Protein AF-A0A4S2GZS8-F1 (afdb_monomer_lite)

Radius of gyration: 40.65 Å; chains: 1; bounding box: 104×145×85 Å

pLDDT: mean 71.28, std 23.27, range [22.06, 97.81]

Secondary structure (DSSP, 8-state):
----------------------------SHHHHHHHHHHHHHHHHHHHHHHHHHHHHHTTSS----------PPPPPTT------GGG---PPEE-SS--HHHHHHHHTT--SSTTHHHHHHHHHHH---HHHHHHHHHHHH-S-EEE---SSSSEEEEE---TTSEEEEEEETTEEEEEEE-HHHHHHHHHHHHHTT-S--PPEEP-TTTS-THHHHHHHHHHHHH-BSSHHHHHHHHHHHTS---HHHHHHHHHHHHS--TT---B--EEEETTEEEEEEEETTEEEEEEE-TT--EEEEEEEHHHHHHHHHHHHHTT----SS-GGGHHHHHHH-TT-HHHHHHHHHHHHHHHS-HHHHHHHHHHHHHHHHHHHT-GGG-EEEEETTTTEEEEE-SS-EEETHHHHHHIIIII---SBTTB-TTS-HHHHHHHHHHHHHS--TT---------TTTSPPHHHHHHHHHHHHHHHHHHHHHHH--SSHHHHHHHHHHHTSS--HHHHHHHHHHHHSS--TT----SEEEETTEEEEEEE-SSEEEEEEE-TTS-EEEEEEEHHHHHHHHHHHHHTT-SS-HHHHHHHHH-GGGG---HHHHHHHHHHHHHHHHHHHHHHHHHHHHHHHHHHHHHHHHHHHHHHHHHHHHHHHHHTTSSS-----------------------------------------------S-SSSSSSTTSSSTTTTTSS-S--

Structure (mmCIF, N/CA/C/O backbone):
data_AF-A0A4S2GZS8-F1
#
_entry.id   AF-A0A4S2GZS8-F1
#
loop_
_atom_site.group_PDB
_atom_site.id
_atom_site.type_symbol
_atom_site.label_atom_id
_atom_site.label_alt_id
_atom_site.label_comp_id
_atom_site.label_asym_id
_atom_site.label_entity_id
_atom_site.label_seq_id
_atom_site.pdbx_PDB_ins_code
_atom_site.Cartn_x
_atom_site.Cartn_y
_atom_site.Cartn_z
_atom_site.occupancy
_atom_site.B_iso_or_equiv
_atom_site.auth_seq_id
_atom_site.auth_comp_id
_atom_site.auth_asym_id
_atom_site.auth_atom_id
_atom_site.pdbx_PDB_model_num
ATOM 1 N N . MET A 1 1 ? -70.037 15.565 -2.840 1.00 33.31 1 MET A N 1
ATOM 2 C CA . MET A 1 1 ? -70.862 15.522 -4.069 1.00 33.31 1 MET A CA 1
ATOM 3 C C . MET A 1 1 ? -70.181 14.611 -5.079 1.00 33.31 1 MET A C 1
ATOM 5 O O . MET A 1 1 ? -68.988 14.387 -4.952 1.00 33.31 1 MET A O 1
ATOM 9 N N . ALA A 1 2 ? -70.986 14.004 -5.946 1.00 31.22 2 ALA A N 1
ATOM 10 C CA . ALA A 1 2 ? -70.818 12.684 -6.549 1.00 31.22 2 ALA A CA 1
ATOM 11 C C . ALA A 1 2 ? -69.837 12.561 -7.737 1.00 31.22 2 ALA A C 1
ATOM 13 O O . ALA A 1 2 ? -69.462 13.544 -8.367 1.00 31.22 2 ALA A O 1
ATOM 14 N N . ALA A 1 3 ? -69.487 11.299 -8.009 1.00 34.69 3 ALA A N 1
ATOM 15 C CA . ALA A 1 3 ? -68.723 10.747 -9.127 1.00 34.69 3 ALA A CA 1
ATOM 16 C C . ALA A 1 3 ? -69.453 10.812 -10.485 1.00 34.69 3 ALA A C 1
ATOM 18 O O . ALA A 1 3 ? -70.671 10.941 -10.488 1.00 34.69 3 ALA A O 1
ATOM 19 N N . THR A 1 4 ? -68.725 10.620 -11.602 1.00 31.06 4 THR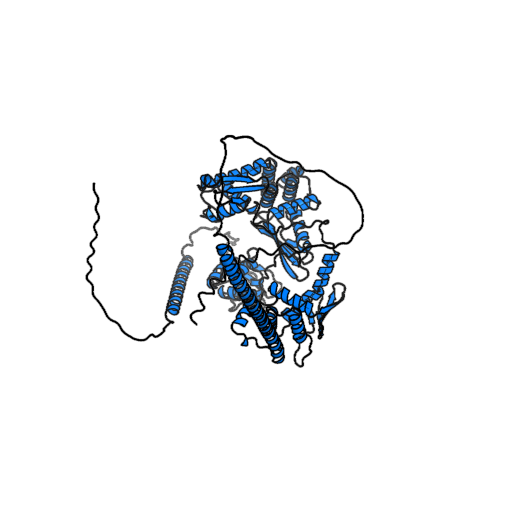 A N 1
ATOM 20 C CA . THR A 1 4 ? -68.866 9.469 -12.541 1.00 31.06 4 THR A CA 1
ATOM 21 C C . THR A 1 4 ? -67.952 9.597 -13.772 1.00 31.06 4 THR A C 1
ATOM 23 O O . THR A 1 4 ? -67.704 10.695 -14.258 1.00 31.06 4 THR A O 1
ATOM 26 N N . ALA A 1 5 ? -67.487 8.445 -14.266 1.00 33.06 5 ALA A N 1
ATOM 27 C CA . ALA A 1 5 ? -66.779 8.223 -15.528 1.00 33.06 5 ALA A CA 1
ATOM 28 C C . ALA A 1 5 ? -67.748 7.803 -16.654 1.00 33.06 5 ALA A C 1
ATOM 30 O O . ALA A 1 5 ? -68.808 7.262 -16.347 1.00 33.06 5 ALA A O 1
ATOM 31 N N . ALA A 1 6 ? -67.341 7.940 -17.923 1.00 27.84 6 ALA A N 1
ATOM 32 C CA . ALA A 1 6 ? -67.768 7.076 -19.034 1.00 27.84 6 ALA A CA 1
ATOM 33 C C . ALA A 1 6 ? -66.847 7.269 -20.254 1.00 27.84 6 ALA A C 1
ATOM 35 O O . ALA A 1 6 ? -66.554 8.400 -20.636 1.00 27.84 6 ALA A O 1
ATOM 36 N N . GLY A 1 7 ? -66.397 6.159 -20.844 1.00 27.19 7 GLY A N 1
ATOM 37 C CA . GLY A 1 7 ? -65.802 6.103 -22.178 1.00 27.19 7 GLY A CA 1
ATOM 38 C C . GLY A 1 7 ? -66.814 5.578 -23.197 1.00 27.19 7 GLY A C 1
ATOM 39 O O . GLY A 1 7 ? -67.779 4.916 -22.818 1.00 27.19 7 GLY A O 1
ATOM 40 N N . GLU A 1 8 ? -66.562 5.838 -24.478 1.00 28.83 8 GLU A N 1
ATOM 41 C CA . GLU A 1 8 ? -67.274 5.226 -25.600 1.00 28.83 8 GLU A CA 1
ATOM 42 C C . GLU A 1 8 ? -66.273 4.663 -26.614 1.00 28.83 8 GLU A C 1
ATOM 44 O O . GLU A 1 8 ? -65.343 5.337 -27.058 1.00 28.83 8 GLU A O 1
ATOM 49 N N . ASP A 1 9 ? -66.501 3.394 -26.939 1.00 29.47 9 ASP A N 1
ATOM 50 C CA . ASP A 1 9 ? -65.891 2.588 -27.987 1.00 29.47 9 ASP A CA 1
ATOM 51 C C . ASP A 1 9 ? -66.970 2.353 -29.057 1.00 29.47 9 ASP A C 1
ATOM 53 O O . ASP A 1 9 ? -68.122 2.055 -28.728 1.00 29.47 9 ASP A O 1
ATOM 57 N N . ALA A 1 10 ? -66.605 2.479 -30.331 1.00 29.72 10 ALA A N 1
ATOM 58 C CA . ALA A 1 10 ? -67.401 2.000 -31.454 1.00 29.72 10 ALA A CA 1
ATOM 59 C C . ALA A 1 10 ? -66.479 1.670 -32.634 1.00 29.72 10 ALA A C 1
ATOM 61 O O . ALA A 1 10 ? -66.094 2.531 -33.426 1.00 29.72 10 ALA A O 1
ATOM 62 N N . GLY A 1 11 ? -66.147 0.387 -32.766 1.00 27.27 11 GLY A N 1
ATOM 63 C CA . GLY A 1 11 ? -65.496 -0.171 -33.943 1.00 27.27 11 GLY A CA 1
ATOM 64 C C . GLY A 1 11 ? -66.441 -0.380 -35.135 1.00 27.27 11 GLY A C 1
ATOM 65 O O . GLY A 1 11 ? -67.629 -0.671 -34.990 1.00 27.27 11 GLY A O 1
ATOM 66 N N . ARG A 1 12 ? -65.868 -0.327 -36.344 1.00 28.56 12 ARG A N 1
ATOM 67 C CA . ARG A 1 12 ? -66.394 -0.968 -37.561 1.00 28.56 12 ARG A CA 1
ATOM 68 C C . ARG A 1 12 ? -65.210 -1.341 -38.462 1.00 28.56 12 ARG A C 1
ATOM 70 O O . ARG A 1 12 ? -64.461 -0.465 -38.873 1.00 28.56 12 ARG A O 1
ATOM 77 N N . GLY A 1 13 ? -65.021 -2.634 -38.729 1.00 25.44 13 GLY A N 1
ATOM 78 C CA . GLY A 1 13 ? -63.925 -3.169 -39.549 1.00 25.44 13 GLY A CA 1
ATOM 79 C C . GLY A 1 13 ? -64.372 -3.788 -40.879 1.00 25.44 13 GLY A C 1
ATOM 80 O O . GLY A 1 13 ? -65.568 -3.991 -41.082 1.00 25.44 13 GLY A O 1
ATOM 81 N N . ASN A 1 14 ? -63.402 -4.093 -41.755 1.00 28.62 14 ASN A N 1
ATOM 82 C CA . ASN A 1 14 ? -63.224 -5.345 -42.533 1.00 28.62 14 ASN A CA 1
ATOM 83 C C . ASN A 1 14 ? -61.964 -5.230 -43.434 1.00 28.62 14 ASN A C 1
ATOM 85 O O . ASN A 1 14 ? -61.783 -4.178 -44.037 1.00 28.62 14 ASN A O 1
ATOM 89 N N . ARG A 1 15 ? -61.011 -6.186 -43.368 1.00 30.09 15 ARG A N 1
ATOM 90 C CA . ARG A 1 15 ? -60.720 -7.306 -44.323 1.00 30.09 15 ARG A CA 1
ATOM 91 C C . ARG A 1 15 ? -60.269 -6.870 -45.725 1.00 30.09 15 ARG A C 1
ATOM 93 O O . ARG A 1 15 ? -60.890 -5.987 -46.289 1.00 30.09 15 ARG A O 1
ATOM 100 N N . ASP A 1 16 ? -59.335 -7.507 -46.430 1.00 28.98 16 ASP A N 1
ATOM 101 C CA . ASP A 1 16 ? -58.368 -8.606 -46.236 1.00 28.98 16 ASP A CA 1
ATOM 102 C C . ASP A 1 16 ? -57.498 -8.635 -47.529 1.00 28.98 16 ASP A C 1
ATOM 104 O O . ASP A 1 16 ? -57.910 -8.090 -48.550 1.00 28.98 16 ASP A O 1
ATOM 108 N N . GLU A 1 17 ? -56.377 -9.368 -47.481 1.00 27.75 17 GLU A N 1
ATOM 109 C CA . GLU A 1 17 ? -55.711 -10.124 -48.574 1.00 27.75 17 GLU A CA 1
ATOM 110 C C . GLU A 1 17 ? -54.258 -9.793 -48.991 1.00 27.75 17 GLU A C 1
ATOM 112 O O . GLU A 1 17 ? -53.818 -8.662 -49.164 1.00 27.75 17 GLU A O 1
ATOM 117 N N . ARG A 1 18 ? -53.527 -10.913 -49.103 1.00 29.19 18 ARG A N 1
ATOM 118 C CA . ARG A 1 18 ? -52.095 -11.195 -49.297 1.00 29.19 18 ARG A CA 1
ATOM 119 C C . ARG A 1 18 ? -51.629 -11.041 -50.755 1.00 29.19 18 ARG A C 1
ATOM 121 O O . ARG A 1 18 ? -52.377 -11.422 -51.645 1.00 29.19 18 ARG A O 1
ATOM 128 N N . SER A 1 19 ? -50.332 -10.770 -50.975 1.00 28.59 19 SER A N 1
ATOM 129 C CA . SER A 1 19 ? -49.293 -11.771 -51.360 1.00 28.59 19 SER A CA 1
ATOM 130 C C . SER A 1 19 ? -48.076 -11.129 -52.058 1.00 28.59 19 SER A C 1
ATOM 132 O O . SER A 1 19 ? -48.289 -10.406 -53.020 1.00 28.59 19 SER A O 1
ATOM 134 N N . SER A 1 20 ? -46.857 -11.527 -51.630 1.00 33.62 20 SER A N 1
ATOM 135 C CA . SER A 1 20 ? -45.601 -11.697 -52.421 1.00 33.62 20 SER A CA 1
ATOM 136 C C . SER A 1 20 ? -44.977 -10.455 -53.107 1.00 33.62 20 SER A C 1
ATOM 138 O O . SER A 1 20 ? -45.682 -9.711 -53.763 1.00 33.62 20 SER A O 1
ATOM 140 N N . ASP A 1 21 ? -43.680 -10.121 -53.057 1.00 31.61 21 ASP A N 1
ATOM 141 C CA . ASP A 1 21 ? -42.430 -10.869 -52.855 1.00 31.61 21 ASP A CA 1
ATOM 142 C C . ASP A 1 21 ? -41.252 -9.911 -52.502 1.00 31.61 21 ASP A C 1
ATOM 144 O O . ASP A 1 21 ? -41.325 -8.709 -52.740 1.00 31.61 21 ASP A O 1
ATOM 148 N N . GLU A 1 22 ? -40.158 -10.515 -52.012 1.00 28.14 22 GLU A N 1
ATOM 149 C CA . GLU A 1 22 ? -38.739 -10.084 -52.059 1.00 28.14 22 GLU A CA 1
ATOM 150 C C . GLU A 1 22 ? -38.151 -9.057 -51.055 1.00 28.14 22 GLU A C 1
ATOM 152 O O . GLU A 1 22 ? -38.565 -7.913 -50.905 1.00 28.14 22 GLU A O 1
ATOM 157 N N . VAL A 1 23 ? -37.081 -9.512 -50.387 1.00 38.59 23 VAL A N 1
ATOM 158 C CA . VAL A 1 23 ? -36.129 -8.751 -49.556 1.00 38.59 23 VAL A CA 1
ATOM 159 C C . VAL A 1 23 ? -35.082 -8.091 -50.467 1.00 38.59 23 VAL A C 1
ATOM 161 O O . VAL A 1 23 ? -34.610 -8.747 -51.396 1.00 38.59 23 VAL A O 1
ATOM 164 N N . PRO A 1 24 ? -34.572 -6.896 -50.113 1.00 30.42 24 PRO A N 1
ATOM 165 C CA . PRO A 1 24 ? -33.120 -6.778 -50.027 1.00 30.42 24 PRO A CA 1
ATOM 166 C C . PRO A 1 24 ? -32.644 -6.165 -48.706 1.00 30.42 24 PRO A C 1
ATOM 168 O O . PRO A 1 24 ? -33.183 -5.192 -48.183 1.00 30.42 24 PRO A O 1
ATOM 171 N N . LEU A 1 25 ? -31.586 -6.789 -48.194 1.00 41.62 25 LEU A N 1
ATOM 172 C CA . LEU A 1 25 ? -30.711 -6.327 -47.126 1.00 41.62 25 LEU A CA 1
ATOM 173 C C . LEU A 1 25 ? -30.076 -4.976 -47.495 1.00 41.62 25 LEU A C 1
ATOM 175 O O . LEU A 1 25 ? -29.568 -4.817 -48.603 1.00 41.62 25 LEU A O 1
ATOM 179 N N . GLY A 1 26 ? -30.049 -4.051 -46.536 1.00 28.30 26 GLY A N 1
ATOM 180 C CA . GLY A 1 26 ? -29.362 -2.762 -46.622 1.00 28.30 26 GLY A CA 1
ATOM 181 C C . GLY A 1 26 ? -28.957 -2.277 -45.231 1.00 28.30 26 GLY A C 1
ATOM 182 O O . GLY A 1 26 ? -29.520 -1.321 -44.712 1.00 28.30 26 GLY A O 1
ATOM 183 N N . ASP A 1 27 ? -28.025 -2.999 -44.611 1.00 44.03 27 ASP A N 1
ATOM 184 C CA . ASP A 1 27 ? -27.358 -2.647 -43.356 1.00 44.03 27 ASP A CA 1
ATOM 185 C C . ASP A 1 27 ? -26.137 -1.769 -43.672 1.00 44.03 27 ASP A C 1
ATOM 187 O O . ASP A 1 27 ? -25.060 -2.278 -43.976 1.00 44.03 27 ASP A O 1
ATOM 191 N N . SER A 1 28 ? -26.331 -0.446 -43.724 1.00 39.41 28 SER A N 1
ATOM 192 C CA . SER A 1 28 ? -25.225 0.530 -43.785 1.00 39.41 28 SER A CA 1
ATOM 193 C C . SER A 1 28 ? -25.605 1.971 -43.400 1.00 39.41 28 SER A C 1
ATOM 195 O O . SER A 1 28 ? -24.792 2.868 -43.589 1.00 39.41 28 SER A O 1
ATOM 197 N N . GLY A 1 29 ? -26.823 2.230 -42.901 1.00 36.00 29 GLY A N 1
ATOM 198 C CA . GLY A 1 29 ? -27.299 3.595 -42.609 1.00 36.00 29 GLY A CA 1
ATOM 199 C C . GLY A 1 29 ? -27.145 4.049 -41.151 1.00 36.00 29 GLY A C 1
ATOM 200 O O . GLY A 1 29 ? -26.930 5.227 -40.896 1.00 36.00 29 GLY A O 1
ATOM 201 N N . GLN A 1 30 ? -27.203 3.131 -40.180 1.00 39.28 30 GLN A N 1
ATOM 202 C CA . GLN A 1 30 ? -27.222 3.509 -38.756 1.00 39.28 30 GLN A CA 1
ATOM 203 C C . GLN A 1 30 ? -25.841 3.865 -38.180 1.00 39.28 30 GLN A C 1
ATOM 205 O O . GLN A 1 30 ? -25.764 4.649 -37.240 1.00 39.28 30 GLN A O 1
ATOM 210 N N . GLN A 1 31 ? -24.742 3.363 -38.758 1.00 37.59 31 GLN A N 1
ATOM 211 C CA . GLN A 1 31 ? -23.384 3.740 -38.329 1.00 37.59 31 GLN A CA 1
ATOM 212 C C . GLN A 1 31 ? -22.984 5.151 -38.783 1.00 37.59 31 GLN A C 1
ATOM 214 O O . GLN A 1 31 ? -22.143 5.790 -38.152 1.00 37.59 31 GLN A O 1
ATOM 219 N N . THR A 1 32 ? -23.577 5.651 -39.868 1.00 43.28 32 THR A N 1
ATOM 220 C CA . THR A 1 32 ? -23.256 6.976 -40.409 1.00 43.28 32 THR A CA 1
ATOM 221 C C . THR A 1 32 ? -23.904 8.071 -39.565 1.00 43.28 32 THR A C 1
ATOM 223 O O . THR A 1 32 ? -23.219 9.021 -39.193 1.00 43.28 32 THR A O 1
ATOM 226 N N . GLU A 1 33 ? -25.160 7.874 -39.149 1.00 43.34 33 GLU A N 1
ATOM 227 C CA . GLU A 1 33 ? -25.920 8.836 -38.338 1.00 43.34 33 GLU A CA 1
ATOM 228 C C . GLU A 1 33 ? -25.338 9.029 -36.922 1.00 43.34 33 GLU A C 1
ATOM 230 O O . GLU A 1 33 ? -25.259 10.163 -36.449 1.00 43.34 33 GLU A O 1
ATOM 235 N N . GLU A 1 34 ? -24.850 7.971 -36.257 1.00 42.22 34 GLU A N 1
ATOM 236 C CA . GLU A 1 34 ? -24.175 8.102 -34.949 1.00 42.22 34 GLU A CA 1
ATOM 237 C C . GLU A 1 34 ? -22.809 8.801 -35.064 1.00 42.22 34 GLU A C 1
ATOM 239 O O . GLU A 1 34 ? -22.464 9.628 -34.215 1.00 42.22 34 GLU A O 1
ATOM 244 N N . SER A 1 35 ? -22.046 8.535 -36.134 1.00 46.81 35 SER A N 1
ATOM 245 C CA . SER A 1 35 ? -20.761 9.209 -36.377 1.00 46.81 35 SER A CA 1
ATOM 246 C C . SER A 1 35 ? -20.946 10.693 -36.716 1.00 46.81 35 SER A C 1
ATOM 248 O O . SER A 1 35 ? -20.163 11.542 -36.288 1.00 46.81 35 SER A O 1
ATOM 250 N N . GLU A 1 36 ? -22.015 11.031 -37.440 1.00 49.47 36 GLU A N 1
ATOM 251 C CA . GLU A 1 36 ? -22.360 12.409 -37.781 1.00 49.47 36 GLU A CA 1
ATOM 252 C C . GLU A 1 36 ? -22.862 13.168 -36.550 1.00 49.47 36 GLU A C 1
ATOM 254 O O . GLU A 1 36 ? -22.411 14.286 -36.312 1.00 49.47 36 GLU A O 1
ATOM 259 N N . GLN A 1 37 ? -23.681 12.551 -35.690 1.00 46.84 37 GLN A N 1
ATOM 260 C CA . GLN A 1 37 ? -24.092 13.152 -34.414 1.00 46.84 37 GLN A CA 1
ATOM 261 C C . GLN A 1 37 ? -22.913 13.380 -33.453 1.00 46.84 37 GLN A C 1
ATOM 263 O O . GLN A 1 37 ? -22.868 14.406 -32.771 1.00 46.84 37 GLN A O 1
ATOM 268 N N . GLN A 1 38 ? -21.930 12.473 -33.417 1.00 44.56 38 GLN A N 1
ATOM 269 C CA . GLN A 1 38 ? -20.693 12.660 -32.647 1.00 44.56 38 GLN A CA 1
ATOM 270 C C . GLN A 1 38 ? -19.822 13.788 -33.213 1.00 44.56 38 GLN A C 1
ATOM 272 O O . GLN A 1 38 ? -19.282 14.588 -32.447 1.00 44.56 38 GLN A O 1
ATOM 277 N N . ASN A 1 39 ? -19.725 13.904 -34.538 1.00 51.53 39 ASN A N 1
ATOM 278 C CA . ASN A 1 39 ? -18.994 14.991 -35.188 1.00 51.53 39 ASN A CA 1
ATOM 279 C C . ASN A 1 39 ? -19.683 16.352 -35.003 1.00 51.53 39 ASN A C 1
ATOM 281 O O . ASN A 1 39 ? -18.994 17.355 -34.824 1.00 51.53 39 ASN A O 1
ATOM 285 N N . ILE A 1 40 ? -21.020 16.392 -34.979 1.00 63.22 40 ILE A N 1
ATOM 286 C CA . ILE A 1 40 ? -21.796 17.608 -34.699 1.00 63.22 40 ILE A CA 1
ATOM 287 C C . ILE A 1 40 ? -21.586 18.050 -33.248 1.00 63.22 40 ILE A C 1
ATOM 289 O O . ILE A 1 40 ? -21.231 19.204 -33.028 1.00 63.22 40 ILE A O 1
ATOM 293 N N . ARG A 1 41 ? -21.690 17.135 -32.270 1.00 51.22 41 ARG A N 1
ATOM 294 C CA . ARG A 1 41 ? -21.408 17.449 -30.856 1.00 51.22 41 ARG A CA 1
ATOM 295 C C . ARG A 1 41 ? -19.975 17.923 -30.643 1.00 51.22 41 ARG A C 1
ATOM 297 O O . ARG A 1 41 ? -19.756 18.861 -29.892 1.00 51.22 41 ARG A O 1
ATOM 304 N N . LYS A 1 42 ? -19.005 17.310 -31.325 1.00 55.41 42 LYS A N 1
ATOM 305 C CA . LYS A 1 42 ? -17.597 17.724 -31.282 1.00 55.41 42 LYS A CA 1
ATOM 306 C C . LYS A 1 42 ? -17.396 19.133 -31.847 1.00 55.41 42 LYS A C 1
ATOM 308 O O . LYS A 1 42 ? -16.713 19.936 -31.228 1.00 55.41 42 LYS A O 1
ATOM 313 N N . ALA A 1 43 ? -18.025 19.445 -32.979 1.00 59.72 43 ALA A N 1
ATOM 314 C CA . ALA A 1 43 ? -17.937 20.766 -33.598 1.00 59.72 43 ALA A CA 1
ATOM 315 C C . ALA A 1 43 ? -18.677 21.856 -32.803 1.00 59.72 43 ALA A C 1
ATOM 317 O O . ALA A 1 43 ? -18.283 23.018 -32.849 1.00 59.72 43 ALA A O 1
ATOM 318 N N . GLU A 1 44 ? -19.749 21.500 -32.095 1.00 55.00 44 GLU A N 1
ATOM 319 C CA . GLU A 1 44 ? -20.486 22.403 -31.206 1.00 55.00 44 GLU A CA 1
ATOM 320 C C . GLU A 1 44 ? -19.677 22.701 -29.935 1.00 55.00 44 GLU A C 1
ATOM 322 O O . GLU A 1 44 ? -19.514 23.866 -29.582 1.00 55.00 44 GLU A O 1
ATOM 327 N N . LEU A 1 45 ? -19.042 21.676 -29.351 1.00 48.44 45 LEU A N 1
ATOM 328 C CA . LEU A 1 45 ? -18.125 21.824 -28.217 1.00 48.44 45 LEU A CA 1
ATOM 329 C C . LEU A 1 45 ? -16.879 22.649 -28.581 1.00 48.44 45 LEU A C 1
ATOM 331 O O . LEU A 1 45 ? -16.440 23.481 -27.795 1.00 48.44 45 LEU A O 1
ATOM 335 N N . ASP A 1 46 ? -16.315 22.447 -29.778 1.00 52.25 46 ASP A N 1
ATOM 336 C CA . ASP A 1 46 ? -15.162 23.219 -30.262 1.00 52.25 46 ASP A CA 1
ATOM 337 C C . ASP A 1 46 ? -15.513 24.711 -30.435 1.00 52.25 46 ASP A C 1
ATOM 339 O O . ASP A 1 46 ? -14.691 25.575 -30.127 1.00 52.25 46 ASP A O 1
ATOM 343 N N . ARG A 1 47 ? -16.747 25.037 -30.854 1.00 62.09 47 ARG A N 1
ATOM 344 C CA . ARG A 1 47 ? -17.226 26.431 -30.936 1.00 62.09 47 ARG A CA 1
ATOM 345 C C . ARG A 1 47 ? -17.467 27.050 -29.566 1.00 62.09 47 ARG A C 1
ATOM 347 O O . ARG A 1 47 ? -17.122 28.209 -29.373 1.00 62.09 47 ARG A O 1
ATOM 354 N N . GLU A 1 48 ? -18.037 26.294 -28.633 1.00 48.44 48 GLU A N 1
ATOM 355 C CA . GLU A 1 48 ? -18.252 26.745 -27.254 1.00 48.44 48 GLU A CA 1
ATOM 356 C C . GLU A 1 48 ? -16.902 27.031 -26.571 1.00 48.44 48 GLU A C 1
ATOM 358 O O . GLU A 1 48 ? -16.716 28.079 -25.961 1.00 48.44 48 GLU A O 1
ATOM 363 N N . ILE A 1 49 ? -15.898 26.180 -26.810 1.00 48.28 49 ILE A N 1
ATOM 364 C CA . ILE A 1 49 ? -14.515 26.386 -26.357 1.00 48.28 49 ILE A CA 1
ATOM 365 C C . ILE A 1 49 ? -13.883 27.631 -26.997 1.00 48.28 49 ILE A C 1
ATOM 367 O O . ILE A 1 49 ? -13.225 28.398 -26.299 1.00 48.28 49 ILE A O 1
ATOM 371 N N . GLU A 1 50 ? -14.055 27.862 -28.302 1.00 54.06 50 GLU A N 1
ATOM 372 C CA . GLU A 1 50 ? -13.553 29.080 -28.959 1.00 54.06 50 GLU A CA 1
ATOM 373 C C . GLU A 1 50 ? -14.241 30.354 -28.448 1.00 54.06 50 GLU A C 1
ATOM 375 O O . GLU A 1 50 ? -13.600 31.404 -28.348 1.00 54.06 50 GLU A O 1
ATOM 380 N N . GLN A 1 51 ? -15.520 30.271 -28.086 1.00 53.81 51 GLN A N 1
ATOM 381 C CA . GLN A 1 51 ? -16.281 31.387 -27.537 1.00 53.81 51 GLN A CA 1
ATOM 382 C C . GLN A 1 51 ? -15.821 31.733 -26.111 1.00 53.81 51 GLN A C 1
ATOM 384 O O . GLN A 1 51 ? -15.487 32.888 -25.850 1.00 53.81 51 GLN A O 1
ATOM 389 N N . GLU A 1 52 ? -15.652 30.731 -25.246 1.00 46.50 52 GLU A N 1
ATOM 390 C CA . GLU A 1 52 ? -15.072 30.876 -23.899 1.00 46.50 52 GLU A CA 1
ATOM 391 C C . GLU A 1 52 ? -13.613 31.382 -23.949 1.00 46.50 52 GLU A C 1
ATOM 393 O O . GLU A 1 52 ? -13.195 32.238 -23.165 1.00 46.50 52 GLU A O 1
ATOM 398 N N . LEU A 1 53 ? -12.819 30.921 -24.927 1.00 47.56 53 LEU A N 1
ATOM 399 C CA . LEU A 1 53 ? -11.454 31.412 -25.169 1.00 47.56 53 LEU A CA 1
ATOM 400 C C . LEU A 1 53 ? -11.433 32.889 -25.585 1.00 47.56 53 LEU A C 1
ATOM 402 O O . LEU A 1 53 ? -10.519 33.622 -25.197 1.00 47.56 53 LEU A O 1
ATOM 406 N N . ASN A 1 54 ? -12.419 33.342 -26.359 1.00 51.56 54 ASN A N 1
ATOM 407 C CA . ASN A 1 54 ? -12.537 34.742 -26.761 1.00 51.56 54 ASN A CA 1
ATOM 408 C C . ASN A 1 54 ? -13.027 35.638 -25.616 1.00 51.56 54 ASN A C 1
ATOM 410 O O . ASN A 1 54 ? -12.527 36.755 -25.484 1.00 51.56 54 ASN A O 1
ATOM 414 N N . GLU A 1 55 ? -13.916 35.153 -24.746 1.00 46.12 55 GLU A N 1
ATOM 415 C CA . GLU A 1 55 ? -14.349 35.885 -23.546 1.00 46.12 55 GLU A CA 1
ATOM 416 C C . GLU A 1 55 ? -13.197 36.074 -22.544 1.00 46.12 55 GLU A C 1
ATOM 418 O O . GLU A 1 55 ? -12.998 37.172 -22.019 1.00 46.12 55 GLU A O 1
ATOM 423 N N . ILE A 1 56 ? -12.337 35.066 -22.366 1.00 44.69 56 ILE A N 1
ATOM 424 C CA . ILE A 1 56 ? -11.151 35.166 -21.498 1.00 44.69 56 ILE A CA 1
ATOM 425 C C . ILE A 1 56 ? -10.065 36.063 -22.112 1.00 44.69 56 ILE A C 1
ATOM 427 O O . ILE A 1 56 ? -9.447 36.857 -21.400 1.00 44.69 56 ILE A O 1
ATOM 431 N N . ASN A 1 57 ? -9.853 36.005 -23.431 1.00 41.44 57 ASN A N 1
ATOM 432 C CA . ASN A 1 57 ? -8.949 36.933 -24.121 1.00 41.44 57 ASN A CA 1
ATOM 433 C C . ASN A 1 57 ? -9.466 38.385 -24.068 1.00 41.44 57 ASN A C 1
ATOM 435 O O . ASN A 1 57 ? -8.663 39.316 -23.987 1.00 41.44 57 ASN A O 1
ATOM 439 N N . SER A 1 58 ? -10.790 38.583 -24.049 1.00 38.53 58 SER A N 1
ATOM 440 C CA . SER A 1 58 ? -11.427 39.895 -23.875 1.00 38.53 58 SER A CA 1
ATOM 441 C C . SER A 1 58 ? -11.325 40.434 -22.442 1.00 38.53 58 SER A C 1
ATOM 443 O O . SER A 1 58 ? -11.337 41.648 -22.259 1.00 38.53 58 SER A O 1
ATOM 445 N N . MET A 1 59 ? -11.162 39.585 -21.421 1.00 37.06 59 MET A N 1
ATOM 446 C CA . MET A 1 59 ? -10.842 40.041 -20.056 1.00 37.06 59 MET A CA 1
ATOM 447 C C . MET A 1 59 ? -9.393 40.547 -19.911 1.00 37.06 59 MET A C 1
ATOM 449 O O . MET A 1 59 ? -9.043 41.129 -18.885 1.00 37.06 59 MET A O 1
ATOM 453 N N . GLY A 1 60 ? -8.553 40.354 -20.936 1.00 43.31 60 GLY A N 1
ATOM 454 C CA . GLY A 1 60 ? -7.172 40.841 -20.999 1.00 43.31 60 GLY A CA 1
ATOM 455 C C . GLY A 1 60 ? -6.972 42.155 -21.766 1.00 43.31 60 GLY A C 1
ATOM 456 O O . GLY A 1 60 ? -5.840 42.639 -21.837 1.00 43.31 60 GLY A O 1
ATOM 457 N N . SER A 1 61 ? -8.018 42.761 -22.344 1.00 36.69 61 SER A N 1
ATOM 458 C CA . SER A 1 61 ? -7.895 44.025 -23.086 1.00 36.69 61 SER A CA 1
ATOM 459 C C . SER A 1 61 ? -8.029 45.254 -22.175 1.00 36.69 61 SER A C 1
ATOM 461 O O . SER A 1 61 ? -9.121 45.716 -21.870 1.00 36.69 61 SER A O 1
ATOM 463 N N . SER A 1 62 ? -6.880 45.764 -21.731 1.00 44.69 62 SER A N 1
ATOM 464 C CA . SER A 1 62 ? -6.523 47.190 -21.607 1.00 44.69 62 SER A CA 1
ATOM 465 C C . SER A 1 62 ? -7.561 48.244 -21.157 1.00 44.69 62 SER A C 1
ATOM 467 O O . SER A 1 62 ? -7.541 49.338 -21.715 1.00 44.69 62 SER A O 1
ATOM 469 N N . GLU A 1 63 ? -8.399 48.014 -20.137 1.00 34.84 63 GLU A N 1
ATOM 470 C CA . GLU A 1 63 ? -9.175 49.128 -19.535 1.00 34.84 63 GLU A CA 1
ATOM 471 C C . GLU A 1 63 ? -9.400 49.089 -18.006 1.00 34.84 63 GLU A C 1
ATOM 473 O O . GLU A 1 63 ? -9.965 50.022 -17.439 1.00 34.84 63 GLU A O 1
ATOM 478 N N . THR A 1 64 ? -8.857 48.107 -17.280 1.00 34.94 64 THR A N 1
ATOM 479 C CA . THR A 1 64 ? -8.928 48.030 -15.801 1.00 34.94 64 THR A CA 1
ATOM 480 C C . THR A 1 64 ? -7.584 48.262 -15.101 1.00 34.94 64 THR A C 1
ATOM 482 O O . THR A 1 64 ? -7.296 47.687 -14.056 1.00 34.94 64 THR A O 1
ATOM 485 N N . GLN A 1 65 ? -6.761 49.187 -15.605 1.00 36.62 65 GLN A N 1
ATOM 486 C CA . GLN A 1 65 ? -5.652 49.766 -14.830 1.00 36.62 65 GLN A CA 1
ATOM 487 C C . GLN A 1 65 ? -6.138 50.979 -14.016 1.00 36.62 65 GLN A C 1
ATOM 489 O O . GLN A 1 65 ? -5.785 52.126 -14.270 1.00 36.62 65 GLN A O 1
ATOM 494 N N . LYS A 1 66 ? -6.980 50.726 -13.010 1.00 39.19 66 LYS A N 1
ATOM 495 C CA . LYS A 1 66 ? -7.241 51.661 -11.901 1.00 39.19 66 LYS A CA 1
ATOM 496 C C . LYS A 1 66 ? -7.423 50.861 -10.613 1.00 39.19 66 LYS A C 1
ATOM 498 O O . LYS A 1 66 ? -8.521 50.697 -10.100 1.00 39.19 66 LYS A O 1
ATOM 503 N N . GLY A 1 67 ? -6.308 50.352 -10.108 1.00 29.77 67 GLY A N 1
ATOM 504 C CA . GLY A 1 67 ? -6.203 49.713 -8.803 1.00 29.77 67 GLY A CA 1
ATOM 505 C C . GLY A 1 67 ? -4.784 49.905 -8.292 1.00 29.77 67 GLY A C 1
ATOM 506 O O . GLY A 1 67 ? -3.837 49.452 -8.918 1.00 29.77 67 GLY A O 1
ATOM 507 N N . SER A 1 68 ? -4.656 50.676 -7.220 1.00 36.12 68 SER A N 1
ATOM 508 C CA . SER A 1 68 ? -3.413 51.104 -6.582 1.00 36.12 68 SER A CA 1
ATOM 509 C C . SER A 1 68 ? -2.607 49.924 -6.031 1.00 36.12 68 SER A C 1
ATOM 511 O O . SER A 1 68 ? -3.029 49.299 -5.061 1.00 36.12 68 SER A O 1
ATOM 513 N N . TYR A 1 69 ? -1.411 49.697 -6.569 1.00 32.00 69 TYR A N 1
ATOM 514 C CA . TYR A 1 69 ? -0.346 48.962 -5.886 1.00 32.00 69 TYR A CA 1
ATOM 515 C C . TYR A 1 69 ? 0.910 49.833 -5.935 1.00 32.00 69 TYR A C 1
ATOM 517 O O . TYR A 1 69 ? 1.400 50.166 -7.016 1.00 32.00 69 TYR A O 1
ATOM 525 N N . GLU A 1 70 ? 1.393 50.248 -4.765 1.00 36.84 70 GLU A N 1
ATOM 526 C CA . GLU A 1 70 ? 2.635 51.002 -4.608 1.00 36.84 70 GLU A CA 1
ATOM 527 C C . GLU A 1 70 ? 3.815 50.116 -5.030 1.00 36.84 70 GLU A C 1
ATOM 529 O O . GLU A 1 70 ? 4.190 49.170 -4.339 1.00 36.84 70 GLU A O 1
ATOM 534 N N . GLN A 1 71 ? 4.393 50.403 -6.197 1.00 35.03 71 GLN A N 1
ATOM 535 C CA . GLN A 1 71 ? 5.683 49.843 -6.582 1.00 35.03 71 GLN A CA 1
ATOM 536 C C . GLN A 1 71 ? 6.780 50.545 -5.778 1.00 35.03 71 GLN A C 1
ATOM 538 O O . GLN A 1 71 ? 6.854 51.773 -5.751 1.00 35.03 71 GLN A O 1
ATOM 543 N N . ALA A 1 72 ? 7.631 49.759 -5.121 1.00 27.97 72 ALA A N 1
ATOM 544 C CA . ALA A 1 72 ? 8.795 50.260 -4.408 1.00 27.97 72 ALA A CA 1
ATOM 545 C C . ALA A 1 72 ? 9.749 50.973 -5.386 1.00 27.97 72 ALA A C 1
ATOM 547 O O . ALA A 1 72 ? 10.353 50.349 -6.258 1.00 27.97 72 ALA A O 1
ATOM 548 N N . SER A 1 73 ? 9.867 52.291 -5.233 1.00 34.47 73 SER A N 1
ATOM 549 C CA . SER A 1 73 ? 10.799 53.138 -5.975 1.00 34.47 73 SER A CA 1
ATOM 550 C C . SER A 1 73 ? 12.248 52.805 -5.611 1.00 34.47 73 SER A C 1
ATOM 552 O O . SER A 1 73 ? 12.662 52.990 -4.466 1.00 34.47 73 SER A O 1
ATOM 554 N N . PHE A 1 74 ? 13.042 52.384 -6.595 1.00 35.09 74 PHE A N 1
ATOM 555 C CA . PHE A 1 74 ? 14.501 52.438 -6.505 1.00 35.09 74 PHE A CA 1
ATOM 556 C C . PHE A 1 74 ? 14.988 53.854 -6.848 1.00 35.09 74 PHE A C 1
ATOM 558 O O . PHE A 1 74 ? 14.426 54.541 -7.698 1.00 35.09 74 PHE A O 1
ATOM 565 N N . LEU A 1 75 ? 16.005 54.300 -6.114 1.00 42.84 75 LEU A N 1
ATOM 566 C CA . LEU A 1 75 ? 16.547 55.660 -6.069 1.00 42.84 75 LEU A CA 1
ATOM 567 C C . LEU A 1 75 ? 16.899 56.218 -7.463 1.00 42.84 75 LEU A C 1
ATOM 569 O O . LEU A 1 75 ? 17.829 55.737 -8.104 1.00 42.84 75 LEU A O 1
ATOM 573 N N . ILE A 1 76 ? 16.217 57.288 -7.883 1.00 38.06 76 ILE A N 1
ATOM 574 C CA . ILE A 1 76 ? 16.595 58.109 -9.043 1.00 38.06 76 ILE A CA 1
ATOM 575 C C . ILE A 1 76 ? 17.226 59.404 -8.516 1.00 38.06 76 ILE A C 1
ATOM 577 O O . ILE A 1 76 ? 16.609 60.132 -7.737 1.00 38.06 76 ILE A O 1
ATOM 581 N N . ALA A 1 77 ? 18.463 59.699 -8.924 1.00 46.47 77 ALA A N 1
ATOM 582 C CA . ALA A 1 77 ? 19.068 61.011 -8.702 1.00 46.47 77 ALA A CA 1
ATOM 583 C C . ALA A 1 77 ? 18.312 62.079 -9.514 1.00 46.47 77 ALA A C 1
ATOM 585 O O . ALA A 1 77 ? 17.850 61.804 -10.619 1.00 46.47 77 ALA A O 1
ATOM 586 N N . ALA A 1 78 ? 18.219 63.304 -8.990 1.00 45.34 78 ALA A N 1
ATOM 587 C CA . ALA A 1 78 ? 17.336 64.389 -9.450 1.00 45.34 78 ALA A CA 1
ATOM 588 C C . ALA A 1 78 ? 17.526 64.891 -10.906 1.00 45.34 78 ALA A C 1
ATOM 590 O O . ALA A 1 78 ? 16.896 65.872 -11.296 1.00 45.34 78 ALA A O 1
ATOM 591 N N . ASN A 1 79 ? 18.360 64.233 -11.713 1.00 48.97 79 ASN A N 1
ATOM 592 C CA . ASN A 1 79 ? 18.749 64.671 -13.050 1.00 48.97 79 ASN A CA 1
ATOM 593 C C . ASN A 1 79 ? 18.305 63.699 -14.161 1.00 48.97 79 ASN A C 1
ATOM 595 O O . ASN A 1 79 ? 18.505 64.010 -15.325 1.00 48.97 79 ASN A O 1
ATOM 599 N N . GLY A 1 80 ? 17.693 62.554 -13.838 1.00 47.19 80 GLY A N 1
ATOM 600 C CA . GLY A 1 80 ? 16.963 61.740 -14.821 1.00 47.19 80 GLY A CA 1
ATOM 601 C C . GLY A 1 80 ? 17.775 60.905 -15.823 1.00 47.19 80 GLY A C 1
ATOM 602 O O . GLY A 1 80 ? 17.156 60.169 -16.584 1.00 47.19 80 GLY A O 1
ATOM 603 N N . ASP A 1 81 ? 19.108 60.930 -15.804 1.00 43.56 81 ASP A N 1
ATOM 604 C CA . ASP A 1 81 ? 19.911 60.054 -16.666 1.00 43.56 81 ASP A CA 1
ATOM 605 C C . ASP A 1 81 ? 20.264 58.747 -15.940 1.00 43.56 81 ASP A C 1
ATOM 607 O O . ASP A 1 81 ? 21.017 58.734 -14.964 1.00 43.56 81 ASP A O 1
ATOM 611 N N . MET A 1 82 ? 19.723 57.631 -16.431 1.00 44.19 82 MET A N 1
ATOM 612 C CA . MET A 1 82 ? 20.140 56.281 -16.056 1.00 44.19 82 MET A CA 1
ATOM 613 C C . MET A 1 82 ? 20.495 55.514 -17.330 1.00 44.19 82 MET A C 1
ATOM 615 O O . MET A 1 82 ? 19.617 55.003 -18.022 1.00 44.19 82 MET A O 1
ATOM 619 N N . GLU A 1 83 ? 21.787 55.411 -17.638 1.00 46.25 83 GLU A N 1
ATOM 620 C CA . GLU A 1 83 ? 22.269 54.384 -18.561 1.00 46.25 83 GLU A CA 1
ATOM 621 C C . GLU A 1 83 ? 22.502 53.094 -17.769 1.00 46.25 83 GLU A C 1
ATOM 623 O O . GLU A 1 83 ? 23.411 53.005 -16.942 1.00 46.25 83 GLU A O 1
ATOM 628 N N . LEU A 1 84 ? 21.661 52.084 -18.008 1.00 45.09 84 LEU A N 1
ATOM 629 C CA . LEU A 1 84 ? 21.930 50.724 -17.546 1.00 45.09 84 LEU A CA 1
ATOM 630 C C . LEU A 1 84 ? 23.175 50.201 -18.285 1.00 45.09 84 LEU A C 1
ATOM 632 O O . LEU A 1 84 ? 23.191 50.225 -19.521 1.00 45.09 84 LEU A O 1
ATOM 636 N N . PRO A 1 85 ? 24.208 49.698 -17.582 1.00 47.16 85 PRO A N 1
ATOM 637 C CA . PRO A 1 85 ? 25.330 49.035 -18.235 1.00 47.16 85 PRO A CA 1
ATOM 638 C C . PRO A 1 85 ? 24.806 47.893 -19.118 1.00 47.16 85 PRO A C 1
ATOM 640 O O . PRO A 1 85 ? 23.947 47.127 -18.682 1.00 47.16 85 PRO A O 1
ATOM 643 N N . LYS A 1 86 ? 25.327 47.740 -20.348 1.00 48.75 86 LYS A N 1
ATOM 644 C CA . LYS A 1 86 ? 24.930 46.655 -21.281 1.00 48.75 86 LYS A CA 1
ATOM 645 C C . LYS A 1 86 ? 25.002 45.254 -20.654 1.00 48.75 86 LYS A C 1
ATOM 647 O O . LYS A 1 86 ? 24.288 44.357 -21.093 1.00 48.75 86 LYS A O 1
ATOM 652 N N . GLU A 1 87 ? 25.821 45.102 -19.618 1.00 45.97 87 GLU A N 1
ATOM 653 C CA . GLU A 1 87 ? 25.999 43.898 -18.801 1.00 45.97 87 GLU A CA 1
ATOM 654 C C . GLU A 1 87 ? 24.734 43.459 -18.037 1.00 45.97 87 GLU A C 1
ATOM 656 O O . GLU A 1 87 ? 24.615 42.293 -17.681 1.00 45.97 87 GLU A O 1
ATOM 661 N N . TYR A 1 88 ? 23.759 44.358 -17.848 1.00 45.31 88 TYR A N 1
ATOM 662 C CA . TYR A 1 88 ? 22.477 44.087 -17.181 1.00 45.31 88 TYR A CA 1
ATOM 663 C C . TYR A 1 88 ? 21.267 44.233 -18.118 1.00 45.31 88 TYR A C 1
ATOM 665 O O . TYR A 1 88 ? 20.124 44.289 -17.660 1.00 45.31 88 TYR A O 1
ATOM 673 N N . SER A 1 89 ? 21.489 44.307 -19.437 1.00 44.38 89 SER A N 1
ATOM 674 C CA . SER A 1 89 ? 20.388 44.316 -20.404 1.00 44.38 89 SER A CA 1
ATOM 675 C C . SER A 1 89 ? 19.831 42.900 -20.582 1.00 44.38 89 SER A C 1
ATOM 677 O O . SER A 1 89 ? 20.529 42.004 -21.051 1.00 44.38 89 SER A O 1
ATOM 679 N N . TYR A 1 90 ? 18.572 42.686 -20.186 1.00 51.31 90 TYR A N 1
ATOM 680 C CA . TYR A 1 90 ? 17.858 41.436 -20.452 1.00 51.31 90 TYR A CA 1
ATOM 681 C C . TYR A 1 90 ? 17.773 41.226 -21.967 1.00 51.31 90 TYR A C 1
ATOM 683 O O . TYR A 1 90 ? 17.045 41.938 -22.665 1.00 51.31 90 TYR A O 1
ATOM 691 N N . GLN A 1 91 ? 18.541 40.269 -22.486 1.00 60.34 91 GLN A N 1
ATOM 692 C CA . GLN A 1 91 ? 18.407 39.837 -23.868 1.00 60.34 91 GLN A CA 1
ATOM 693 C C . GLN A 1 91 ? 17.230 38.875 -23.935 1.00 60.34 91 GLN A C 1
ATOM 695 O O . GLN A 1 91 ? 17.241 37.816 -23.314 1.00 60.34 91 GLN A O 1
ATOM 700 N N . LYS A 1 92 ? 16.184 39.279 -24.656 1.00 66.44 92 LYS A N 1
ATOM 701 C CA . LYS A 1 92 ? 15.010 38.435 -24.857 1.00 66.44 92 LYS A CA 1
ATOM 702 C C . LYS A 1 92 ? 15.448 37.123 -25.536 1.00 66.44 92 LYS A C 1
ATOM 704 O O . LYS A 1 92 ? 16.112 37.219 -26.570 1.00 66.44 92 LYS A O 1
ATOM 709 N N . PRO A 1 93 ? 15.059 35.948 -25.007 1.00 74.81 93 PRO A N 1
ATOM 710 C CA . PRO A 1 93 ? 15.393 34.666 -25.614 1.00 74.81 93 PRO A CA 1
ATOM 711 C C . PRO A 1 93 ? 14.951 34.598 -27.078 1.00 74.81 93 PRO A C 1
ATOM 713 O O . PRO A 1 93 ? 13.888 35.110 -27.448 1.00 74.81 93 PRO A O 1
ATOM 716 N N . GLU A 1 94 ? 15.762 33.957 -27.915 1.00 80.31 94 GLU A N 1
ATOM 717 C CA . GLU A 1 94 ? 15.425 33.723 -29.315 1.00 80.31 94 GLU A CA 1
ATOM 718 C C . GLU A 1 94 ? 14.292 32.692 -29.406 1.00 80.31 94 GLU A C 1
ATOM 720 O O . GLU A 1 94 ? 14.373 31.602 -28.836 1.00 80.31 94 GLU A O 1
ATOM 725 N N . GLN A 1 95 ? 13.219 33.024 -30.129 1.00 75.00 95 GLN A N 1
ATOM 726 C CA . GLN A 1 95 ? 12.104 32.098 -30.317 1.00 75.00 95 GLN A CA 1
ATOM 727 C C . GLN A 1 95 ? 12.468 31.025 -31.339 1.00 75.00 95 GLN A C 1
ATOM 729 O O . GLN A 1 95 ? 12.543 31.282 -32.541 1.00 75.00 95 GLN A O 1
ATOM 734 N N . ALA A 1 96 ? 12.655 29.804 -30.857 1.00 77.50 96 ALA A N 1
ATOM 735 C CA . ALA A 1 96 ? 12.892 28.637 -31.680 1.00 77.50 96 ALA A CA 1
ATOM 736 C C . ALA A 1 96 ? 11.565 28.045 -32.183 1.00 77.50 96 ALA A C 1
ATOM 738 O O . ALA A 1 96 ? 10.609 27.856 -31.429 1.00 77.50 96 ALA A O 1
ATOM 739 N N . LEU A 1 97 ? 11.526 27.701 -33.475 1.00 71.12 97 LEU A N 1
ATOM 740 C CA . LEU A 1 97 ? 10.353 27.098 -34.124 1.00 71.12 97 LEU A CA 1
ATOM 741 C C . LEU A 1 97 ? 10.073 25.664 -33.650 1.00 71.12 97 LEU A C 1
ATOM 743 O O . LEU A 1 97 ? 8.928 25.219 -33.683 1.00 71.12 97 LEU A O 1
ATOM 747 N N . THR A 1 98 ? 11.106 24.938 -33.220 1.00 75.62 98 THR A N 1
ATOM 748 C CA . THR A 1 98 ? 11.012 23.540 -32.784 1.00 75.62 98 THR A CA 1
ATOM 749 C C . THR A 1 98 ? 11.871 23.309 -31.549 1.00 75.62 98 THR A C 1
ATOM 751 O O . THR A 1 98 ? 13.055 23.647 -31.552 1.00 75.62 98 THR A O 1
ATOM 754 N N . VAL A 1 99 ? 11.290 22.698 -30.516 1.00 80.00 99 VAL A N 1
ATOM 755 C CA . VAL A 1 99 ? 12.027 22.236 -29.333 1.00 80.00 99 VAL A CA 1
ATOM 756 C C . VAL A 1 99 ? 12.669 20.880 -29.655 1.00 80.00 99 VAL A C 1
ATOM 758 O O . VAL A 1 99 ? 11.962 19.999 -30.153 1.00 80.00 99 VAL A O 1
ATOM 761 N N . PRO A 1 100 ? 13.974 20.680 -29.394 1.00 81.88 100 PRO A N 1
ATOM 762 C CA . PRO A 1 100 ? 14.616 19.377 -29.547 1.00 81.88 100 PRO A CA 1
ATOM 763 C C . PRO A 1 100 ? 13.889 18.279 -28.763 1.00 81.88 100 PRO A C 1
ATOM 765 O O . PRO A 1 100 ? 13.589 18.446 -27.581 1.00 81.88 100 PRO A O 1
ATOM 768 N N . HIS A 1 101 ? 13.629 17.144 -29.414 1.00 74.81 101 HIS A N 1
ATOM 769 C CA . HIS A 1 101 ? 12.864 16.040 -28.824 1.00 74.81 101 HIS A CA 1
ATOM 770 C C . HIS A 1 101 ? 13.508 15.502 -27.534 1.00 74.81 101 HIS A C 1
ATOM 772 O O . HIS A 1 101 ? 12.804 15.232 -26.568 1.00 74.81 101 HIS A O 1
ATOM 778 N N . GLU A 1 102 ? 14.842 15.452 -27.460 1.00 81.06 102 GLU A N 1
ATOM 779 C CA . GLU A 1 102 ? 15.560 15.036 -26.249 1.00 81.06 102 GLU A CA 1
ATOM 780 C C . GLU A 1 102 ? 15.193 15.890 -25.023 1.00 81.06 102 GLU A C 1
ATOM 782 O O . GLU A 1 102 ? 14.991 15.357 -23.936 1.00 81.06 102 GLU A O 1
ATOM 787 N N . TYR A 1 103 ? 15.024 17.204 -25.190 1.00 84.00 103 TYR A N 1
ATOM 788 C CA . TYR A 1 103 ? 14.636 18.108 -24.104 1.00 84.00 103 TYR A CA 1
ATOM 789 C C . TYR A 1 103 ? 13.196 17.873 -23.647 1.00 84.00 103 TYR A C 1
ATOM 791 O O . TYR A 1 103 ? 12.899 17.950 -22.453 1.00 84.00 103 TYR A O 1
ATOM 799 N N . ILE A 1 104 ? 12.308 17.532 -24.584 1.00 81.44 104 ILE A N 1
ATOM 800 C CA . ILE A 1 104 ? 10.935 17.133 -24.270 1.00 81.44 104 ILE A CA 1
ATOM 801 C C . ILE A 1 104 ? 10.972 15.858 -23.422 1.00 81.44 104 ILE A C 1
ATOM 803 O O . ILE A 1 104 ? 10.437 15.849 -22.315 1.00 81.44 104 ILE A O 1
ATOM 807 N N . THR A 1 105 ? 11.679 14.823 -23.877 1.00 79.50 105 THR A N 1
ATOM 808 C CA . THR A 1 105 ? 11.804 13.544 -23.163 1.00 79.50 105 THR A CA 1
ATOM 809 C C . THR A 1 105 ? 12.445 13.713 -21.787 1.00 79.50 105 THR A C 1
ATOM 811 O O . THR A 1 105 ? 11.891 13.234 -20.799 1.00 79.50 105 THR A O 1
ATOM 814 N N . GLN A 1 106 ? 13.552 14.455 -21.674 1.00 83.12 106 GLN A N 1
ATOM 815 C CA . GLN A 1 106 ? 14.213 14.730 -20.392 1.00 83.12 106 GLN A CA 1
ATOM 816 C C . GLN A 1 106 ? 13.272 15.408 -19.384 1.00 83.12 106 GLN A C 1
ATOM 818 O O . GLN A 1 106 ? 13.283 15.063 -18.201 1.00 83.12 106 GLN A O 1
ATOM 823 N N . MET A 1 107 ? 12.442 16.352 -19.836 1.00 86.38 107 MET A N 1
ATOM 824 C CA . MET A 1 107 ? 11.458 17.020 -18.984 1.00 86.38 107 MET A CA 1
ATOM 825 C C . MET A 1 107 ? 10.337 16.066 -18.562 1.00 86.38 107 MET A C 1
ATOM 827 O O . MET A 1 107 ? 10.048 15.954 -17.370 1.00 86.38 107 MET A O 1
ATOM 831 N N . LEU A 1 108 ? 9.736 15.337 -19.508 1.00 85.62 108 LEU A N 1
ATOM 832 C CA . LEU A 1 108 ? 8.654 14.390 -19.215 1.00 85.62 108 LEU A CA 1
ATOM 833 C C . LEU A 1 108 ? 9.116 13.297 -18.249 1.00 85.62 108 LEU A C 1
ATOM 835 O O . LEU A 1 108 ? 8.385 12.929 -17.327 1.00 85.62 108 LEU A O 1
ATOM 839 N N . MET A 1 109 ? 10.367 12.858 -18.381 1.00 82.88 109 MET A N 1
ATOM 840 C CA . MET A 1 109 ? 11.010 11.900 -17.488 1.00 82.88 109 MET A CA 1
ATOM 841 C C . MET A 1 109 ? 11.246 12.418 -16.064 1.00 82.88 109 MET A C 1
ATOM 843 O O . MET A 1 109 ? 11.677 11.637 -15.216 1.00 82.88 109 MET A O 1
ATOM 847 N N . ARG A 1 110 ? 10.905 13.669 -15.738 1.00 80.75 110 ARG A N 1
ATOM 848 C CA . ARG A 1 110 ? 10.817 14.155 -14.350 1.00 80.75 110 ARG A CA 1
ATOM 849 C C . ARG A 1 110 ? 9.412 14.022 -13.750 1.00 80.75 110 ARG A C 1
ATOM 851 O O . ARG A 1 110 ? 9.286 14.006 -12.531 1.00 80.75 110 ARG A O 1
ATOM 858 N N . GLY A 1 111 ? 8.380 13.841 -14.577 1.00 82.50 111 GLY A N 1
ATOM 859 C CA . GLY A 1 111 ? 6.973 13.867 -14.162 1.00 82.50 111 GLY A CA 1
ATOM 860 C C . GLY A 1 111 ? 6.442 15.288 -13.940 1.00 82.50 111 GLY A C 1
ATOM 861 O O . GLY A 1 111 ? 7.128 16.273 -14.213 1.00 82.50 111 GLY A O 1
ATOM 862 N N . SER A 1 112 ? 5.202 15.408 -13.460 1.00 81.19 112 SER A N 1
ATOM 863 C CA . SER A 1 112 ? 4.650 16.700 -13.025 1.00 81.19 112 SER A CA 1
ATOM 864 C C . SER A 1 112 ? 5.345 17.210 -11.757 1.00 81.19 112 SER A C 1
ATOM 866 O O . SER A 1 112 ? 5.862 16.411 -10.980 1.00 81.19 112 SER A O 1
ATOM 868 N N . GLY A 1 113 ? 5.246 18.513 -11.475 1.00 70.00 113 GLY A N 1
ATOM 869 C CA . GLY A 1 113 ? 5.747 19.117 -10.227 1.00 70.00 113 GLY A CA 1
ATOM 870 C C . GLY A 1 113 ? 5.033 18.671 -8.940 1.00 70.00 113 GLY A C 1
ATOM 871 O O . GLY A 1 113 ? 5.450 19.049 -7.850 1.00 70.00 113 GLY A O 1
ATOM 872 N N . TYR A 1 114 ? 3.973 17.871 -9.050 1.00 69.38 114 TYR A N 1
ATOM 873 C CA . TYR A 1 114 ? 3.257 17.277 -7.925 1.00 69.38 114 TYR A CA 1
ATOM 874 C C . TYR A 1 114 ? 3.821 15.890 -7.565 1.00 69.38 114 TYR A C 1
ATOM 876 O O . TYR A 1 114 ? 4.263 15.137 -8.436 1.00 69.38 114 TYR A O 1
ATOM 884 N N . GLU A 1 115 ? 3.743 15.520 -6.286 1.00 60.84 115 GLU A N 1
ATOM 885 C CA . GLU A 1 115 ? 4.219 14.243 -5.719 1.00 60.84 115 GLU A CA 1
ATOM 886 C C . GLU A 1 115 ? 3.764 13.031 -6.554 1.00 60.84 115 GLU A C 1
ATOM 888 O O . GLU A 1 115 ? 2.618 13.000 -6.954 1.00 60.84 115 GLU A O 1
ATOM 893 N N . HIS A 1 116 ? 4.595 12.043 -6.890 1.00 66.69 116 HIS A N 1
ATOM 894 C CA . HIS A 1 116 ? 4.201 10.903 -7.762 1.00 66.69 116 HIS A CA 1
ATOM 895 C C . HIS A 1 116 ? 3.602 11.272 -9.130 1.00 66.69 116 HIS A C 1
ATOM 897 O O . HIS A 1 116 ? 2.847 10.485 -9.709 1.00 66.69 116 HIS A O 1
ATOM 903 N N . GLY A 1 117 ? 3.966 12.431 -9.687 1.00 78.62 117 GLY A N 1
ATOM 904 C CA . GLY A 1 117 ? 3.473 12.901 -10.982 1.00 78.62 117 GLY A CA 1
ATOM 905 C C . GLY A 1 117 ? 3.496 11.852 -12.088 1.00 78.62 117 GLY A C 1
ATOM 906 O O . GLY A 1 117 ? 2.511 11.670 -12.795 1.00 78.62 117 GLY A O 1
ATOM 907 N N . LYS A 1 118 ? 4.580 11.073 -12.181 1.00 82.38 118 LYS A N 1
ATOM 908 C CA . LYS A 1 118 ? 4.680 9.968 -13.144 1.00 82.38 118 LYS A CA 1
ATOM 909 C C . LYS A 1 118 ? 3.614 8.892 -12.956 1.00 82.38 118 LYS A C 1
ATOM 911 O O . LYS A 1 118 ? 3.020 8.453 -13.932 1.00 82.38 118 LYS A O 1
ATOM 916 N N . ARG A 1 119 ? 3.359 8.472 -11.714 1.00 82.50 119 ARG A N 1
ATOM 917 C CA . ARG A 1 119 ? 2.356 7.444 -11.405 1.00 82.50 119 ARG A CA 1
ATOM 918 C C . ARG A 1 119 ? 0.949 7.949 -11.716 1.00 82.50 119 ARG A C 1
ATOM 920 O O . ARG A 1 119 ? 0.164 7.200 -12.286 1.00 82.50 119 ARG A O 1
ATOM 927 N N . ARG A 1 120 ? 0.635 9.209 -11.387 1.00 82.19 120 ARG A N 1
ATOM 928 C CA . ARG A 1 120 ? -0.668 9.812 -11.719 1.00 82.19 120 ARG A CA 1
ATOM 929 C C . ARG A 1 120 ? -0.866 9.950 -13.220 1.00 82.19 120 ARG A C 1
ATOM 931 O O . ARG A 1 120 ? -1.902 9.532 -13.721 1.00 82.19 120 ARG A O 1
ATOM 938 N N . ILE A 1 121 ? 0.138 10.450 -13.937 1.00 85.62 121 ILE A N 1
ATOM 939 C CA . ILE A 1 121 ? 0.099 10.526 -15.400 1.00 85.62 121 ILE A CA 1
ATOM 940 C C . ILE A 1 121 ? -0.079 9.122 -15.988 1.00 85.62 121 ILE A C 1
ATOM 942 O O . ILE A 1 121 ? -0.976 8.923 -16.796 1.00 85.62 121 ILE A O 1
ATOM 946 N N . TYR A 1 122 ? 0.685 8.125 -15.532 1.00 85.81 122 TYR A N 1
ATOM 947 C CA . TYR A 1 122 ? 0.522 6.733 -15.963 1.00 85.81 122 TYR A CA 1
ATOM 948 C C . TYR A 1 122 ? -0.906 6.207 -15.720 1.00 85.81 122 TYR A C 1
ATOM 950 O O . TYR A 1 122 ? -1.494 5.611 -16.618 1.00 85.81 122 TYR A O 1
ATOM 958 N N . ALA A 1 123 ? -1.497 6.472 -14.548 1.00 80.06 123 ALA A N 1
ATOM 959 C CA . ALA A 1 123 ? -2.876 6.088 -14.232 1.00 80.06 123 ALA A CA 1
ATOM 960 C C . ALA A 1 123 ? -3.904 6.775 -15.148 1.00 80.06 123 ALA A C 1
ATOM 962 O O . ALA A 1 123 ? -4.808 6.113 -15.646 1.00 80.06 123 ALA A O 1
ATOM 963 N N . MET A 1 124 ? -3.716 8.056 -15.492 1.00 84.56 124 MET A N 1
ATOM 964 C CA . MET A 1 124 ? -4.570 8.742 -16.476 1.00 84.56 124 MET A CA 1
ATOM 965 C C . MET A 1 124 ? -4.561 8.042 -17.840 1.00 84.56 124 MET A C 1
ATOM 967 O O . MET A 1 124 ? -5.572 8.059 -18.541 1.00 84.56 124 MET A O 1
ATOM 971 N N . PHE A 1 125 ? -3.442 7.416 -18.229 1.00 83.50 125 PHE A N 1
ATOM 972 C CA . PHE A 1 125 ? -3.380 6.626 -19.459 1.00 83.50 125 PHE A CA 1
ATOM 973 C C . PHE A 1 125 ? -4.159 5.305 -19.389 1.00 83.50 125 PHE A C 1
ATOM 975 O O . PHE A 1 125 ? -4.605 4.830 -20.431 1.00 83.50 125 PHE A O 1
ATOM 982 N N . GLN A 1 126 ? -4.363 4.754 -18.191 1.00 81.31 126 GLN A N 1
ATOM 983 C CA . GLN A 1 126 ? -5.176 3.555 -17.964 1.00 81.31 126 GLN A CA 1
ATOM 984 C C . GLN A 1 126 ? -6.669 3.891 -17.847 1.00 81.31 126 GLN A C 1
ATOM 986 O O . GLN A 1 126 ? -7.503 3.221 -18.452 1.00 81.31 126 GLN A O 1
ATOM 991 N N . ASP A 1 127 ? -7.001 4.951 -17.109 1.00 77.75 127 ASP A N 1
ATOM 992 C CA . ASP A 1 127 ? -8.381 5.265 -16.727 1.00 77.75 127 ASP A CA 1
ATOM 993 C C . ASP A 1 127 ? -9.144 6.034 -17.817 1.00 77.75 127 ASP A C 1
ATOM 995 O O . ASP A 1 127 ? -10.360 5.893 -17.962 1.00 77.75 127 ASP A O 1
ATOM 999 N N . ILE A 1 128 ? -8.446 6.861 -18.603 1.00 82.50 128 ILE A N 1
ATOM 1000 C CA . ILE A 1 128 ? -9.064 7.730 -19.608 1.00 82.50 128 ILE A CA 1
ATOM 1001 C C . ILE A 1 128 ? -8.785 7.157 -20.994 1.00 82.50 128 ILE A C 1
ATOM 1003 O O . ILE A 1 128 ? -7.657 7.167 -21.466 1.00 82.50 128 ILE A O 1
ATOM 1007 N N . SER A 1 129 ? -9.806 6.673 -21.700 1.00 79.12 129 SER A N 1
ATOM 1008 C CA . SER A 1 129 ? -9.611 6.157 -23.065 1.00 79.12 129 SER A CA 1
ATOM 1009 C C . SER A 1 129 ? -9.495 7.272 -24.115 1.00 79.12 129 SER A C 1
ATOM 1011 O O . SER A 1 129 ? -8.718 7.139 -25.060 1.00 79.12 129 SER A O 1
ATOM 1013 N N . ASP A 1 130 ? -10.225 8.381 -23.943 1.00 79.44 130 ASP A N 1
ATOM 1014 C CA . ASP A 1 130 ? -10.265 9.485 -24.910 1.00 79.44 130 ASP A CA 1
ATOM 1015 C C . ASP A 1 130 ? -9.011 10.389 -24.832 1.00 79.44 130 ASP A C 1
ATOM 1017 O O . ASP A 1 130 ? -8.719 10.941 -23.768 1.00 79.44 130 ASP A O 1
ATOM 1021 N N . PRO A 1 131 ? -8.269 10.603 -25.940 1.00 73.81 131 PRO A N 1
ATOM 1022 C CA . PRO A 1 131 ? -7.076 11.456 -25.944 1.00 73.81 131 PRO A CA 1
ATOM 1023 C C . PRO A 1 131 ? -7.346 12.935 -25.626 1.00 73.81 131 PRO A C 1
ATOM 1025 O O . PRO A 1 131 ? -6.479 13.614 -25.080 1.00 73.81 131 PRO A O 1
ATOM 1028 N N . GLY A 1 132 ? -8.526 13.463 -25.964 1.00 77.50 132 GLY A N 1
ATOM 1029 C CA . GLY A 1 132 ? -8.900 14.849 -25.677 1.00 77.50 132 GLY A CA 1
ATOM 1030 C C . GLY A 1 132 ? -9.110 15.088 -24.183 1.00 77.50 132 GLY A C 1
ATOM 1031 O O . GLY A 1 132 ? -8.563 16.042 -23.625 1.00 77.50 132 GLY A O 1
ATOM 1032 N N . GLU A 1 133 ? -9.830 14.186 -23.519 1.00 83.25 133 GLU A N 1
ATOM 1033 C CA . GLU A 1 133 ? -9.998 14.198 -22.063 1.00 83.25 133 GLU A CA 1
ATOM 1034 C C . GLU A 1 133 ? -8.676 13.930 -21.337 1.00 83.25 133 GLU A C 1
ATOM 1036 O O . GLU A 1 133 ? -8.369 14.587 -20.338 1.00 83.25 133 GLU A O 1
ATOM 1041 N N . ARG A 1 134 ? -7.819 13.060 -21.889 1.00 87.81 134 ARG A N 1
ATOM 1042 C CA . ARG A 1 134 ? -6.474 12.822 -21.350 1.00 87.81 134 ARG A CA 1
ATOM 1043 C C . ARG A 1 134 ? -5.614 14.083 -21.395 1.00 87.81 134 ARG A C 1
ATOM 1045 O O . ARG A 1 134 ? -4.952 14.406 -20.416 1.00 87.81 134 ARG A O 1
ATOM 1052 N N . VAL A 1 135 ? -5.668 14.846 -22.489 1.00 86.00 135 VAL A N 1
ATOM 1053 C CA . VAL A 1 135 ? -4.973 16.139 -22.614 1.00 86.00 135 VAL A CA 1
ATOM 1054 C C . VAL A 1 135 ? -5.442 17.136 -21.551 1.00 86.00 135 VAL A C 1
ATOM 1056 O O . VAL A 1 135 ? -4.611 17.822 -20.952 1.00 86.00 135 VAL A O 1
ATOM 1059 N N . LYS A 1 136 ? -6.752 17.214 -21.279 1.00 87.69 136 LYS A N 1
ATOM 1060 C CA . LYS A 1 136 ? -7.293 18.071 -20.209 1.00 87.69 136 LYS A CA 1
ATOM 1061 C C . LYS A 1 136 ? -6.786 17.627 -18.835 1.00 87.69 136 LYS A C 1
ATOM 1063 O O . LYS A 1 136 ? -6.357 18.472 -18.048 1.00 87.69 136 LYS A O 1
ATOM 1068 N N . ALA A 1 137 ? -6.788 16.320 -18.574 1.00 86.00 137 ALA A N 1
ATOM 1069 C CA . ALA A 1 137 ? -6.294 15.742 -17.328 1.00 86.00 137 ALA A CA 1
ATOM 1070 C C . ALA A 1 137 ? -4.790 15.996 -17.130 1.00 86.00 137 ALA A C 1
ATOM 1072 O O . ALA A 1 137 ? -4.404 16.502 -16.083 1.00 86.00 137 ALA A O 1
ATOM 1073 N N . ILE A 1 138 ? -3.958 15.767 -18.154 1.00 88.44 138 ILE A N 1
ATOM 1074 C CA . ILE A 1 138 ? -2.510 16.039 -18.124 1.00 88.44 138 ILE A CA 1
ATOM 1075 C C . ILE A 1 138 ? -2.245 17.530 -17.900 1.00 88.44 138 ILE A C 1
ATOM 1077 O O . ILE A 1 138 ? -1.409 17.897 -17.080 1.00 88.44 138 ILE A O 1
ATOM 1081 N N . ARG A 1 139 ? -2.973 18.421 -18.580 1.00 87.44 139 ARG A N 1
ATOM 1082 C CA . ARG A 1 139 ? -2.827 19.866 -18.363 1.00 87.44 139 ARG A CA 1
ATOM 1083 C C . ARG A 1 139 ? -3.163 20.256 -16.922 1.00 87.44 139 ARG A C 1
ATOM 1085 O O . ARG A 1 139 ? -2.456 21.068 -16.333 1.00 87.44 139 ARG A O 1
ATOM 1092 N N . LYS A 1 140 ? -4.229 19.683 -16.356 1.00 87.38 140 LYS A N 1
ATOM 1093 C CA . LYS A 1 140 ? -4.610 19.890 -14.953 1.00 87.38 140 LYS A CA 1
ATOM 1094 C C . LYS A 1 140 ? -3.545 19.343 -13.997 1.00 87.38 140 LYS A C 1
ATOM 1096 O O . LYS A 1 140 ? -3.233 20.007 -13.018 1.00 87.38 140 LYS A O 1
ATOM 1101 N N . GLU A 1 141 ? -2.973 18.186 -14.318 1.00 87.81 141 GLU A N 1
ATOM 1102 C CA . GLU A 1 141 ? -1.910 17.521 -13.561 1.00 87.81 141 GLU A CA 1
ATOM 1103 C C . GLU A 1 141 ? -0.602 18.308 -13.554 1.00 87.81 141 GLU A C 1
ATOM 1105 O O . GLU A 1 141 ? 0.075 18.343 -12.543 1.00 87.81 141 GLU A O 1
ATOM 1110 N N . TYR A 1 142 ? -0.229 18.967 -14.650 1.00 84.19 142 TYR A N 1
ATOM 1111 C CA . TYR A 1 142 ? 0.937 19.857 -14.658 1.00 84.19 142 TYR A CA 1
ATOM 1112 C C . TYR A 1 142 ? 0.647 21.223 -14.018 1.00 84.19 142 TYR A C 1
ATOM 1114 O O . TYR A 1 142 ? 1.583 21.913 -13.615 1.00 84.19 142 TYR A O 1
ATOM 1122 N N . GLY A 1 143 ? -0.629 21.601 -13.891 1.00 83.06 143 GLY A N 1
ATOM 1123 C CA . GLY A 1 143 ? -1.063 22.832 -13.237 1.00 83.06 143 GLY A CA 1
ATOM 1124 C C . GLY A 1 143 ? -0.436 24.092 -13.842 1.00 83.06 143 GLY A C 1
ATOM 1125 O O . GLY A 1 143 ? -0.039 24.117 -15.009 1.00 83.06 143 GLY A O 1
ATOM 1126 N N . GLN A 1 144 ? -0.344 25.150 -13.037 1.00 77.62 144 GLN A N 1
ATOM 1127 C CA . GLN A 1 144 ? 0.466 26.333 -13.336 1.00 77.62 144 GLN A CA 1
ATOM 1128 C C . GLN A 1 144 ? 1.757 26.240 -12.530 1.00 77.62 144 GLN A C 1
ATOM 1130 O O . GLN A 1 144 ? 1.753 26.420 -11.315 1.00 77.62 144 GLN A O 1
ATOM 1135 N N . GLY A 1 145 ? 2.859 25.938 -13.199 1.00 72.56 145 GLY A N 1
ATOM 1136 C CA . GLY A 1 145 ? 4.140 25.763 -12.544 1.00 72.56 145 GLY A CA 1
ATOM 1137 C C . GLY A 1 145 ? 5.281 25.737 -13.541 1.00 72.56 145 GLY A C 1
ATOM 1138 O O . GLY A 1 145 ? 5.099 25.909 -14.743 1.00 72.56 145 GLY A O 1
ATOM 1139 N N . GLY A 1 146 ? 6.478 25.523 -13.026 1.00 78.00 146 GLY A N 1
ATOM 1140 C CA . GLY A 1 146 ? 7.682 25.403 -13.821 1.00 78.00 146 GLY A CA 1
ATOM 1141 C C . GLY A 1 146 ? 8.832 24.967 -12.941 1.00 78.00 146 GLY A C 1
ATOM 1142 O O . GLY A 1 146 ? 8.791 25.122 -11.720 1.00 78.00 146 GLY A O 1
ATOM 1143 N N . ALA A 1 147 ? 9.850 24.399 -13.561 1.00 77.44 147 ALA A N 1
ATOM 1144 C CA . ALA A 1 147 ? 11.082 24.073 -12.874 1.00 77.44 147 ALA A CA 1
ATOM 1145 C C . ALA A 1 147 ? 12.245 24.561 -13.725 1.00 77.44 147 ALA A C 1
ATOM 1147 O O . ALA A 1 147 ? 12.290 24.317 -14.930 1.00 77.44 147 ALA A O 1
ATOM 1148 N N . GLY A 1 148 ? 13.167 25.261 -13.074 1.00 75.88 148 GLY A N 1
ATOM 1149 C CA . GLY A 1 148 ? 14.472 25.605 -13.614 1.00 75.88 148 GLY A CA 1
ATOM 1150 C C . GLY A 1 148 ? 15.544 24.838 -12.857 1.00 75.88 148 GLY A C 1
ATOM 1151 O O . GLY A 1 148 ? 15.371 24.516 -11.680 1.00 75.88 148 GLY A O 1
ATOM 1152 N N . TRP A 1 149 ? 16.640 24.512 -13.525 1.00 69.56 149 TRP A N 1
ATOM 1153 C CA . TRP A 1 149 ? 17.771 23.849 -12.890 1.00 69.56 149 TRP A CA 1
ATOM 1154 C C . TRP A 1 149 ? 19.086 24.382 -13.459 1.00 69.56 149 TRP A C 1
ATOM 1156 O O . TRP A 1 149 ? 19.193 24.591 -14.669 1.00 69.56 149 TRP A O 1
ATOM 1166 N N . PRO A 1 150 ? 20.096 24.606 -12.603 1.00 57.38 150 PRO A N 1
ATOM 1167 C CA . PRO A 1 150 ? 21.418 24.980 -13.071 1.00 57.38 150 PRO A CA 1
ATOM 1168 C C . PRO A 1 150 ? 22.046 23.778 -13.784 1.00 57.38 150 PRO A C 1
ATOM 1170 O O . PRO A 1 150 ? 22.201 22.711 -13.191 1.00 57.38 150 PRO A O 1
ATOM 1173 N N . LEU A 1 151 ? 22.388 23.946 -15.059 1.00 58.31 151 LEU A N 1
ATOM 1174 C CA . LEU A 1 151 ? 23.238 23.013 -15.796 1.00 58.31 151 LEU A CA 1
ATOM 1175 C C . LEU A 1 151 ? 24.615 23.644 -16.006 1.00 58.31 151 LEU A C 1
ATOM 1177 O O . LEU A 1 151 ? 24.712 24.831 -16.317 1.00 58.31 151 LEU A O 1
ATOM 1181 N N . GLU A 1 152 ? 25.672 22.843 -15.874 1.00 53.47 152 GLU A N 1
ATOM 1182 C CA . GLU A 1 152 ? 26.971 23.168 -16.466 1.00 53.47 152 GLU A CA 1
ATOM 1183 C C . GLU A 1 152 ? 26.903 22.884 -17.977 1.00 53.47 152 GLU A C 1
ATOM 1185 O O . GLU A 1 152 ? 26.615 21.759 -18.382 1.00 53.47 152 GLU A O 1
ATOM 1190 N N . GLY A 1 153 ? 27.162 23.897 -18.813 1.00 64.88 153 GLY A N 1
ATOM 1191 C CA . GLY A 1 153 ? 27.182 23.777 -20.280 1.00 64.88 153 GLY A CA 1
ATOM 1192 C C . GLY A 1 153 ? 25.932 24.301 -21.006 1.00 64.88 153 GLY A C 1
ATOM 1193 O O . GLY A 1 153 ? 25.101 25.002 -20.428 1.00 64.88 153 GLY A O 1
ATOM 1194 N N . ASP A 1 154 ? 25.832 23.983 -22.301 1.00 69.12 154 ASP A N 1
ATOM 1195 C CA . ASP A 1 154 ? 24.693 24.308 -23.173 1.00 69.12 154 ASP A CA 1
ATOM 1196 C C . ASP A 1 154 ? 23.626 23.193 -23.083 1.00 69.12 154 ASP A C 1
ATOM 1198 O O . ASP A 1 154 ? 23.950 22.015 -23.231 1.00 69.12 154 ASP A O 1
ATOM 1202 N N . GLY A 1 155 ? 22.357 23.541 -22.823 1.00 73.88 155 GLY A N 1
ATOM 1203 C CA . GLY A 1 155 ? 21.262 22.567 -22.682 1.00 73.88 155 GLY A CA 1
ATOM 1204 C C . GLY A 1 155 ? 19.953 23.126 -22.103 1.00 73.88 155 GLY A C 1
ATOM 1205 O O . GLY A 1 155 ? 19.828 24.331 -21.848 1.00 73.88 155 GLY A O 1
ATOM 1206 N N . LEU A 1 156 ? 18.954 22.248 -21.913 1.00 76.50 156 LEU A N 1
ATOM 1207 C CA . LEU A 1 156 ? 17.646 22.567 -21.313 1.00 76.50 156 LEU A CA 1
ATOM 1208 C C . LEU A 1 156 ? 17.789 22.959 -19.841 1.00 76.50 156 LEU A C 1
ATOM 1210 O O . LEU A 1 156 ? 18.074 22.103 -19.012 1.00 76.50 156 LEU A O 1
ATOM 1214 N N . HIS A 1 157 ? 17.508 24.211 -19.491 1.00 81.25 157 HIS A N 1
ATOM 1215 C CA . HIS A 1 157 ? 17.658 24.707 -18.117 1.00 81.25 157 HIS A CA 1
ATOM 1216 C C . HIS A 1 157 ? 16.335 25.107 -17.459 1.00 81.25 157 HIS A C 1
ATOM 1218 O O . HIS A 1 157 ? 16.322 25.420 -16.269 1.00 81.25 157 HIS A O 1
ATOM 1224 N N . GLY A 1 158 ? 15.215 25.070 -18.185 1.00 83.19 158 GLY A N 1
ATOM 1225 C CA . GLY A 1 158 ? 13.915 25.253 -17.559 1.00 83.19 158 GLY A CA 1
ATOM 1226 C C . GLY A 1 158 ? 12.715 24.954 -18.442 1.00 83.19 158 GLY A C 1
ATOM 1227 O O . GLY A 1 158 ? 12.805 24.881 -19.669 1.00 83.19 158 GLY A O 1
ATOM 1228 N N . TYR A 1 159 ? 11.571 24.793 -17.786 1.00 85.75 159 TYR A N 1
ATOM 1229 C CA . TYR A 1 159 ? 10.265 24.783 -18.428 1.00 85.75 159 TYR A CA 1
ATOM 1230 C C . TYR A 1 159 ? 9.212 25.447 -17.543 1.00 85.75 159 TYR A C 1
ATOM 1232 O O . TYR A 1 159 ? 9.369 25.511 -16.321 1.00 85.75 159 TYR A O 1
ATOM 1240 N N . ASP A 1 160 ? 8.100 25.844 -18.152 1.00 82.75 160 ASP A N 1
ATOM 1241 C CA . ASP A 1 160 ? 6.880 26.206 -17.438 1.00 82.75 160 ASP A CA 1
ATOM 1242 C C . ASP A 1 160 ? 5.604 25.871 -18.219 1.00 82.75 160 ASP A C 1
ATOM 1244 O O . ASP A 1 160 ? 5.604 25.690 -19.437 1.00 82.75 160 ASP A O 1
ATOM 1248 N N . SER A 1 161 ? 4.500 25.771 -17.486 1.00 79.44 161 SER A N 1
ATOM 1249 C CA . SER A 1 161 ? 3.153 25.479 -17.977 1.00 79.44 161 SER A CA 1
ATOM 1250 C C . SER A 1 161 ? 2.229 26.702 -17.949 1.00 79.44 161 SER A C 1
ATOM 1252 O O . SER A 1 161 ? 1.012 26.557 -18.073 1.00 79.44 161 SER A O 1
ATOM 1254 N N . PHE A 1 162 ? 2.773 27.919 -17.809 1.00 70.31 162 PHE A N 1
ATOM 1255 C CA . PHE A 1 162 ? 1.972 29.145 -17.680 1.00 70.31 162 PHE A CA 1
ATOM 1256 C C . PHE A 1 162 ? 1.247 29.537 -18.976 1.00 70.31 162 PHE A C 1
ATOM 1258 O O . PHE A 1 162 ? 0.300 30.322 -18.954 1.00 70.31 162 PHE A O 1
ATOM 1265 N N . SER A 1 163 ? 1.667 28.990 -20.118 1.00 67.56 163 SER A N 1
ATOM 1266 C CA . SER A 1 163 ? 1.086 29.308 -21.419 1.00 67.56 163 SER A CA 1
ATOM 1267 C C . SER A 1 163 ? -0.125 28.435 -21.753 1.00 67.56 163 SER A C 1
ATOM 1269 O O . SER A 1 163 ? -0.072 27.205 -21.746 1.00 67.56 163 SER A O 1
ATOM 1271 N N . ALA A 1 164 ? -1.213 29.073 -22.193 1.00 63.31 164 ALA A N 1
ATOM 1272 C CA . ALA A 1 164 ? -2.369 28.373 -22.760 1.00 63.31 164 ALA A CA 1
ATOM 1273 C C . ALA A 1 164 ? -2.024 27.579 -24.040 1.00 63.31 164 ALA A C 1
ATOM 1275 O O . ALA A 1 164 ? -2.758 26.663 -24.409 1.00 63.31 164 ALA A O 1
ATOM 1276 N N . LYS A 1 165 ? -0.899 27.902 -24.700 1.00 62.62 165 LYS A N 1
ATOM 1277 C CA . LYS A 1 165 ? -0.436 27.256 -25.940 1.00 62.62 165 LYS A CA 1
ATOM 1278 C C . LYS A 1 165 ? 0.282 25.919 -25.705 1.00 62.62 165 LYS A C 1
ATOM 1280 O O . LYS A 1 165 ? 0.515 25.199 -26.675 1.00 62.62 165 LYS A O 1
ATOM 1285 N N . GLY A 1 166 ? 0.623 25.576 -24.460 1.00 78.44 166 GLY A N 1
ATOM 1286 C CA . GLY A 1 166 ? 1.392 24.373 -24.137 1.00 78.44 166 GLY A CA 1
ATOM 1287 C C . GLY A 1 166 ? 2.509 24.620 -23.128 1.00 78.44 166 GLY A C 1
ATOM 1288 O O . GLY A 1 166 ? 2.546 25.660 -22.474 1.00 78.44 166 GLY A O 1
ATOM 1289 N N . LEU A 1 167 ? 3.437 23.672 -23.038 1.00 84.56 167 LEU A N 1
ATOM 1290 C CA . LEU A 1 167 ? 4.627 23.781 -22.199 1.00 84.56 167 LEU A CA 1
ATOM 1291 C C . LEU A 1 167 ? 5.682 24.645 -22.902 1.00 84.56 167 LEU A C 1
ATOM 1293 O O . LEU A 1 167 ? 6.012 24.397 -24.066 1.00 84.56 167 LEU A O 1
ATOM 1297 N N . ARG A 1 168 ? 6.186 25.668 -22.205 1.00 87.00 168 ARG A N 1
ATOM 1298 C CA . ARG A 1 168 ? 7.310 26.501 -22.645 1.00 87.00 168 ARG A CA 1
ATOM 1299 C C . ARG A 1 168 ? 8.609 25.866 -22.166 1.00 87.00 168 ARG A C 1
ATOM 1301 O O . ARG A 1 168 ? 8.724 25.541 -20.992 1.00 87.00 168 ARG A O 1
ATOM 1308 N N . PHE A 1 169 ? 9.577 25.720 -23.060 1.00 86.06 169 PHE A N 1
ATOM 1309 C CA . PHE A 1 169 ? 10.914 25.200 -22.785 1.00 86.06 169 PHE A CA 1
ATOM 1310 C C . PHE A 1 169 ? 11.939 26.313 -22.975 1.00 86.06 169 PHE A C 1
ATOM 1312 O O . PHE A 1 169 ? 11.835 27.083 -23.931 1.00 86.06 169 PHE A O 1
ATOM 1319 N N . GLN A 1 170 ? 12.927 26.373 -22.086 1.00 86.62 170 GLN A N 1
ATOM 1320 C CA . GLN A 1 170 ? 14.028 27.331 -22.119 1.00 86.62 170 GLN A CA 1
ATOM 1321 C C . GLN A 1 170 ? 15.361 26.582 -22.061 1.00 86.62 170 GLN A C 1
ATOM 1323 O O . GLN A 1 170 ? 15.618 25.800 -21.141 1.00 86.62 170 GLN A O 1
ATOM 1328 N N . TRP A 1 171 ? 16.207 26.790 -23.068 1.00 87.38 171 TRP A N 1
ATOM 1329 C CA . TRP A 1 171 ? 17.510 26.133 -23.180 1.00 87.38 171 TRP A CA 1
ATOM 1330 C C . TRP A 1 171 ? 18.581 27.095 -23.687 1.00 87.38 171 TRP A C 1
ATOM 1332 O O . TRP A 1 171 ? 18.280 28.190 -24.159 1.00 87.38 171 TRP A O 1
ATOM 1342 N N . ARG A 1 172 ? 19.848 26.701 -23.551 1.00 84.00 172 ARG A N 1
ATOM 1343 C CA . ARG A 1 172 ? 20.993 27.427 -24.111 1.00 84.00 172 ARG A CA 1
ATOM 1344 C C . ARG A 1 172 ? 21.635 26.620 -25.224 1.00 84.00 172 ARG A C 1
ATOM 1346 O O . ARG A 1 172 ? 21.760 25.406 -25.106 1.00 84.00 172 ARG A O 1
ATOM 1353 N N . GLU A 1 173 ? 22.014 27.296 -26.297 1.00 80.62 173 GLU A N 1
ATOM 1354 C CA . GLU A 1 173 ? 22.725 26.694 -27.422 1.00 80.62 173 GLU A CA 1
ATOM 1355 C C . GLU A 1 173 ? 23.720 27.710 -27.989 1.00 80.62 173 GLU A C 1
ATOM 1357 O O . GLU A 1 173 ? 23.318 28.774 -28.466 1.00 80.62 173 GLU A O 1
ATOM 1362 N N . GLY A 1 174 ? 25.022 27.412 -27.908 1.00 75.31 174 GLY A N 1
ATOM 1363 C CA . GLY A 1 174 ? 26.073 28.309 -28.388 1.00 75.31 174 GLY A CA 1
ATOM 1364 C C . GLY A 1 174 ? 26.149 29.623 -27.606 1.00 75.31 174 GLY A C 1
ATOM 1365 O O . GLY A 1 174 ? 26.436 30.666 -28.193 1.00 75.31 174 GLY A O 1
ATOM 1366 N N . GLY A 1 175 ? 25.838 29.600 -26.304 1.00 71.62 175 GLY A N 1
ATOM 1367 C CA . GLY A 1 175 ? 25.820 30.792 -25.449 1.00 71.62 175 GLY A CA 1
ATOM 1368 C C . GLY A 1 175 ? 24.613 31.726 -25.627 1.00 71.62 175 GLY A C 1
ATOM 1369 O O . GLY A 1 175 ? 24.549 32.745 -24.941 1.00 71.62 175 GLY A O 1
ATOM 1370 N N . MET A 1 176 ? 23.650 31.394 -26.496 1.00 77.19 176 MET A N 1
ATOM 1371 C CA . MET A 1 176 ? 22.391 32.135 -26.648 1.00 77.19 176 MET A CA 1
ATOM 1372 C C . MET A 1 176 ? 21.231 31.405 -25.965 1.00 77.19 176 MET A C 1
ATOM 1374 O O . MET A 1 176 ? 21.110 30.182 -26.059 1.00 77.19 176 MET A O 1
ATOM 1378 N N . GLU A 1 177 ? 20.367 32.161 -25.284 1.00 81.19 177 GLU A N 1
ATOM 1379 C CA . GLU A 1 177 ? 19.128 31.635 -24.703 1.00 81.19 177 GLU A CA 1
ATOM 1380 C C . GLU A 1 177 ? 18.049 31.501 -25.774 1.00 81.19 177 GLU A C 1
ATOM 1382 O O . GLU A 1 177 ? 17.750 32.450 -26.501 1.00 81.19 177 GLU A O 1
ATOM 1387 N N . LYS A 1 178 ? 17.444 30.317 -25.842 1.00 84.69 178 LYS A N 1
ATOM 1388 C CA . LYS A 1 178 ? 16.348 29.986 -26.747 1.00 84.69 178 LYS A CA 1
ATOM 1389 C C . LYS A 1 178 ? 15.104 29.615 -25.955 1.00 84.69 178 LYS A C 1
ATOM 1391 O O . LYS A 1 178 ? 15.189 28.973 -24.906 1.00 84.69 178 LYS A O 1
ATOM 1396 N N . GLU A 1 179 ? 13.945 29.991 -26.483 1.00 86.62 179 GLU A N 1
ATOM 1397 C CA . GLU A 1 179 ? 12.642 29.572 -25.970 1.00 86.62 179 GLU A CA 1
ATOM 1398 C C . GLU A 1 179 ? 11.804 28.900 -27.061 1.00 86.62 179 GLU A C 1
ATOM 1400 O O . GLU A 1 179 ? 11.833 29.300 -28.223 1.00 86.62 179 GLU A O 1
ATOM 1405 N N . GLY A 1 180 ? 11.025 27.886 -26.694 1.00 83.81 180 GLY A N 1
ATOM 1406 C CA . GLY A 1 180 ? 10.127 27.191 -27.616 1.00 83.81 180 GLY A CA 1
ATOM 1407 C C . GLY A 1 180 ? 8.903 26.624 -26.905 1.00 83.81 180 GLY A C 1
ATOM 1408 O O . GLY A 1 180 ? 8.887 26.496 -25.682 1.00 83.81 180 GLY A O 1
ATOM 1409 N N . TYR A 1 181 ? 7.861 26.295 -27.669 1.00 84.94 181 TYR A N 1
ATOM 1410 C CA . TYR A 1 181 ? 6.583 25.819 -27.134 1.00 84.94 181 TYR A CA 1
ATOM 1411 C C . TYR A 1 181 ? 6.212 24.456 -27.706 1.00 84.94 181 TYR A C 1
ATOM 1413 O O . TYR A 1 181 ? 6.300 24.234 -28.913 1.00 84.94 181 TYR A O 1
ATOM 1421 N N . VAL A 1 182 ? 5.714 23.572 -26.843 1.00 81.25 182 VAL A N 1
ATOM 1422 C CA . VAL A 1 182 ? 5.179 22.264 -27.231 1.00 81.25 182 VAL A CA 1
ATOM 1423 C C . VAL A 1 182 ? 3.730 22.170 -26.784 1.00 81.25 182 VAL A C 1
ATOM 1425 O O . VAL A 1 182 ? 3.417 22.327 -25.604 1.00 81.25 182 VAL A O 1
ATOM 1428 N N . ASN A 1 183 ? 2.826 21.922 -27.732 1.00 84.06 183 ASN A N 1
ATOM 1429 C CA . ASN A 1 183 ? 1.397 21.847 -27.440 1.00 84.06 183 ASN A CA 1
ATOM 1430 C C . ASN A 1 183 ? 1.048 20.604 -26.596 1.00 84.06 183 ASN A C 1
ATOM 1432 O O . ASN A 1 183 ? 1.705 19.567 -26.682 1.00 84.06 183 ASN A O 1
ATOM 1436 N N . TRP A 1 184 ? -0.035 20.682 -25.819 1.00 86.12 184 TRP A N 1
ATOM 1437 C CA . TRP A 1 184 ? -0.442 19.594 -24.920 1.00 86.12 184 TRP A CA 1
ATOM 1438 C C . TRP A 1 184 ? -0.806 18.282 -25.635 1.00 86.12 184 TRP A C 1
ATOM 1440 O O . TRP A 1 184 ? -0.636 17.213 -25.059 1.00 86.12 184 TRP A O 1
ATOM 1450 N N . LYS A 1 185 ? -1.253 18.339 -26.898 1.00 81.69 185 LYS A N 1
ATOM 1451 C CA . LYS A 1 185 ? -1.526 17.136 -27.708 1.00 81.69 185 LYS A CA 1
ATOM 1452 C C . LYS A 1 185 ? -0.236 16.398 -28.084 1.00 81.69 185 LYS A C 1
ATOM 1454 O O . LYS A 1 185 ? -0.234 15.180 -28.171 1.00 81.69 185 LYS A O 1
ATOM 1459 N N . ALA A 1 186 ? 0.855 17.119 -28.331 1.00 78.75 186 ALA A N 1
ATOM 1460 C CA . ALA A 1 186 ? 2.165 16.539 -28.592 1.00 78.75 186 ALA A CA 1
ATOM 1461 C C . ALA A 1 186 ? 2.742 15.939 -27.307 1.00 78.75 186 ALA A C 1
ATOM 1463 O O . ALA A 1 186 ? 3.214 14.814 -27.334 1.00 78.75 186 ALA A O 1
ATOM 1464 N N . ILE A 1 187 ? 2.599 16.632 -26.176 1.00 86.06 187 ILE A N 1
ATOM 1465 C CA . ILE A 1 187 ? 3.002 16.122 -24.858 1.00 86.06 187 ILE A CA 1
ATOM 1466 C C . ILE A 1 187 ? 2.273 14.821 -24.505 1.00 86.06 187 ILE A C 1
ATOM 1468 O O . ILE A 1 187 ? 2.907 13.874 -24.054 1.00 86.06 187 ILE A O 1
ATOM 1472 N N . GLU A 1 188 ? 0.963 14.746 -24.752 1.00 88.31 188 GLU A N 1
ATOM 1473 C CA . GLU A 1 188 ? 0.192 13.514 -24.554 1.00 88.31 188 GLU A CA 1
ATOM 1474 C C . GLU A 1 188 ? 0.697 12.366 -25.437 1.00 88.31 188 GLU A C 1
ATOM 1476 O O . GLU A 1 188 ? 0.873 11.257 -24.942 1.00 88.31 188 GLU A O 1
ATOM 1481 N N . ARG A 1 189 ? 1.024 12.626 -26.707 1.00 78.31 189 ARG A N 1
ATOM 1482 C CA . ARG A 1 189 ? 1.578 11.596 -27.599 1.00 78.31 189 ARG A CA 1
ATOM 1483 C C . ARG A 1 189 ? 2.950 11.104 -27.160 1.00 78.31 189 ARG A C 1
ATOM 1485 O O . ARG A 1 189 ? 3.183 9.902 -27.207 1.00 78.31 189 ARG A O 1
ATOM 1492 N N . GLU A 1 190 ? 3.831 12.005 -26.734 1.00 82.56 190 GLU A N 1
ATOM 1493 C CA . GLU A 1 190 ? 5.168 11.636 -26.255 1.00 82.56 190 GLU A CA 1
ATOM 1494 C C . GLU A 1 190 ? 5.094 10.849 -24.942 1.00 82.56 190 GLU A C 1
ATOM 1496 O O . GLU A 1 190 ? 5.732 9.808 -24.805 1.00 82.56 190 GLU A O 1
ATOM 1501 N N . LEU A 1 191 ? 4.241 11.271 -24.001 1.00 82.50 191 LEU A N 1
ATOM 1502 C CA . LEU A 1 191 ? 3.948 10.492 -22.793 1.00 82.50 191 LEU A CA 1
ATOM 1503 C C . LEU A 1 191 ? 3.377 9.114 -23.140 1.00 82.50 191 LEU A C 1
ATOM 1505 O O . LEU A 1 191 ? 3.812 8.115 -22.576 1.00 82.50 191 LEU A O 1
ATOM 1509 N N . GLY A 1 192 ? 2.447 9.045 -24.095 1.00 72.62 192 GLY A N 1
ATOM 1510 C CA . GLY A 1 192 ? 1.885 7.789 -24.580 1.00 72.62 192 GLY A CA 1
ATOM 1511 C C . GLY A 1 192 ? 2.946 6.872 -25.184 1.00 72.62 192 GLY A C 1
ATOM 1512 O O . GLY A 1 192 ? 2.958 5.683 -24.879 1.00 72.62 192 GLY A O 1
ATOM 1513 N N . ALA A 1 193 ? 3.868 7.411 -25.985 1.00 75.19 193 ALA A N 1
ATOM 1514 C CA . ALA A 1 193 ? 4.984 6.656 -26.546 1.00 75.19 193 ALA A CA 1
ATOM 1515 C C . ALA A 1 193 ? 5.894 6.096 -25.443 1.00 75.19 193 ALA A C 1
ATOM 1517 O O . ALA A 1 193 ? 6.115 4.889 -25.413 1.00 75.19 193 ALA A O 1
ATOM 1518 N N . LEU A 1 194 ? 6.328 6.935 -24.496 1.00 75.44 194 LEU A N 1
ATOM 1519 C CA . LEU A 1 194 ? 7.175 6.521 -23.370 1.00 75.44 194 LEU A CA 1
ATOM 1520 C C . LEU A 1 194 ? 6.483 5.492 -22.458 1.00 75.44 194 LEU A C 1
ATOM 1522 O O . LEU A 1 194 ? 7.132 4.618 -21.888 1.00 75.44 194 LEU A O 1
ATOM 1526 N N . ILE A 1 195 ? 5.163 5.586 -22.285 1.00 79.12 195 ILE A N 1
ATOM 1527 C CA . ILE A 1 195 ? 4.383 4.609 -21.513 1.00 79.12 195 ILE A CA 1
ATOM 1528 C C . ILE A 1 195 ? 4.285 3.283 -22.271 1.00 79.12 195 ILE A C 1
ATOM 1530 O O . ILE A 1 195 ? 4.483 2.228 -21.674 1.00 79.12 195 ILE A O 1
ATOM 1534 N N . MET A 1 196 ? 4.019 3.319 -23.580 1.00 69.88 196 MET A N 1
ATOM 1535 C CA . MET A 1 196 ? 3.936 2.115 -24.413 1.00 69.88 196 MET A CA 1
ATOM 1536 C C . MET A 1 196 ? 5.273 1.378 -24.527 1.00 69.88 196 MET A C 1
ATOM 1538 O O . MET A 1 196 ? 5.274 0.150 -24.593 1.00 69.88 196 MET A O 1
ATOM 1542 N N . THR A 1 197 ? 6.399 2.097 -24.543 1.00 70.94 197 THR A N 1
ATOM 1543 C CA . THR A 1 197 ? 7.742 1.493 -24.533 1.00 70.94 197 THR A CA 1
ATOM 1544 C C . THR A 1 197 ? 8.163 1.001 -23.148 1.00 70.94 197 THR A C 1
ATOM 1546 O O . THR A 1 197 ? 9.168 0.306 -23.033 1.00 70.94 197 THR A O 1
ATOM 1549 N N . GLY A 1 198 ? 7.405 1.327 -22.094 1.00 69.62 198 GLY A N 1
ATOM 1550 C CA . GLY A 1 198 ? 7.759 1.021 -20.706 1.00 69.62 198 GLY A CA 1
ATOM 1551 C C . GLY A 1 198 ? 8.868 1.914 -20.136 1.00 69.62 198 GLY A C 1
ATOM 1552 O O . GLY A 1 198 ? 9.299 1.706 -19.007 1.00 69.62 198 GLY A O 1
ATOM 1553 N N . GLU A 1 199 ? 9.314 2.927 -20.880 1.00 76.56 199 GLU A N 1
ATOM 1554 C CA . GLU A 1 199 ? 10.392 3.837 -20.480 1.00 76.56 199 GLU A CA 1
ATOM 1555 C C . GLU A 1 199 ? 9.922 4.897 -19.473 1.00 76.56 199 GLU A C 1
ATOM 1557 O 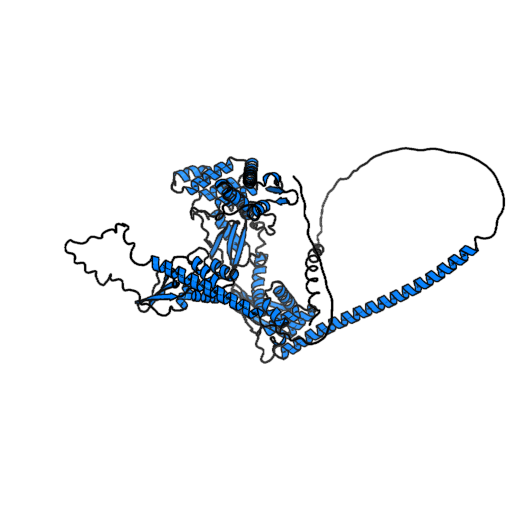O . GLU A 1 199 ? 10.721 5.412 -18.691 1.00 76.56 199 GLU A O 1
ATOM 1562 N N . TYR A 1 200 ? 8.627 5.231 -19.456 1.00 79.31 200 TYR A N 1
ATOM 1563 C CA . TYR A 1 200 ? 8.098 6.310 -18.618 1.00 79.31 200 TYR A CA 1
ATOM 1564 C C . TYR A 1 200 ? 8.053 5.968 -17.121 1.00 79.31 200 TYR A C 1
ATOM 1566 O O . TYR A 1 200 ? 8.563 6.715 -16.273 1.00 79.31 200 TYR A O 1
ATOM 1574 N N . TYR A 1 201 ? 7.370 4.868 -16.797 1.00 79.56 201 TYR A N 1
ATOM 1575 C CA . TYR A 1 201 ? 7.096 4.411 -15.439 1.00 79.56 201 TYR A CA 1
ATOM 1576 C C . TYR A 1 201 ? 6.773 2.918 -15.446 1.00 79.56 201 TYR A C 1
ATOM 1578 O O . TYR A 1 201 ? 5.805 2.493 -16.076 1.00 79.56 201 TYR A O 1
ATOM 1586 N N . THR A 1 202 ? 7.544 2.145 -14.686 1.00 78.38 202 THR A N 1
ATOM 1587 C CA . THR A 1 202 ? 7.264 0.730 -14.435 1.00 78.38 202 THR A CA 1
ATOM 1588 C C . THR A 1 202 ? 6.467 0.609 -13.136 1.00 78.38 202 THR A C 1
ATOM 1590 O O . THR A 1 202 ? 6.991 0.982 -12.075 1.00 78.38 202 THR A O 1
ATOM 1593 N N . PRO A 1 203 ? 5.210 0.128 -13.177 1.00 82.00 203 PRO A N 1
ATOM 1594 C CA . PRO A 1 203 ? 4.432 -0.070 -11.965 1.00 82.00 203 PRO A CA 1
ATOM 1595 C C . PRO A 1 203 ? 5.096 -1.143 -11.093 1.00 82.00 203 PRO A C 1
ATOM 1597 O O . PRO A 1 203 ? 5.578 -2.149 -11.622 1.00 82.00 203 PRO A O 1
ATOM 1600 N N . PRO A 1 204 ? 5.147 -0.949 -9.767 1.00 87.12 204 PRO A N 1
ATOM 1601 C CA . PRO A 1 204 ? 5.724 -1.948 -8.887 1.00 87.12 204 PRO A CA 1
ATOM 1602 C C . PRO A 1 204 ? 4.847 -3.207 -8.846 1.00 87.12 204 PRO A C 1
ATOM 1604 O O . PRO A 1 204 ? 3.617 -3.120 -8.847 1.00 87.12 204 PRO A O 1
ATOM 1607 N N . LYS A 1 205 ? 5.479 -4.380 -8.770 1.00 90.12 205 LYS A N 1
ATOM 1608 C CA . LYS A 1 205 ? 4.793 -5.654 -8.523 1.00 90.12 205 LYS A CA 1
ATOM 1609 C C . LYS A 1 205 ? 4.393 -5.747 -7.049 1.00 90.12 205 LYS A C 1
ATOM 1611 O O . LYS A 1 205 ? 5.135 -5.295 -6.179 1.00 90.12 205 LYS A O 1
ATOM 1616 N N . ALA A 1 206 ? 3.232 -6.328 -6.754 1.00 90.50 206 ALA A N 1
ATOM 1617 C CA . ALA A 1 206 ? 2.846 -6.602 -5.371 1.00 90.50 206 ALA A CA 1
ATOM 1618 C C . ALA A 1 206 ? 3.847 -7.574 -4.733 1.00 90.50 206 ALA A C 1
ATOM 1620 O O . ALA A 1 206 ? 4.294 -8.500 -5.404 1.00 90.50 206 ALA A O 1
ATOM 1621 N N . PHE A 1 207 ? 4.199 -7.351 -3.466 1.00 90.25 207 PHE A N 1
ATOM 1622 C CA . PHE A 1 207 ? 5.110 -8.215 -2.720 1.00 90.25 207 PHE A CA 1
ATOM 1623 C C . PHE A 1 207 ? 4.692 -9.682 -2.814 1.00 90.25 207 PHE A C 1
ATOM 1625 O O . PHE A 1 207 ? 3.558 -10.040 -2.497 1.00 90.25 207 PHE A O 1
ATOM 1632 N N . ASP A 1 208 ? 5.647 -10.513 -3.215 1.00 84.50 208 ASP A N 1
ATOM 1633 C CA . ASP A 1 208 ? 5.494 -11.955 -3.300 1.00 84.50 208 ASP A CA 1
ATOM 1634 C C . ASP A 1 208 ? 6.598 -12.610 -2.452 1.00 84.50 208 ASP A C 1
ATOM 1636 O O . ASP A 1 208 ? 7.776 -12.517 -2.817 1.00 84.50 208 ASP A O 1
ATOM 1640 N N . PRO A 1 209 ? 6.254 -13.252 -1.318 1.00 81.56 209 PRO A N 1
ATOM 1641 C CA . PRO A 1 209 ? 7.240 -13.864 -0.432 1.00 81.56 209 PRO A CA 1
ATOM 1642 C C . PRO A 1 209 ? 7.998 -15.030 -1.082 1.00 81.56 209 PRO A C 1
ATOM 1644 O O . PRO A 1 209 ? 9.057 -15.405 -0.576 1.00 81.56 209 PRO A O 1
ATOM 1647 N N . ASP A 1 210 ? 7.491 -15.600 -2.180 1.00 81.38 210 ASP A N 1
ATOM 1648 C CA . ASP A 1 210 ? 8.182 -16.652 -2.924 1.00 81.38 210 ASP A CA 1
ATOM 1649 C C . ASP A 1 210 ? 9.232 -16.090 -3.893 1.00 81.38 210 ASP A C 1
ATOM 1651 O O . ASP A 1 210 ? 10.196 -16.792 -4.204 1.00 81.38 210 ASP A O 1
ATOM 1655 N N . LYS A 1 211 ? 9.080 -14.830 -4.330 1.00 81.31 211 LYS A N 1
ATOM 1656 C CA . LYS A 1 211 ? 9.954 -14.180 -5.324 1.00 81.31 211 LYS A CA 1
ATOM 1657 C C . LYS A 1 211 ? 10.939 -13.184 -4.709 1.00 81.31 211 LYS A C 1
ATOM 1659 O O . LYS A 1 211 ? 12.054 -13.058 -5.205 1.00 81.31 211 LYS A O 1
ATOM 1664 N N . VAL A 1 212 ? 10.573 -12.499 -3.624 1.00 84.31 212 VAL A N 1
ATOM 1665 C CA . VAL A 1 212 ? 11.432 -11.497 -2.976 1.00 84.31 212 VAL A CA 1
ATOM 1666 C C . VAL A 1 212 ? 11.458 -11.667 -1.457 1.00 84.31 212 VAL A C 1
ATOM 1668 O O . VAL A 1 212 ? 10.448 -11.914 -0.800 1.00 84.31 212 VAL A O 1
ATOM 1671 N N . SER A 1 213 ? 12.649 -11.527 -0.871 1.00 86.75 213 SER A N 1
ATOM 1672 C CA . SER A 1 213 ? 12.823 -11.643 0.578 1.00 86.75 213 SER A CA 1
ATOM 1673 C C . SER A 1 213 ? 12.140 -10.492 1.314 1.00 86.75 213 SER A C 1
ATOM 1675 O O . SER A 1 213 ? 12.332 -9.322 0.978 1.00 86.75 213 SER A O 1
ATOM 1677 N N . ALA A 1 214 ? 11.431 -10.811 2.401 1.00 88.44 214 ALA A N 1
ATOM 1678 C CA . ALA A 1 214 ? 10.832 -9.807 3.279 1.00 88.44 214 ALA A CA 1
ATOM 1679 C C . ALA A 1 214 ? 11.872 -8.826 3.857 1.00 88.44 214 ALA A C 1
ATOM 1681 O O . ALA A 1 214 ? 11.547 -7.671 4.122 1.00 88.44 214 ALA A O 1
ATOM 1682 N N . ALA A 1 215 ? 13.139 -9.242 3.980 1.00 87.44 215 ALA A N 1
ATOM 1683 C CA . ALA A 1 215 ? 14.223 -8.379 4.448 1.00 87.44 215 ALA A CA 1
ATOM 1684 C C . ALA A 1 215 ? 14.425 -7.134 3.562 1.00 87.44 215 ALA A C 1
ATOM 1686 O O . ALA A 1 215 ? 14.808 -6.082 4.077 1.00 87.44 215 ALA A O 1
ATOM 1687 N N . ALA A 1 216 ? 14.122 -7.230 2.258 1.00 89.38 216 ALA A N 1
ATOM 1688 C CA . ALA A 1 216 ? 14.287 -6.135 1.301 1.00 89.38 216 ALA A CA 1
ATOM 1689 C C . ALA A 1 216 ? 13.409 -4.916 1.627 1.00 89.38 216 ALA A C 1
ATOM 1691 O O . ALA A 1 216 ? 13.785 -3.795 1.286 1.00 89.38 216 ALA A O 1
ATOM 1692 N N . TRP A 1 217 ? 12.279 -5.122 2.311 1.00 93.50 217 TRP A N 1
ATOM 1693 C CA . TRP A 1 217 ? 11.360 -4.055 2.710 1.00 93.50 217 TRP A CA 1
ATOM 1694 C C . TRP A 1 217 ? 11.225 -3.896 4.229 1.00 93.50 217 TRP A C 1
ATOM 1696 O O . TRP A 1 217 ? 10.980 -2.789 4.699 1.00 93.50 217 TRP A O 1
ATOM 1706 N N . GLN A 1 218 ? 11.428 -4.955 5.020 1.00 94.38 218 GLN A N 1
ATOM 1707 C CA . GLN A 1 218 ? 11.315 -4.878 6.483 1.00 94.38 218 GLN A CA 1
ATOM 1708 C C . GLN A 1 218 ? 12.423 -4.035 7.107 1.00 94.38 218 GLN A C 1
ATOM 1710 O O . GLN A 1 218 ? 12.148 -3.250 8.002 1.00 94.38 218 GLN A O 1
ATOM 1715 N N . LYS A 1 219 ? 13.663 -4.115 6.610 1.00 91.88 219 LYS A N 1
ATOM 1716 C CA . LYS A 1 219 ? 14.769 -3.281 7.110 1.00 91.88 219 LYS A CA 1
ATOM 1717 C C . LYS A 1 219 ? 14.489 -1.772 6.964 1.00 91.88 219 LYS A C 1
ATOM 1719 O O . LYS A 1 219 ? 14.604 -1.058 7.961 1.00 91.88 219 LYS A O 1
ATOM 1724 N N . PRO A 1 220 ? 14.104 -1.255 5.779 1.00 94.69 220 PRO A N 1
ATOM 1725 C CA . PRO A 1 220 ? 13.710 0.148 5.662 1.00 94.69 220 PRO A CA 1
ATOM 1726 C C . PRO A 1 220 ? 12.413 0.474 6.422 1.00 94.69 220 PRO A C 1
ATOM 1728 O O . PRO A 1 220 ? 12.296 1.584 6.932 1.00 94.69 220 PRO A O 1
ATOM 1731 N N . MET A 1 221 ? 11.473 -0.469 6.568 1.00 95.69 221 MET A N 1
ATOM 1732 C CA . MET A 1 221 ? 10.251 -0.256 7.357 1.00 95.69 221 MET A CA 1
ATOM 1733 C C . MET A 1 221 ? 10.519 -0.165 8.873 1.00 95.69 221 MET A C 1
ATOM 1735 O O . MET A 1 221 ? 9.977 0.712 9.542 1.00 95.69 221 MET A O 1
ATOM 1739 N N . ASP A 1 222 ? 11.416 -0.993 9.415 1.00 95.06 222 ASP A N 1
ATOM 1740 C CA . ASP A 1 222 ? 11.904 -0.892 10.797 1.00 95.06 222 ASP A CA 1
ATOM 1741 C C . ASP A 1 222 ? 12.530 0.488 11.034 1.00 95.06 222 ASP A C 1
ATOM 1743 O O . ASP A 1 222 ? 12.222 1.169 12.013 1.00 95.06 222 ASP A O 1
ATOM 1747 N N . ALA A 1 223 ? 13.377 0.938 10.102 1.00 94.12 223 ALA A N 1
ATOM 1748 C CA . ALA A 1 223 ? 13.989 2.260 10.171 1.00 94.12 223 ALA A CA 1
ATOM 1749 C C . ALA A 1 223 ? 12.949 3.391 10.098 1.00 94.12 223 ALA A C 1
ATOM 1751 O O . ALA A 1 223 ? 13.106 4.400 10.788 1.00 94.12 223 ALA A O 1
ATOM 1752 N N . PHE A 1 224 ? 11.890 3.218 9.307 1.00 94.50 224 PHE A N 1
ATOM 1753 C CA . PHE A 1 224 ? 10.784 4.164 9.213 1.00 94.50 224 PHE A CA 1
ATOM 1754 C C . PHE A 1 224 ? 10.032 4.304 10.536 1.00 94.50 224 PHE A C 1
ATOM 1756 O O . PHE A 1 224 ? 9.948 5.412 11.067 1.00 94.50 224 PHE A O 1
ATOM 1763 N N . PHE A 1 225 ? 9.544 3.214 11.126 1.00 94.25 225 PHE A N 1
ATOM 1764 C CA . PHE A 1 225 ? 8.823 3.304 12.400 1.00 94.25 225 PHE A CA 1
ATOM 1765 C C . PHE A 1 225 ? 9.717 3.828 13.534 1.00 94.25 225 PHE A C 1
ATOM 1767 O O . PHE A 1 225 ? 9.265 4.604 14.374 1.00 94.25 225 PHE A O 1
ATOM 1774 N N . GLN A 1 226 ? 11.005 3.479 13.522 1.00 93.44 226 GLN A N 1
ATOM 1775 C CA . GLN A 1 226 ? 11.960 3.915 14.538 1.00 93.44 226 GLN A CA 1
ATOM 1776 C C . GLN A 1 226 ? 12.373 5.394 14.402 1.00 93.44 226 GLN A C 1
ATOM 1778 O O . GLN A 1 226 ? 12.549 6.072 15.414 1.00 93.44 226 GLN A O 1
ATOM 1783 N N . ASN A 1 227 ? 12.581 5.898 13.178 1.00 90.31 227 ASN A N 1
ATOM 1784 C CA . ASN A 1 227 ? 13.309 7.156 12.945 1.00 90.31 227 ASN A CA 1
ATOM 1785 C C . ASN A 1 227 ? 12.650 8.128 11.960 1.00 90.31 227 ASN A C 1
ATOM 1787 O O . ASN A 1 227 ? 13.268 9.136 11.621 1.00 90.31 227 ASN A O 1
ATOM 1791 N N . SER A 1 228 ? 11.439 7.863 11.472 1.00 89.06 228 SER A N 1
ATOM 1792 C CA . SER A 1 228 ? 10.824 8.735 10.464 1.00 89.06 228 SER A CA 1
ATOM 1793 C C . SER A 1 228 ? 10.543 10.145 10.986 1.00 89.06 228 SER A C 1
ATOM 1795 O O . SER A 1 228 ? 10.663 11.107 10.230 1.00 89.06 228 SER A O 1
ATOM 1797 N N . PHE A 1 229 ? 10.237 10.311 12.273 1.00 87.12 229 PHE A N 1
ATOM 1798 C CA . PHE A 1 229 ? 9.966 11.629 12.838 1.00 87.12 229 PHE A CA 1
ATOM 1799 C C . PHE A 1 229 ? 11.240 12.454 13.068 1.00 87.12 229 PHE A C 1
ATOM 1801 O O . PHE A 1 229 ? 12.153 12.054 13.790 1.00 87.12 229 PHE A O 1
ATOM 1808 N N . TRP A 1 230 ? 11.258 13.680 12.542 1.00 82.44 230 TRP A N 1
ATOM 1809 C CA . TRP A 1 230 ? 12.338 14.648 12.777 1.00 82.44 230 TRP A CA 1
ATOM 1810 C C . TRP A 1 230 ? 12.430 15.076 14.250 1.00 82.44 230 TRP A C 1
ATOM 1812 O O . TRP A 1 230 ? 13.509 15.394 14.757 1.00 82.44 230 TRP A O 1
ATOM 1822 N N . ASN A 1 231 ? 11.291 15.093 14.947 1.00 85.00 231 ASN A N 1
ATOM 1823 C CA . ASN A 1 231 ? 11.204 15.335 16.381 1.00 85.00 231 ASN A CA 1
ATOM 1824 C C . ASN A 1 231 ? 11.090 13.984 17.122 1.00 85.00 231 ASN A C 1
ATOM 1826 O O . ASN A 1 231 ? 10.309 13.141 16.690 1.00 85.00 231 ASN A O 1
ATOM 1830 N N . PRO A 1 232 ? 11.822 13.753 18.230 1.00 87.12 232 PRO A N 1
ATOM 1831 C CA . PRO A 1 232 ? 11.739 12.489 18.966 1.00 87.12 232 PRO A CA 1
ATOM 1832 C C . PRO A 1 232 ? 10.410 12.262 19.701 1.00 87.12 232 PRO A C 1
ATOM 1834 O O . PRO A 1 232 ? 10.120 11.127 20.063 1.00 87.12 232 PRO A O 1
ATOM 1837 N N . VAL A 1 233 ? 9.611 13.307 19.940 1.00 89.69 233 VAL A N 1
ATOM 1838 C CA . VAL A 1 233 ? 8.395 13.219 20.759 1.00 89.69 233 VAL A CA 1
ATOM 1839 C C . VAL A 1 233 ? 7.357 12.249 20.179 1.00 89.69 233 VAL A C 1
ATOM 1841 O O . VAL A 1 233 ? 6.986 11.340 20.911 1.00 89.69 233 VAL A O 1
ATOM 1844 N N . PRO A 1 234 ? 6.937 12.319 18.898 1.00 89.94 234 PRO A N 1
ATOM 1845 C CA . PRO A 1 234 ? 6.026 11.324 18.319 1.00 89.94 234 PRO A CA 1
ATOM 1846 C C . PRO A 1 234 ? 6.457 9.864 18.521 1.00 89.94 234 PRO A C 1
ATOM 1848 O O . PRO A 1 234 ? 5.643 9.028 18.903 1.00 89.94 234 PRO A O 1
ATOM 1851 N N . ASN A 1 235 ? 7.751 9.568 18.348 1.00 92.06 235 ASN A N 1
ATOM 1852 C CA . ASN A 1 235 ? 8.301 8.236 18.603 1.00 92.06 235 ASN A CA 1
ATOM 1853 C C . ASN A 1 235 ? 8.120 7.813 20.076 1.00 92.06 235 ASN A C 1
ATOM 1855 O O . ASN A 1 235 ? 7.763 6.664 20.335 1.00 92.06 235 ASN A O 1
ATOM 1859 N N . MET A 1 236 ? 8.306 8.743 21.022 1.00 93.12 236 MET A N 1
ATOM 1860 C CA . MET A 1 236 ? 8.083 8.523 22.457 1.00 93.12 236 MET A CA 1
ATOM 1861 C C . MET A 1 236 ? 6.602 8.321 22.810 1.00 93.12 236 MET A C 1
ATOM 1863 O O . MET A 1 236 ? 6.301 7.473 23.647 1.00 93.12 236 MET A O 1
ATOM 1867 N N . LEU A 1 237 ? 5.692 9.068 22.176 1.00 93.81 237 LEU A N 1
ATOM 1868 C CA . LEU A 1 237 ? 4.243 8.949 22.390 1.00 93.81 237 LEU A CA 1
ATOM 1869 C C . LEU A 1 237 ? 3.732 7.573 21.940 1.00 93.81 237 LEU A C 1
ATOM 1871 O O . LEU A 1 237 ? 3.080 6.878 22.717 1.00 93.81 237 LEU A O 1
ATOM 1875 N N . ILE A 1 238 ? 4.113 7.139 20.731 1.00 95.00 238 ILE A N 1
ATOM 1876 C CA . ILE A 1 238 ? 3.794 5.798 20.210 1.00 95.00 238 ILE A CA 1
ATOM 1877 C C . ILE A 1 238 ? 4.294 4.716 21.171 1.00 95.00 238 ILE A C 1
ATOM 1879 O O . ILE A 1 238 ? 3.543 3.809 21.521 1.00 95.00 238 ILE A O 1
ATOM 1883 N N . TYR A 1 239 ? 5.534 4.832 21.654 1.00 95.81 239 TYR A N 1
ATOM 1884 C CA . TYR A 1 239 ? 6.095 3.860 22.591 1.00 95.81 239 TYR A CA 1
ATOM 1885 C C . TYR A 1 239 ? 5.310 3.764 23.906 1.00 95.81 239 TYR A C 1
ATOM 1887 O O . TYR A 1 239 ? 5.077 2.661 24.397 1.00 95.81 239 TYR A O 1
ATOM 1895 N N . GLU A 1 240 ? 4.903 4.895 24.493 1.00 95.50 240 GLU A N 1
ATOM 1896 C CA . GLU A 1 240 ? 4.167 4.888 25.764 1.00 95.50 240 GLU A CA 1
ATOM 1897 C C . GLU A 1 240 ? 2.774 4.272 25.614 1.00 95.50 240 GLU A C 1
ATOM 1899 O O . GLU A 1 240 ? 2.388 3.454 26.452 1.00 95.50 240 GLU A O 1
ATOM 1904 N N . VAL A 1 241 ? 2.050 4.604 24.539 1.00 95.06 241 VAL A N 1
ATOM 1905 C CA . VAL A 1 241 ? 0.719 4.043 24.258 1.00 95.06 241 VAL A CA 1
ATOM 1906 C C . VAL A 1 241 ? 0.801 2.541 24.010 1.00 95.06 241 VAL A C 1
ATOM 1908 O O . VAL A 1 241 ? 0.081 1.770 24.641 1.00 95.06 241 VAL A O 1
ATOM 1911 N N . PHE A 1 242 ? 1.723 2.091 23.157 1.00 95.44 242 PHE A N 1
ATOM 1912 C CA . PHE A 1 242 ? 1.822 0.676 22.788 1.00 95.44 242 PHE A CA 1
ATOM 1913 C C . PHE A 1 242 ? 2.307 -0.226 23.931 1.00 95.44 242 PHE A C 1
ATOM 1915 O O . PHE A 1 242 ? 2.063 -1.431 23.908 1.00 95.44 242 PHE A O 1
ATOM 1922 N N . LYS A 1 243 ? 2.946 0.341 24.962 1.00 92.81 243 LYS A N 1
ATOM 1923 C CA . LYS A 1 243 ? 3.297 -0.386 26.191 1.00 92.81 243 LYS A CA 1
ATOM 1924 C C . LYS A 1 243 ? 2.121 -0.645 27.123 1.00 92.81 243 LYS A C 1
ATOM 1926 O O . LYS A 1 243 ? 2.272 -1.438 28.055 1.00 92.81 243 LYS A O 1
ATOM 1931 N N . LYS A 1 244 ? 0.992 0.038 26.938 1.00 91.56 244 LYS A N 1
ATOM 1932 C CA . LYS A 1 244 ? -0.225 -0.232 27.705 1.00 91.56 244 LYS A CA 1
ATOM 1933 C C . LYS A 1 244 ? -0.930 -1.467 27.145 1.00 91.56 244 LYS A C 1
ATOM 1935 O O . LYS A 1 244 ? -0.851 -1.771 25.955 1.00 91.56 244 LYS A O 1
ATOM 1940 N N . GLU A 1 245 ? -1.646 -2.169 28.017 1.00 90.00 245 GLU A N 1
ATOM 1941 C CA . GLU A 1 245 ? -2.545 -3.253 27.619 1.00 90.00 245 GLU A CA 1
ATOM 1942 C C . GLU A 1 245 ? -3.823 -2.654 27.016 1.00 90.00 245 GLU A C 1
ATOM 1944 O O . GLU A 1 245 ? -4.838 -2.515 27.693 1.00 90.00 245 GLU A O 1
ATOM 1949 N N . LEU A 1 246 ? -3.735 -2.245 25.749 1.00 91.19 246 LEU A N 1
ATOM 1950 C CA . LEU A 1 246 ? -4.845 -1.703 24.967 1.00 91.19 246 LEU A CA 1
ATOM 1951 C C . LEU A 1 246 ? -5.262 -2.673 23.849 1.00 91.19 246 LEU A C 1
ATOM 1953 O O . LEU A 1 246 ? -4.394 -3.392 23.330 1.00 91.19 246 LEU A O 1
ATOM 1957 N N . PRO A 1 247 ? -6.552 -2.681 23.460 1.00 92.56 247 PRO A N 1
ATOM 1958 C CA . PRO A 1 247 ? -7.036 -3.418 22.297 1.00 92.56 247 PRO A CA 1
ATOM 1959 C C . PRO A 1 247 ? -6.332 -3.014 20.991 1.00 92.56 247 PRO A C 1
ATOM 1961 O O . PRO A 1 247 ? -5.648 -1.989 20.903 1.00 92.56 247 PRO A O 1
ATOM 1964 N N . MET A 1 248 ? -6.470 -3.837 19.951 1.00 92.31 248 MET A N 1
ATOM 1965 C CA . MET A 1 248 ? -5.797 -3.578 18.677 1.00 92.31 248 MET A CA 1
ATOM 1966 C C . MET A 1 248 ? -6.478 -2.445 17.901 1.00 92.31 248 MET A C 1
ATOM 1968 O O . MET A 1 248 ? -5.786 -1.674 17.238 1.00 92.31 248 MET A O 1
ATOM 1972 N N . SER A 1 249 ? -7.799 -2.283 18.031 1.00 93.50 249 SER A N 1
ATOM 1973 C CA . SER A 1 249 ? -8.545 -1.151 17.473 1.00 93.50 249 SER A CA 1
ATOM 1974 C C . SER A 1 249 ? -7.996 0.179 17.967 1.00 93.50 249 SER A C 1
ATOM 1976 O O . SER A 1 249 ? -7.859 1.126 17.196 1.00 93.50 249 SER A O 1
ATOM 1978 N N . ASP A 1 250 ? -7.638 0.213 19.246 1.00 94.25 250 ASP A N 1
ATOM 1979 C CA . ASP A 1 250 ? -7.105 1.370 19.941 1.00 94.25 250 ASP A CA 1
ATOM 1980 C C . ASP A 1 250 ? -5.712 1.707 19.398 1.00 94.25 250 ASP A C 1
ATOM 1982 O O . ASP A 1 250 ? -5.477 2.795 18.863 1.00 94.25 250 ASP A O 1
ATOM 1986 N N . LYS A 1 251 ? -4.809 0.722 19.405 1.00 95.06 251 LYS A N 1
ATOM 1987 C CA . LYS A 1 251 ? -3.462 0.868 18.833 1.00 95.06 251 LYS A CA 1
ATOM 1988 C C . LYS A 1 251 ? -3.495 1.282 17.354 1.00 95.06 251 LYS A C 1
ATOM 1990 O O . LYS A 1 251 ? -2.710 2.143 16.954 1.00 95.06 251 LYS A O 1
ATOM 1995 N N . SER A 1 252 ? -4.404 0.707 16.561 1.00 95.12 252 SER A N 1
ATOM 1996 C CA . SER A 1 252 ? -4.622 1.031 15.142 1.00 95.12 252 SER A CA 1
ATOM 1997 C C . SER A 1 252 ? -5.101 2.472 14.946 1.00 95.12 252 SER A C 1
ATOM 1999 O O . SER A 1 252 ? -4.543 3.206 14.132 1.00 95.12 252 SER A O 1
ATOM 2001 N N . GLN A 1 253 ? -6.085 2.923 15.726 1.00 93.12 253 GLN A N 1
ATOM 2002 C CA . GLN A 1 253 ? -6.573 4.301 15.649 1.00 93.12 253 GLN A CA 1
ATOM 2003 C C . GLN A 1 253 ? -5.499 5.304 16.082 1.00 93.12 253 GLN A C 1
ATOM 2005 O O . GLN A 1 253 ? -5.343 6.355 15.463 1.00 93.12 253 GLN A O 1
ATOM 2010 N N . PHE A 1 254 ? -4.720 4.983 17.117 1.00 93.75 254 PHE A N 1
ATOM 2011 C CA . PHE A 1 254 ? -3.646 5.859 17.570 1.00 93.75 254 PHE A CA 1
ATOM 2012 C C . PHE A 1 254 ? -2.531 5.987 16.523 1.00 93.75 254 PHE A C 1
ATOM 2014 O O . PHE A 1 254 ? -2.111 7.100 16.200 1.00 93.75 254 PHE A O 1
ATOM 2021 N N . ILE A 1 255 ? -2.056 4.869 15.960 1.00 93.25 255 ILE A N 1
ATOM 2022 C CA . ILE A 1 255 ? -0.991 4.908 14.949 1.00 93.25 255 ILE A CA 1
ATOM 2023 C C . ILE A 1 255 ? -1.455 5.564 13.646 1.00 93.25 255 ILE A C 1
ATOM 2025 O O . ILE A 1 255 ? -0.671 6.299 13.044 1.00 93.25 255 ILE A O 1
ATOM 2029 N N . GLU A 1 256 ? -2.721 5.366 13.259 1.00 93.12 256 GLU A N 1
ATOM 2030 C CA . GLU A 1 256 ? -3.355 6.096 12.161 1.00 93.12 256 GLU A CA 1
ATOM 2031 C C . GLU A 1 256 ? -3.251 7.594 12.423 1.00 93.12 256 GLU A C 1
ATOM 2033 O O . GLU A 1 256 ? -2.589 8.276 11.661 1.00 93.12 256 GLU A O 1
ATOM 2038 N N . ARG A 1 257 ? -3.730 8.119 13.551 1.00 88.69 257 ARG A N 1
ATOM 2039 C CA . ARG A 1 257 ? -3.653 9.566 13.839 1.00 88.69 257 ARG A CA 1
ATOM 2040 C C . ARG A 1 257 ? -2.238 10.138 13.830 1.00 88.69 257 ARG A C 1
ATOM 2042 O O . ARG A 1 257 ? -2.039 11.280 13.418 1.00 88.69 257 ARG A O 1
ATOM 2049 N N . MET A 1 258 ? -1.259 9.364 14.297 1.00 88.25 258 MET A N 1
ATOM 2050 C CA . MET A 1 258 ? 0.136 9.805 14.382 1.00 88.25 258 MET A CA 1
ATOM 2051 C C . MET A 1 258 ? 0.841 9.845 13.019 1.00 88.25 258 MET A C 1
ATOM 2053 O O . MET A 1 258 ? 1.731 10.676 12.817 1.00 88.25 258 MET A O 1
ATOM 2057 N N . LEU A 1 259 ? 0.479 8.944 12.100 1.00 87.56 259 LEU A N 1
ATOM 2058 C CA . LEU A 1 259 ? 1.131 8.784 10.794 1.00 87.56 259 LEU A CA 1
ATOM 2059 C C . LEU A 1 259 ? 0.250 9.217 9.612 1.00 87.56 259 LEU A C 1
ATOM 2061 O O . LEU A 1 259 ? 0.760 9.376 8.504 1.00 87.56 259 LEU A O 1
ATOM 2065 N N . TYR A 1 260 ? -1.045 9.432 9.823 1.00 74.44 260 TYR A N 1
ATOM 2066 C CA . TYR A 1 260 ? -2.003 9.834 8.803 1.00 74.44 260 TYR A CA 1
ATOM 2067 C C . TYR A 1 260 ? -1.661 11.211 8.243 1.00 74.44 260 TYR A C 1
ATOM 2069 O O . TYR A 1 260 ? -1.091 12.079 8.909 1.00 74.44 260 TYR A O 1
ATOM 2077 N N . ARG A 1 261 ? -2.018 11.366 6.967 1.00 61.62 261 ARG A N 1
ATOM 2078 C CA . ARG A 1 261 ? -1.707 12.456 6.043 1.00 61.62 261 ARG A CA 1
ATOM 2079 C C . ARG A 1 261 ? -1.731 13.825 6.730 1.00 61.62 261 ARG A C 1
ATOM 2081 O O . ARG A 1 261 ? -2.757 14.495 6.825 1.00 61.62 261 ARG A O 1
ATOM 2088 N N . ASN A 1 262 ? -0.564 14.241 7.214 1.00 54.69 262 ASN A N 1
ATOM 2089 C CA . ASN A 1 262 ? -0.429 15.450 8.011 1.00 54.69 262 ASN A CA 1
ATOM 2090 C C . ASN A 1 262 ? -0.640 16.693 7.131 1.00 54.69 262 ASN A C 1
ATOM 2092 O O . ASN A 1 262 ? 0.220 17.063 6.330 1.00 54.69 262 ASN A O 1
ATOM 2096 N N . VAL A 1 263 ? -1.779 17.362 7.326 1.00 44.34 263 VAL A N 1
ATOM 2097 C CA . VAL A 1 263 ? -2.160 18.622 6.660 1.00 44.34 263 VAL A CA 1
ATOM 2098 C C . VAL A 1 263 ? -1.230 19.789 7.051 1.00 44.34 263 VAL A C 1
ATOM 2100 O O . VAL A 1 263 ? -1.172 20.798 6.352 1.00 44.34 263 VAL A O 1
ATOM 2103 N N . TYR A 1 264 ? -0.446 19.648 8.124 1.00 46.34 264 TYR A N 1
ATOM 2104 C CA . TYR A 1 264 ? 0.414 20.687 8.701 1.00 46.34 264 TYR A CA 1
ATOM 2105 C C . TYR A 1 264 ? 1.922 20.489 8.473 1.00 46.34 264 TYR A C 1
ATOM 2107 O O . TYR A 1 264 ? 2.725 21.208 9.066 1.00 46.34 264 TYR A O 1
ATOM 2115 N N . GLY A 1 265 ? 2.322 19.591 7.569 1.00 47.88 265 GLY A N 1
ATOM 2116 C CA . GLY A 1 265 ? 3.676 19.598 7.014 1.00 47.88 265 GLY A CA 1
ATOM 2117 C C . GLY A 1 265 ? 4.720 18.774 7.777 1.00 47.88 265 GLY A C 1
ATOM 2118 O O . GLY A 1 265 ? 5.311 19.198 8.768 1.00 47.88 265 GLY A O 1
ATOM 2119 N N . SER A 1 266 ? 5.054 17.632 7.168 1.00 53.34 266 SER A N 1
ATOM 2120 C CA . SER A 1 266 ? 6.434 17.283 6.774 1.00 53.34 266 SER A CA 1
ATOM 2121 C C . SER A 1 266 ? 7.504 17.131 7.864 1.00 53.34 266 SER A C 1
ATOM 2123 O O . SER A 1 266 ? 8.674 17.432 7.641 1.00 53.34 266 SER A O 1
ATOM 2125 N N . GLY A 1 267 ? 7.129 16.589 9.021 1.00 67.62 267 GLY A N 1
ATOM 2126 C CA . GLY A 1 267 ? 8.078 16.079 10.014 1.00 67.62 267 GLY A CA 1
ATOM 2127 C C . GLY A 1 267 ? 8.410 14.592 9.866 1.00 67.62 267 GLY A C 1
ATOM 2128 O O . GLY A 1 267 ? 8.985 14.046 10.801 1.00 67.62 267 GLY A O 1
ATOM 2129 N N . ILE A 1 268 ? 8.025 13.937 8.765 1.00 80.62 268 ILE A N 1
ATOM 2130 C CA . ILE A 1 268 ? 8.217 12.498 8.534 1.00 80.62 268 ILE A CA 1
ATOM 2131 C C . ILE A 1 268 ? 9.151 12.304 7.332 1.00 80.62 268 ILE A C 1
ATOM 2133 O O . ILE A 1 268 ? 8.898 12.811 6.240 1.00 80.62 268 ILE A O 1
ATOM 2137 N N . GLN A 1 269 ? 10.265 11.605 7.537 1.00 83.69 269 GLN A N 1
ATOM 2138 C CA . GLN A 1 269 ? 11.140 11.131 6.475 1.00 83.69 269 GLN A CA 1
ATOM 2139 C C . GLN A 1 269 ? 10.510 9.898 5.830 1.00 83.69 269 GLN A C 1
ATOM 2141 O O . GLN A 1 269 ? 10.186 8.942 6.522 1.00 83.69 269 GLN A O 1
ATOM 2146 N N . ASN A 1 270 ? 10.391 9.931 4.504 1.00 85.75 270 ASN A N 1
ATOM 2147 C CA . ASN A 1 270 ? 9.780 8.880 3.679 1.00 85.75 270 ASN A CA 1
ATOM 2148 C C . ASN A 1 270 ? 10.796 8.158 2.777 1.00 85.75 270 ASN A C 1
ATOM 2150 O O . ASN A 1 270 ? 10.487 7.162 2.129 1.00 85.75 270 ASN A O 1
ATOM 2154 N N . ASN A 1 271 ? 12.033 8.660 2.737 1.00 82.94 271 ASN A N 1
ATOM 2155 C CA . ASN A 1 271 ? 13.106 8.122 1.912 1.00 82.94 271 ASN A CA 1
ATOM 2156 C C . ASN A 1 271 ? 14.072 7.327 2.778 1.00 82.94 271 ASN A C 1
ATOM 2158 O O . ASN A 1 271 ? 14.762 7.903 3.622 1.00 82.94 271 ASN A O 1
ATOM 2162 N N . PHE A 1 272 ? 14.124 6.026 2.528 1.00 89.88 272 PHE A N 1
ATOM 2163 C CA . PHE A 1 272 ? 15.046 5.091 3.167 1.00 89.88 272 PHE A CA 1
ATOM 2164 C C . PHE A 1 272 ? 15.785 4.313 2.090 1.00 89.88 272 PHE A C 1
ATOM 2166 O O . PHE A 1 272 ? 15.508 4.466 0.903 1.00 89.88 272 PHE A O 1
ATOM 2173 N N . GLU A 1 273 ? 16.734 3.484 2.492 1.00 89.00 273 GLU A N 1
ATOM 2174 C CA . GLU A 1 273 ? 17.507 2.663 1.570 1.00 89.00 273 GLU A CA 1
ATOM 2175 C C . GLU A 1 273 ? 17.492 1.213 2.045 1.00 89.00 273 GLU A C 1
ATOM 2177 O O . GLU A 1 273 ? 17.541 0.931 3.247 1.00 89.00 273 GLU A O 1
ATOM 2182 N N . ASN A 1 274 ? 17.403 0.298 1.087 1.00 88.44 274 ASN A N 1
ATOM 2183 C CA . ASN A 1 274 ? 17.731 -1.103 1.282 1.00 88.44 274 ASN A CA 1
ATOM 2184 C C . ASN A 1 274 ? 19.054 -1.412 0.563 1.00 88.44 274 ASN A C 1
ATOM 2186 O O . ASN A 1 274 ? 19.698 -0.524 0.004 1.00 88.44 274 ASN A O 1
ATOM 2190 N N . ASP A 1 275 ? 19.456 -2.680 0.559 1.00 86.25 275 ASP A N 1
ATOM 2191 C CA . ASP A 1 275 ? 20.728 -3.100 -0.041 1.00 86.25 275 ASP A CA 1
ATOM 2192 C C . ASP A 1 275 ? 20.755 -2.938 -1.582 1.00 86.25 275 ASP A C 1
ATOM 2194 O O . ASP A 1 275 ? 21.812 -3.051 -2.199 1.00 86.25 275 ASP A O 1
ATOM 2198 N N . TYR A 1 276 ? 19.608 -2.630 -2.199 1.00 87.31 276 TYR A N 1
ATOM 2199 C CA . TYR A 1 276 ? 19.408 -2.474 -3.643 1.00 87.31 276 TYR A CA 1
ATOM 2200 C C . TYR A 1 276 ? 19.074 -1.031 -4.056 1.00 87.31 276 TYR A C 1
ATOM 2202 O O . TYR A 1 276 ? 18.832 -0.757 -5.231 1.00 87.31 276 TYR A O 1
ATOM 2210 N N . GLY A 1 277 ? 19.087 -0.091 -3.107 1.00 86.81 277 GLY A N 1
ATOM 2211 C CA . GLY A 1 277 ? 18.940 1.337 -3.360 1.00 86.81 277 GLY A CA 1
ATOM 2212 C C . GLY A 1 277 ? 17.771 1.983 -2.623 1.00 86.81 277 GLY A C 1
ATOM 2213 O O . GLY A 1 277 ? 17.324 1.543 -1.562 1.00 86.81 277 GLY A O 1
ATOM 2214 N N . ARG A 1 278 ? 17.303 3.104 -3.177 1.00 86.88 278 ARG A N 1
ATOM 2215 C CA . ARG A 1 278 ? 16.313 3.963 -2.524 1.00 86.88 278 ARG A CA 1
ATOM 2216 C C . ARG A 1 278 ? 14.939 3.302 -2.487 1.00 86.88 278 ARG A C 1
ATOM 2218 O O . ARG A 1 278 ? 14.385 2.920 -3.515 1.00 86.88 278 ARG A O 1
ATOM 2225 N N . CYS A 1 279 ? 14.383 3.260 -1.288 1.00 90.62 279 CYS A N 1
ATOM 2226 C CA . CYS A 1 279 ? 13.015 2.885 -0.990 1.00 90.62 279 CYS A CA 1
ATOM 2227 C C . CYS A 1 279 ? 12.174 4.145 -0.773 1.00 90.62 279 CYS A C 1
ATOM 2229 O O . CYS A 1 279 ? 12.636 5.131 -0.187 1.00 90.62 279 CYS A O 1
ATOM 2231 N N . ASN A 1 280 ? 10.931 4.097 -1.234 1.00 88.06 280 ASN A N 1
ATOM 2232 C CA . ASN A 1 280 ? 9.964 5.171 -1.072 1.00 88.06 280 ASN A CA 1
ATOM 2233 C C . ASN A 1 280 ? 8.803 4.668 -0.217 1.00 88.06 280 ASN A C 1
ATOM 2235 O O . ASN A 1 280 ? 8.134 3.710 -0.602 1.00 88.06 280 ASN A O 1
ATOM 2239 N N . ILE A 1 281 ? 8.603 5.290 0.940 1.00 91.00 281 ILE A N 1
ATOM 2240 C CA . ILE A 1 281 ? 7.543 4.951 1.888 1.00 91.00 281 ILE A CA 1
ATOM 2241 C C . ILE A 1 281 ? 6.509 6.064 1.871 1.00 91.00 281 ILE A C 1
ATOM 2243 O O . ILE A 1 281 ? 6.860 7.235 1.950 1.00 91.00 281 ILE A O 1
ATOM 2247 N N . GLU A 1 282 ? 5.237 5.708 1.798 1.00 87.06 282 GLU A N 1
ATOM 2248 C CA . GLU A 1 282 ? 4.148 6.677 1.734 1.00 87.06 282 GLU A CA 1
ATOM 2249 C C . GLU A 1 282 ? 3.017 6.300 2.669 1.00 87.06 282 GLU A C 1
ATOM 2251 O O . GLU A 1 282 ? 2.667 5.128 2.813 1.00 87.06 282 GLU A O 1
ATOM 2256 N N . GLN A 1 283 ? 2.416 7.331 3.253 1.00 89.38 283 GLN A N 1
ATOM 2257 C CA . GLN A 1 283 ? 1.199 7.237 4.037 1.00 89.38 283 GLN A CA 1
ATOM 2258 C C . GLN A 1 283 ? 0.001 7.562 3.144 1.00 89.38 283 GLN A C 1
ATOM 2260 O O . GLN A 1 283 ? -0.019 8.550 2.408 1.00 89.38 283 GLN A O 1
ATOM 2265 N N . THR A 1 284 ? -1.014 6.721 3.221 1.00 87.38 284 THR A N 1
ATOM 2266 C CA . THR A 1 284 ? -2.286 6.841 2.512 1.00 87.38 284 THR A CA 1
ATOM 2267 C C . THR A 1 284 ? -3.416 6.826 3.528 1.00 87.38 284 THR A C 1
ATOM 2269 O O . THR A 1 284 ? -3.190 6.540 4.701 1.00 87.38 284 THR A O 1
ATOM 2272 N N . ASP A 1 285 ? -4.645 7.088 3.086 1.00 85.44 285 ASP A N 1
ATOM 2273 C CA . ASP A 1 285 ? -5.791 6.939 3.985 1.00 85.44 285 ASP A CA 1
ATOM 2274 C C . ASP A 1 285 ? -5.932 5.486 4.478 1.00 85.44 285 ASP A C 1
ATOM 2276 O O . ASP A 1 285 ? -6.344 5.239 5.601 1.00 85.44 285 ASP A O 1
ATOM 2280 N N . GLU A 1 286 ? -5.501 4.523 3.664 1.00 87.44 286 GLU A N 1
ATOM 2281 C CA . GLU A 1 286 ? -5.625 3.085 3.908 1.00 87.44 286 GLU A CA 1
ATOM 2282 C C . GLU A 1 286 ? -4.542 2.502 4.826 1.00 87.44 286 GLU A C 1
ATOM 2284 O O . GLU A 1 286 ? -4.690 1.380 5.305 1.00 87.44 286 GLU A O 1
ATOM 2289 N N . GLY A 1 287 ? -3.448 3.232 5.047 1.00 92.31 287 GLY A N 1
ATOM 2290 C CA . GLY A 1 287 ? -2.257 2.720 5.719 1.00 92.31 287 GLY A CA 1
ATOM 2291 C C . GLY A 1 287 ? -0.969 3.205 5.069 1.00 92.31 287 GLY A C 1
ATOM 2292 O O . GLY A 1 287 ? -0.922 4.281 4.472 1.00 92.31 287 GLY A O 1
ATOM 2293 N N . ILE A 1 288 ? 0.084 2.401 5.158 1.00 93.25 288 ILE A N 1
ATOM 2294 C CA . ILE A 1 288 ? 1.432 2.735 4.700 1.00 93.25 288 ILE A CA 1
ATOM 2295 C C . ILE A 1 288 ? 1.874 1.731 3.648 1.00 93.25 288 ILE A C 1
ATOM 2297 O O . ILE A 1 288 ? 1.681 0.529 3.801 1.00 93.25 288 ILE A O 1
ATOM 2301 N N . PHE A 1 289 ? 2.526 2.196 2.590 1.00 93.44 289 PHE A N 1
ATOM 2302 C CA . PHE A 1 289 ? 3.195 1.292 1.664 1.00 93.44 289 PHE A CA 1
ATOM 2303 C C . PHE A 1 289 ? 4.656 1.654 1.472 1.00 93.44 289 PHE A C 1
ATOM 2305 O O . PHE A 1 289 ? 5.065 2.796 1.665 1.00 93.44 289 PHE A O 1
ATOM 2312 N N . ILE A 1 290 ? 5.432 0.664 1.047 1.00 94.25 290 ILE A N 1
ATOM 2313 C CA . ILE A 1 290 ? 6.828 0.813 0.662 1.00 94.25 290 ILE A CA 1
ATOM 2314 C C . ILE A 1 290 ? 7.039 0.286 -0.751 1.00 94.25 290 ILE A C 1
ATOM 2316 O O . ILE A 1 290 ? 6.695 -0.854 -1.057 1.00 94.25 290 ILE A O 1
ATOM 2320 N N . GLU A 1 291 ? 7.630 1.118 -1.603 1.00 93.56 291 GLU A N 1
ATOM 2321 C CA . GLU A 1 291 ? 8.178 0.729 -2.898 1.00 93.56 291 GLU A CA 1
ATOM 2322 C C . GLU A 1 291 ? 9.695 0.553 -2.786 1.00 93.56 291 GLU A C 1
ATOM 2324 O O . GLU A 1 291 ? 10.390 1.427 -2.263 1.00 93.56 291 GLU A O 1
ATOM 2329 N N . TYR A 1 292 ? 10.216 -0.563 -3.289 1.00 93.06 292 TYR A N 1
ATOM 2330 C CA . TYR A 1 292 ? 11.626 -0.939 -3.160 1.00 93.06 292 TYR A CA 1
ATOM 2331 C C . TYR A 1 292 ? 12.079 -1.778 -4.354 1.00 93.06 292 TYR A C 1
ATOM 2333 O O . TYR A 1 292 ? 11.255 -2.316 -5.091 1.00 93.06 292 TYR A O 1
ATOM 2341 N N . TYR A 1 293 ? 13.390 -1.880 -4.546 1.00 87.56 293 TYR A N 1
ATOM 2342 C CA . TYR A 1 293 ? 13.986 -2.749 -5.558 1.00 87.56 293 TYR A CA 1
ATOM 2343 C C . TYR A 1 293 ? 14.548 -4.016 -4.916 1.00 87.56 293 TYR A C 1
ATOM 2345 O O . TYR A 1 293 ? 14.908 -4.008 -3.734 1.00 87.56 293 TYR A O 1
ATOM 2353 N N . ASP A 1 294 ? 14.609 -5.092 -5.694 1.00 86.75 294 ASP A N 1
ATOM 2354 C CA . ASP A 1 294 ? 15.361 -6.303 -5.368 1.00 86.75 294 ASP A CA 1
ATOM 2355 C C . ASP A 1 294 ? 16.725 -6.341 -6.084 1.00 86.75 294 ASP A C 1
ATOM 2357 O O . ASP A 1 294 ? 17.115 -5.402 -6.783 1.00 86.75 294 ASP A O 1
ATOM 2361 N N . GLY A 1 295 ? 17.457 -7.446 -5.914 1.00 78.44 295 GLY A N 1
ATOM 2362 C CA . GLY A 1 295 ? 18.764 -7.654 -6.546 1.00 78.44 295 GLY A CA 1
ATOM 2363 C C . GLY A 1 295 ? 18.736 -7.829 -8.066 1.00 78.44 295 GLY A C 1
ATOM 2364 O O . GLY A 1 295 ? 19.798 -7.825 -8.685 1.00 78.44 295 GLY A O 1
ATOM 2365 N N . GLU A 1 296 ? 17.557 -7.970 -8.669 1.00 79.56 296 GLU A N 1
ATOM 2366 C CA . GLU A 1 296 ? 17.362 -8.083 -10.119 1.00 79.56 296 GLU A CA 1
ATOM 2367 C C . GLU A 1 296 ? 16.923 -6.745 -10.738 1.00 79.56 296 GLU A C 1
ATOM 2369 O O . GLU A 1 296 ? 16.774 -6.634 -11.953 1.00 79.56 296 GLU A O 1
ATOM 2374 N N . GLY A 1 297 ? 16.731 -5.706 -9.917 1.00 78.50 297 GLY A N 1
ATOM 2375 C CA . GLY A 1 297 ? 16.212 -4.414 -10.360 1.00 78.50 297 GLY A CA 1
ATOM 2376 C C . GLY A 1 297 ? 14.696 -4.411 -10.576 1.00 78.50 297 GLY A C 1
ATOM 2377 O O . GLY A 1 297 ? 14.157 -3.436 -11.106 1.00 78.50 297 GLY A O 1
ATOM 2378 N N . THR A 1 298 ? 13.982 -5.454 -10.139 1.00 84.44 298 THR A N 1
ATOM 2379 C CA . THR A 1 298 ? 12.519 -5.467 -10.146 1.00 84.44 298 THR A CA 1
ATOM 2380 C C . THR A 1 298 ? 12.003 -4.555 -9.043 1.00 84.44 298 THR A C 1
ATOM 2382 O O . THR A 1 298 ? 12.431 -4.623 -7.890 1.00 84.44 298 THR A O 1
ATOM 2385 N N . LYS A 1 299 ? 11.048 -3.691 -9.397 1.00 89.19 299 LYS A N 1
ATOM 2386 C CA . LYS A 1 299 ? 10.380 -2.808 -8.446 1.00 89.19 299 LYS A CA 1
ATOM 2387 C C . LYS A 1 299 ? 9.200 -3.527 -7.793 1.00 89.19 299 LYS A C 1
ATOM 2389 O O . LYS A 1 299 ? 8.288 -3.978 -8.487 1.00 89.19 299 LYS A O 1
ATOM 2394 N N . TRP A 1 300 ? 9.189 -3.567 -6.470 1.00 93.25 300 TRP A N 1
ATOM 2395 C CA . TRP A 1 300 ? 8.170 -4.199 -5.639 1.00 93.25 300 TRP A CA 1
ATOM 2396 C C . TRP A 1 300 ? 7.432 -3.172 -4.783 1.00 93.25 300 TRP A C 1
ATOM 2398 O O . TRP A 1 300 ? 7.941 -2.079 -4.530 1.00 93.25 300 TRP A O 1
ATOM 2408 N N . LYS A 1 301 ? 6.228 -3.534 -4.335 1.00 94.19 301 LYS A N 1
ATOM 2409 C CA . LYS A 1 301 ? 5.403 -2.766 -3.403 1.00 94.19 301 LYS A CA 1
ATOM 2410 C C . LYS A 1 301 ? 4.847 -3.669 -2.309 1.00 94.19 301 LYS A C 1
ATOM 2412 O O . LYS A 1 301 ? 4.176 -4.654 -2.610 1.00 94.19 301 LYS A O 1
ATOM 2417 N N . THR A 1 302 ? 5.074 -3.297 -1.054 1.00 95.38 302 THR A N 1
ATOM 2418 C CA . THR A 1 302 ? 4.415 -3.907 0.110 1.00 95.38 302 THR A CA 1
ATOM 2419 C C . THR A 1 302 ? 3.471 -2.879 0.724 1.00 95.38 302 THR A C 1
ATOM 2421 O O . THR A 1 302 ? 3.890 -1.750 0.971 1.00 95.38 302 THR A O 1
ATOM 2424 N N . GLU A 1 303 ? 2.216 -3.254 0.964 1.00 93.75 303 GLU A N 1
ATOM 2425 C CA . GLU A 1 303 ? 1.185 -2.394 1.560 1.00 93.75 303 GLU A CA 1
ATOM 2426 C C . GLU A 1 303 ? 0.781 -2.949 2.930 1.00 93.75 303 GLU A C 1
ATOM 2428 O O . GLU A 1 303 ? 0.536 -4.147 3.057 1.00 93.75 303 GLU A O 1
ATOM 2433 N N . LEU A 1 304 ? 0.743 -2.084 3.940 1.00 94.88 304 LEU A N 1
ATOM 2434 C CA . LEU A 1 304 ? 0.322 -2.366 5.307 1.00 94.88 304 LEU A CA 1
ATOM 2435 C C . LEU A 1 304 ? -0.869 -1.460 5.608 1.00 94.88 304 LEU A C 1
ATOM 2437 O O . LEU A 1 304 ? -0.749 -0.241 5.493 1.00 94.88 304 LEU A O 1
ATOM 2441 N N . ASP A 1 305 ? -2.003 -2.023 6.018 1.00 94.19 305 ASP A N 1
ATOM 2442 C CA . ASP A 1 305 ? -3.072 -1.189 6.578 1.00 94.19 305 ASP A CA 1
ATOM 2443 C C . ASP A 1 305 ? -2.736 -0.749 8.013 1.00 94.19 305 ASP A C 1
ATOM 2445 O O . ASP A 1 305 ? -1.693 -1.103 8.571 1.00 94.19 305 ASP A O 1
ATOM 2449 N N . TRP A 1 306 ? -3.599 0.054 8.633 1.00 95.25 306 TRP A N 1
ATOM 2450 C CA . TRP A 1 306 ? -3.348 0.556 9.988 1.00 95.25 306 TRP A CA 1
ATOM 2451 C C . TRP A 1 306 ? -3.292 -0.546 11.061 1.00 95.25 306 TRP A C 1
ATOM 2453 O O . TRP A 1 306 ? -2.538 -0.412 12.027 1.00 95.25 306 TRP A O 1
ATOM 2463 N N . TRP A 1 307 ? -3.982 -1.672 10.851 1.00 95.00 307 TRP A N 1
ATOM 2464 C CA . TRP A 1 307 ? -3.895 -2.849 11.723 1.00 95.00 307 TRP A CA 1
ATOM 2465 C C . TRP A 1 307 ? -2.563 -3.585 11.569 1.00 95.00 307 TRP A C 1
ATOM 2467 O O . TRP A 1 307 ? -1.946 -3.940 12.575 1.00 95.00 307 TRP A O 1
ATOM 2477 N N . ASP A 1 308 ? -2.079 -3.770 10.337 1.00 96.00 308 ASP A N 1
ATOM 2478 C CA . ASP A 1 308 ? -0.736 -4.303 10.093 1.00 96.00 308 ASP A CA 1
ATOM 2479 C C . ASP A 1 308 ? 0.320 -3.380 10.703 1.00 96.00 308 ASP A C 1
ATOM 2481 O O . ASP A 1 308 ? 1.228 -3.866 11.369 1.00 96.00 308 ASP A O 1
ATOM 2485 N N . CYS A 1 309 ? 0.195 -2.058 10.527 1.00 96.19 309 CYS A N 1
ATOM 2486 C CA . CYS A 1 309 ? 1.107 -1.076 11.117 1.00 96.19 309 CYS A CA 1
ATOM 2487 C C . CYS A 1 309 ? 1.145 -1.186 12.648 1.00 96.19 309 CYS A C 1
ATOM 2489 O O . CYS A 1 309 ? 2.228 -1.226 13.234 1.00 96.19 309 CYS A O 1
ATOM 2491 N N . ALA A 1 310 ? -0.019 -1.274 13.300 1.00 96.19 310 ALA A N 1
ATOM 2492 C CA . ALA A 1 310 ? -0.099 -1.450 14.746 1.00 96.19 310 ALA A CA 1
ATOM 2493 C C . ALA A 1 310 ? 0.558 -2.769 15.184 1.00 96.19 310 ALA A C 1
ATOM 2495 O O . ALA A 1 310 ? 1.450 -2.766 16.031 1.00 96.19 310 ALA A O 1
ATOM 2496 N N . ALA A 1 311 ? 0.211 -3.894 14.556 1.00 95.19 311 ALA A N 1
ATOM 2497 C CA . ALA A 1 311 ? 0.833 -5.182 14.859 1.00 95.19 311 ALA A CA 1
ATOM 2498 C C . ALA A 1 311 ? 2.357 -5.181 14.608 1.00 95.19 311 ALA A C 1
ATOM 2500 O O . ALA A 1 311 ? 3.117 -5.808 15.351 1.00 95.19 311 ALA A O 1
ATOM 2501 N N . TYR A 1 312 ? 2.818 -4.461 13.583 1.00 96.38 312 TYR A N 1
ATOM 2502 C CA . TYR A 1 312 ? 4.232 -4.309 13.247 1.00 96.38 312 TYR A CA 1
ATOM 2503 C C . TYR A 1 312 ? 4.994 -3.587 14.362 1.00 96.38 312 TYR A C 1
ATOM 2505 O O . TYR A 1 312 ? 6.013 -4.092 14.837 1.00 96.38 312 TYR A O 1
ATOM 2513 N N . VAL A 1 313 ? 4.486 -2.438 14.817 1.00 96.06 313 VAL A N 1
ATOM 2514 C CA . VAL A 1 313 ? 5.095 -1.665 15.910 1.00 96.06 313 VAL A CA 1
ATOM 2515 C C . VAL A 1 313 ? 5.042 -2.433 17.230 1.00 96.06 313 VAL A C 1
ATOM 2517 O O . VAL A 1 313 ? 6.039 -2.457 17.952 1.00 96.06 313 VAL A O 1
ATOM 2520 N N . ASP A 1 314 ? 3.939 -3.128 17.519 1.00 94.69 314 ASP A N 1
ATOM 2521 C CA . ASP A 1 314 ? 3.813 -3.987 18.703 1.00 94.69 314 ASP A CA 1
ATOM 2522 C C . ASP A 1 314 ? 4.901 -5.075 18.713 1.00 94.69 314 ASP A C 1
ATOM 2524 O O . ASP A 1 314 ? 5.593 -5.275 19.714 1.00 94.69 314 ASP A O 1
ATOM 2528 N N . SER A 1 315 ? 5.150 -5.702 17.556 1.00 94.38 315 SER A N 1
ATOM 2529 C CA . SER A 1 315 ? 6.241 -6.665 17.387 1.00 94.38 315 SER A CA 1
ATOM 2530 C C . SER A 1 315 ? 7.627 -6.044 17.580 1.00 94.38 315 SER A C 1
ATOM 2532 O O . SER A 1 315 ? 8.481 -6.702 18.174 1.00 94.38 315 SER A O 1
ATOM 2534 N N . MET A 1 316 ? 7.870 -4.825 17.086 1.00 95.06 316 MET A N 1
ATOM 2535 C CA . MET A 1 316 ? 9.156 -4.140 17.279 1.00 95.06 316 MET A CA 1
ATOM 2536 C C . MET A 1 316 ? 9.392 -3.744 18.743 1.00 95.06 316 MET A C 1
ATOM 2538 O O . MET A 1 316 ? 10.528 -3.706 19.209 1.00 95.06 316 MET A O 1
ATOM 2542 N N . ILE A 1 317 ? 8.337 -3.411 19.488 1.00 94.38 317 ILE A N 1
ATOM 2543 C CA . ILE A 1 317 ? 8.450 -3.124 20.923 1.00 94.38 317 ILE A CA 1
ATOM 2544 C C . ILE A 1 317 ? 8.736 -4.417 21.691 1.00 94.38 317 ILE A C 1
ATOM 2546 O O . ILE A 1 317 ? 9.588 -4.419 22.581 1.00 94.38 317 ILE A O 1
ATOM 2550 N N . ALA A 1 318 ? 8.070 -5.517 21.329 1.00 91.44 318 ALA A N 1
ATOM 2551 C CA . ALA A 1 318 ? 8.227 -6.810 21.988 1.00 91.44 318 ALA A CA 1
ATOM 2552 C C . ALA A 1 318 ? 9.654 -7.382 21.884 1.00 91.44 318 ALA A C 1
ATOM 2554 O O . ALA A 1 318 ? 10.132 -7.980 22.849 1.00 91.44 318 ALA A O 1
ATOM 2555 N N . ASP A 1 319 ? 10.344 -7.188 20.754 1.00 90.94 319 ASP A N 1
ATOM 2556 C CA . ASP A 1 319 ? 11.728 -7.651 20.559 1.00 90.94 319 ASP A CA 1
ATOM 2557 C C . ASP A 1 319 ? 12.802 -6.574 20.805 1.00 90.94 319 ASP A C 1
ATOM 2559 O O . ASP A 1 319 ? 14.000 -6.847 20.706 1.00 90.94 319 ASP A O 1
ATOM 2563 N N . GLY A 1 320 ? 12.388 -5.360 21.181 1.00 90.62 320 GLY A N 1
ATOM 2564 C CA . GLY A 1 320 ? 13.281 -4.252 21.517 1.00 90.62 320 GLY A CA 1
ATOM 2565 C C . GLY A 1 320 ? 13.894 -3.524 20.315 1.00 90.62 320 GLY A C 1
ATOM 2566 O O . GLY A 1 320 ? 14.790 -2.695 20.515 1.00 90.62 320 GLY A O 1
ATOM 2567 N N . ALA A 1 321 ? 13.427 -3.793 19.090 1.00 91.94 321 ALA A N 1
ATOM 2568 C CA . ALA A 1 321 ? 13.790 -3.022 17.902 1.00 91.94 321 ALA A CA 1
ATOM 2569 C C . ALA A 1 321 ? 13.254 -1.580 17.948 1.00 91.94 321 ALA A C 1
ATOM 2571 O O . ALA A 1 321 ? 13.887 -0.685 17.389 1.00 91.94 321 ALA A O 1
ATOM 2572 N N . TYR A 1 322 ? 12.129 -1.342 18.635 1.00 95.12 322 TYR A N 1
ATOM 2573 C CA . TYR A 1 322 ? 11.574 -0.004 18.844 1.00 95.12 322 TYR A CA 1
ATOM 2574 C C . TYR A 1 322 ? 12.086 0.616 20.153 1.00 95.12 322 TYR A C 1
ATOM 2576 O O . TYR A 1 322 ? 11.819 0.115 21.248 1.00 95.12 322 TYR A O 1
ATOM 2584 N N . GLN A 1 323 ? 12.803 1.734 20.054 1.00 92.94 323 GLN A N 1
ATOM 2585 C CA . GLN A 1 323 ? 13.463 2.408 21.173 1.00 92.94 323 GLN A CA 1
ATOM 2586 C C . GLN A 1 323 ? 13.187 3.911 21.163 1.00 92.94 323 GLN A C 1
ATOM 2588 O O . GLN A 1 323 ? 12.996 4.517 20.111 1.00 92.94 323 GLN A O 1
ATOM 2593 N N . THR A 1 324 ? 13.227 4.536 22.338 1.00 93.00 324 THR A N 1
ATOM 2594 C CA . THR A 1 324 ? 13.059 5.985 22.480 1.00 93.00 324 THR A CA 1
ATOM 2595 C C . THR A 1 324 ? 14.346 6.643 22.961 1.00 93.00 324 THR A C 1
ATOM 2597 O O . THR A 1 324 ? 15.129 6.062 23.712 1.00 93.00 324 THR A O 1
ATOM 2600 N N . LYS A 1 325 ? 14.576 7.897 22.552 1.00 85.44 325 LYS A N 1
ATOM 2601 C CA . LYS A 1 325 ? 15.756 8.668 22.991 1.00 85.44 325 LYS A CA 1
ATOM 2602 C C . LYS A 1 325 ? 15.693 9.082 24.466 1.00 85.44 325 LYS A C 1
ATOM 2604 O O . LYS A 1 325 ? 16.729 9.351 25.065 1.00 85.44 325 LYS A O 1
ATOM 2609 N N . ALA A 1 326 ? 14.489 9.176 25.023 1.00 88.38 326 ALA A N 1
ATOM 2610 C CA . ALA A 1 326 ? 14.223 9.574 26.400 1.00 88.38 326 ALA A CA 1
ATOM 2611 C C . ALA A 1 326 ? 12.938 8.884 26.910 1.00 88.38 326 ALA A C 1
ATOM 2613 O O . ALA A 1 326 ? 12.140 8.400 26.097 1.00 88.38 326 ALA A O 1
ATOM 2614 N N . PRO A 1 327 ? 12.717 8.817 28.235 1.00 91.75 327 PRO A N 1
ATOM 2615 C CA . PRO A 1 327 ? 11.458 8.341 28.807 1.00 91.75 327 PRO A CA 1
ATOM 2616 C C . PRO A 1 327 ? 10.323 9.365 28.645 1.00 91.75 327 PRO A C 1
ATOM 2618 O O . PRO A 1 327 ? 10.567 10.563 28.512 1.00 91.75 327 PRO A O 1
ATOM 2621 N N . TYR A 1 328 ? 9.074 8.898 28.725 1.00 92.00 328 TYR A N 1
ATOM 2622 C CA . TYR A 1 328 ? 7.864 9.714 28.549 1.00 92.00 328 TYR A CA 1
ATOM 2623 C C . TYR A 1 328 ? 7.795 10.947 29.471 1.00 92.00 328 TYR A C 1
ATOM 2625 O O . TYR A 1 328 ? 7.404 12.030 29.050 1.00 92.00 328 TYR A O 1
ATOM 2633 N N . SER A 1 329 ? 8.265 10.834 30.717 1.00 91.56 329 SER A N 1
ATOM 2634 C CA . SER A 1 329 ? 8.264 11.945 31.684 1.00 91.56 329 SER A CA 1
ATOM 2635 C C . SER A 1 329 ? 9.107 13.154 31.260 1.00 91.56 329 SER A C 1
ATOM 2637 O O . SER A 1 329 ? 8.913 14.252 31.771 1.00 91.56 329 SER A O 1
ATOM 2639 N N . GLU A 1 330 ? 10.062 12.964 30.349 1.00 91.12 330 GLU A N 1
ATOM 2640 C CA . GLU A 1 330 ? 10.976 14.015 29.892 1.00 91.12 330 GLU A CA 1
ATOM 2641 C C . GLU A 1 330 ? 10.390 14.864 28.766 1.00 91.12 330 GLU A C 1
ATOM 2643 O O . GLU A 1 330 ? 10.936 15.927 28.463 1.00 91.12 330 GLU A O 1
ATOM 2648 N N . ILE A 1 331 ? 9.284 14.431 28.147 1.00 89.62 331 ILE A N 1
ATOM 2649 C CA . ILE A 1 331 ? 8.723 15.140 26.998 1.00 89.62 331 ILE A CA 1
ATOM 2650 C C . ILE A 1 331 ? 8.401 16.592 27.402 1.00 89.62 331 ILE A C 1
ATOM 2652 O O . ILE A 1 331 ? 8.582 17.504 26.598 1.00 89.62 331 ILE A O 1
ATOM 2656 N N . GLY A 1 332 ? 7.956 16.838 28.645 1.00 86.88 332 GLY A N 1
ATOM 2657 C CA . GLY A 1 332 ? 7.466 18.156 29.085 1.00 86.88 332 GLY A CA 1
ATOM 2658 C C . GLY A 1 332 ? 8.575 19.191 29.008 1.00 86.88 332 GLY A C 1
ATOM 2659 O O . GLY A 1 332 ? 8.419 20.249 28.402 1.00 86.88 332 GLY A O 1
ATOM 2660 N N . ARG A 1 333 ? 9.756 18.790 29.489 1.00 87.06 333 ARG A N 1
ATOM 2661 C CA . ARG A 1 333 ? 10.985 19.567 29.361 1.00 87.06 333 ARG A CA 1
ATOM 2662 C C . ARG A 1 333 ? 11.390 19.752 27.896 1.00 87.06 333 ARG A C 1
ATOM 2664 O O . ARG A 1 333 ? 11.775 20.850 27.512 1.00 87.06 333 ARG A O 1
ATOM 2671 N N . ILE A 1 334 ? 11.272 18.713 27.059 1.00 86.00 334 ILE A N 1
ATOM 2672 C CA . ILE A 1 334 ? 11.588 18.798 25.617 1.00 86.00 334 ILE A CA 1
ATOM 2673 C C . ILE A 1 334 ? 10.707 19.845 24.914 1.00 86.00 334 ILE A C 1
ATOM 2675 O O . ILE A 1 334 ? 11.205 20.587 24.064 1.00 86.00 334 ILE A O 1
ATOM 2679 N N . LEU A 1 335 ? 9.418 19.926 25.262 1.00 84.00 335 LEU A N 1
ATOM 2680 C CA . LEU A 1 335 ? 8.501 20.926 24.710 1.00 84.00 335 LEU A CA 1
ATOM 2681 C C . LEU A 1 335 ? 8.801 22.343 25.209 1.00 84.00 335 LEU A C 1
ATOM 2683 O O . LEU A 1 335 ? 8.742 23.283 24.418 1.00 84.00 335 LEU A O 1
ATOM 2687 N N . GLU A 1 336 ? 9.158 22.503 26.485 1.00 84.19 336 GLU A N 1
ATOM 2688 C CA . GLU A 1 336 ? 9.562 23.795 27.057 1.00 84.19 336 GLU A CA 1
ATOM 2689 C C . GLU A 1 336 ? 10.856 24.332 26.426 1.00 84.19 336 GLU A C 1
ATOM 2691 O O . GLU A 1 336 ? 10.958 25.522 26.126 1.00 84.19 336 GLU A O 1
ATOM 2696 N N . GLU A 1 337 ? 11.832 23.456 26.170 1.00 81.50 337 GLU A N 1
ATOM 2697 C CA . GLU A 1 337 ? 13.100 23.804 25.515 1.00 81.50 337 GLU A CA 1
ATOM 2698 C C . GLU A 1 337 ? 12.926 24.132 24.019 1.00 81.50 337 GLU A C 1
ATOM 2700 O O . GLU A 1 337 ? 13.736 24.864 23.442 1.00 81.50 337 GLU A O 1
ATOM 2705 N N . ARG A 1 338 ? 11.887 23.589 23.365 1.00 73.12 338 ARG A N 1
ATOM 2706 C CA . ARG A 1 338 ? 11.626 23.750 21.922 1.00 73.12 338 ARG A CA 1
ATOM 2707 C C . ARG A 1 338 ? 10.159 24.115 21.628 1.00 73.12 338 ARG A C 1
ATOM 2709 O O . ARG A 1 338 ? 9.463 23.354 20.954 1.00 73.12 338 ARG A O 1
ATOM 2716 N N . PRO A 1 339 ? 9.700 25.315 22.023 1.00 65.12 339 PRO A N 1
ATOM 2717 C CA . PRO A 1 339 ? 8.284 25.697 21.972 1.00 65.12 339 PRO A CA 1
ATOM 2718 C C . PRO A 1 339 ? 7.736 25.959 20.556 1.00 65.12 339 PRO A C 1
ATOM 2720 O O . PRO A 1 339 ? 6.533 26.126 20.380 1.00 65.12 339 PRO A O 1
ATOM 2723 N N . TYR A 1 340 ? 8.590 26.009 19.528 1.00 61.31 340 TYR A N 1
ATOM 2724 C CA . TYR A 1 340 ? 8.225 26.461 18.176 1.00 61.31 340 TYR A CA 1
ATOM 2725 C C . TYR A 1 340 ? 7.478 25.428 17.315 1.00 61.31 340 TYR A C 1
ATOM 2727 O O . TYR A 1 340 ? 7.213 25.696 16.146 1.00 61.31 340 TYR A O 1
ATOM 2735 N N . VAL A 1 341 ? 7.139 24.252 17.853 1.00 71.56 341 VAL A N 1
ATOM 2736 C CA . VAL A 1 341 ? 6.523 23.166 17.078 1.00 71.56 341 VAL A CA 1
ATOM 2737 C C . VAL A 1 341 ? 5.112 22.873 17.594 1.00 71.56 341 VAL A C 1
ATOM 2739 O O . VAL A 1 341 ? 4.878 21.885 18.287 1.00 71.56 341 VAL A O 1
ATOM 2742 N N . SER A 1 342 ? 4.165 23.759 17.266 1.00 72.94 342 SER A N 1
ATOM 2743 C CA . SER A 1 342 ? 2.773 23.710 17.753 1.00 72.94 342 SER A CA 1
ATOM 2744 C C . SER A 1 342 ? 2.083 22.362 17.515 1.00 72.94 342 SER A C 1
ATOM 2746 O O . SER A 1 342 ? 1.342 21.896 18.373 1.00 72.94 342 SER A O 1
ATOM 2748 N N . TRP A 1 343 ? 2.373 21.690 16.400 1.00 77.62 343 TRP A N 1
ATOM 2749 C CA . TRP A 1 343 ? 1.780 20.390 16.080 1.00 77.62 343 TRP A CA 1
ATOM 2750 C C . TRP A 1 343 ? 2.253 19.251 16.999 1.00 77.62 343 TRP A C 1
ATOM 2752 O O . TRP A 1 343 ? 1.478 18.343 17.278 1.00 77.62 343 TRP A O 1
ATOM 2762 N N . VAL A 1 344 ? 3.486 19.297 17.527 1.00 81.81 344 VAL A N 1
ATOM 2763 C CA . VAL A 1 344 ? 3.978 18.276 18.478 1.00 81.81 344 VAL A CA 1
ATOM 2764 C C . VAL A 1 344 ? 3.231 18.387 19.803 1.00 81.81 344 VAL A C 1
ATOM 2766 O O . VAL A 1 344 ? 2.926 17.376 20.431 1.00 81.81 344 VAL A O 1
ATOM 2769 N N . LYS A 1 345 ? 2.905 19.617 20.212 1.00 82.94 345 LYS A N 1
ATOM 2770 C CA . LYS A 1 345 ? 2.086 19.861 21.397 1.00 82.94 345 LYS A CA 1
ATOM 2771 C C . LYS A 1 345 ? 0.676 19.285 21.228 1.00 82.94 345 LYS A C 1
ATOM 2773 O O . LYS A 1 345 ? 0.194 18.647 22.153 1.00 82.94 345 LYS A O 1
ATOM 2778 N N . ASN A 1 346 ? 0.062 19.432 20.052 1.00 84.00 346 ASN A N 1
ATOM 2779 C CA . ASN A 1 346 ? -1.248 18.830 19.783 1.00 84.00 346 ASN A CA 1
ATOM 2780 C C . ASN A 1 346 ? -1.200 17.299 19.908 1.00 84.00 346 ASN A C 1
ATOM 2782 O O . ASN A 1 346 ? -2.036 16.726 20.596 1.00 84.00 346 ASN A O 1
ATOM 2786 N N . PHE A 1 347 ? -0.182 16.642 19.332 1.00 86.38 347 PHE A N 1
ATOM 2787 C CA . PHE A 1 347 ? -0.019 15.191 19.488 1.00 86.38 347 PHE A CA 1
ATOM 2788 C C . PHE A 1 347 ? 0.159 14.769 20.942 1.00 86.38 347 PHE A C 1
ATOM 2790 O O . PHE A 1 347 ? -0.394 13.750 21.350 1.00 86.38 347 PHE A O 1
ATOM 2797 N N . TRP A 1 348 ? 0.909 15.540 21.732 1.00 88.19 348 TRP A N 1
ATOM 2798 C CA . TRP A 1 348 ? 0.985 15.292 23.165 1.00 88.19 348 TRP A CA 1
ATOM 2799 C C . TRP A 1 348 ? -0.397 15.364 23.804 1.00 88.19 348 TRP A C 1
ATOM 2801 O O . TRP A 1 348 ? -0.794 14.428 24.488 1.00 88.19 348 TRP A O 1
ATOM 2811 N N . GLU A 1 349 ? -1.107 16.484 23.649 1.00 87.56 349 GLU A N 1
ATOM 2812 C CA . GLU A 1 349 ? -2.391 16.719 24.325 1.00 87.56 349 GLU A CA 1
ATOM 2813 C C . GLU A 1 349 ? -3.428 15.662 23.929 1.00 87.56 349 GLU A C 1
ATOM 2815 O O . GLU A 1 349 ? -4.162 15.162 24.783 1.00 87.56 349 GLU A O 1
ATOM 2820 N N . ASP A 1 350 ? -3.424 15.254 22.660 1.00 86.50 350 ASP A N 1
ATOM 2821 C CA . ASP A 1 350 ? -4.227 14.139 22.173 1.00 86.50 350 ASP A CA 1
ATOM 2822 C C . ASP A 1 350 ? -3.808 12.808 22.809 1.00 86.50 350 ASP A C 1
ATOM 2824 O O . ASP A 1 350 ? -4.678 12.027 23.184 1.00 86.50 350 ASP A O 1
ATOM 2828 N N . THR A 1 351 ? -2.507 12.564 22.997 1.00 90.88 351 THR A N 1
ATOM 2829 C CA . THR A 1 351 ? -2.002 11.358 23.678 1.00 90.88 351 THR A CA 1
ATOM 2830 C C . THR A 1 351 ? -2.379 11.335 25.157 1.00 90.88 351 THR A C 1
ATOM 2832 O O . THR A 1 351 ? -2.769 10.289 25.661 1.00 90.88 351 THR A O 1
ATOM 2835 N N . GLU A 1 352 ? -2.319 12.464 25.864 1.00 91.25 352 GLU A N 1
ATOM 2836 C CA . GLU A 1 352 ? -2.761 12.539 27.264 1.00 91.25 352 GLU A CA 1
ATOM 2837 C C . GLU A 1 352 ? -4.254 12.257 27.394 1.00 91.25 352 GLU A C 1
ATOM 2839 O O . GLU A 1 352 ? -4.654 11.503 28.277 1.00 91.25 352 GLU A O 1
ATOM 2844 N N . ARG A 1 353 ? -5.076 12.820 26.496 1.00 88.44 353 ARG A N 1
ATOM 2845 C CA . ARG A 1 353 ? -6.509 12.511 26.447 1.00 88.44 353 ARG A CA 1
ATOM 2846 C C . ARG A 1 353 ? -6.719 11.016 26.211 1.00 88.44 353 ARG A C 1
ATOM 2848 O O . ARG A 1 353 ? -7.417 10.375 26.989 1.00 88.44 353 ARG A O 1
ATOM 2855 N N . TYR A 1 354 ? -6.035 10.467 25.213 1.00 90.00 354 TYR A N 1
ATOM 2856 C CA . TYR A 1 354 ? -6.091 9.054 24.853 1.00 90.00 354 TYR A CA 1
ATOM 2857 C C . TYR A 1 354 ? -5.669 8.116 25.998 1.00 90.00 354 TYR A C 1
ATOM 2859 O O . TYR A 1 354 ? -6.278 7.083 26.225 1.00 90.00 354 TYR A O 1
ATOM 2867 N N . LEU A 1 355 ? -4.638 8.480 26.764 1.00 90.56 355 LEU A N 1
ATOM 2868 C CA . LEU A 1 355 ? -4.174 7.703 27.919 1.00 90.56 355 LEU A CA 1
ATOM 2869 C C . LEU A 1 355 ? -5.031 7.904 29.180 1.00 90.56 355 LEU A C 1
ATOM 2871 O O . LEU A 1 355 ? -4.896 7.131 30.131 1.00 90.56 355 LEU A O 1
ATOM 2875 N N . SER A 1 356 ? -5.861 8.951 29.225 1.00 91.56 356 SER A N 1
ATOM 2876 C CA . SER A 1 356 ? -6.770 9.224 30.347 1.00 91.56 356 SER A CA 1
ATOM 2877 C C . SER A 1 356 ? -8.071 8.420 30.284 1.00 91.56 356 SER A C 1
ATOM 2879 O O . SER A 1 356 ? -8.738 8.254 31.306 1.00 91.56 356 SER A O 1
ATOM 2881 N N . GLU A 1 357 ? -8.412 7.925 29.097 1.00 91.19 357 GLU A N 1
ATOM 2882 C CA . GLU A 1 357 ? -9.583 7.105 28.812 1.00 91.19 357 GLU A CA 1
ATOM 2883 C C . GLU A 1 357 ? -9.214 5.611 28.890 1.00 91.19 357 GLU A C 1
ATOM 2885 O O . GLU A 1 357 ? -8.075 5.213 28.639 1.00 91.19 357 GLU A O 1
ATOM 2890 N N . ASP A 1 358 ? -10.167 4.770 29.298 1.00 91.31 358 ASP A N 1
ATOM 2891 C CA . ASP A 1 358 ? -10.005 3.316 29.231 1.00 91.31 358 ASP A CA 1
ATOM 2892 C C . ASP A 1 358 ? -10.590 2.752 27.926 1.00 91.31 358 ASP A C 1
ATOM 2894 O O . ASP A 1 358 ? -11.323 3.430 27.205 1.00 91.31 358 ASP A O 1
ATOM 2898 N N . ALA A 1 359 ? -10.281 1.488 27.630 1.00 89.56 359 ALA A N 1
ATOM 2899 C CA . ALA A 1 359 ? -10.744 0.824 26.412 1.00 89.56 359 ALA A CA 1
ATOM 2900 C C . ALA A 1 359 ? -12.277 0.851 26.257 1.00 89.56 359 ALA A C 1
ATOM 2902 O O . ALA A 1 359 ? -12.778 1.031 25.152 1.00 89.56 359 ALA A O 1
ATOM 2903 N N . GLY A 1 360 ? -13.037 0.721 27.350 1.00 93.00 360 GLY A N 1
ATOM 2904 C CA . GLY A 1 360 ? -14.499 0.782 27.293 1.00 93.00 360 GLY A CA 1
ATOM 2905 C C . GLY A 1 360 ? -14.999 2.179 26.923 1.00 93.00 360 GLY A C 1
ATOM 2906 O O . GLY A 1 360 ? -15.954 2.316 26.158 1.00 93.00 360 GLY A O 1
ATOM 2907 N N . GLN A 1 361 ? -14.321 3.221 27.408 1.00 94.69 361 GLN A N 1
ATOM 2908 C CA . GLN A 1 361 ? -14.619 4.599 27.029 1.00 94.69 361 GLN A CA 1
ATOM 2909 C C . GLN A 1 361 ? -14.297 4.865 25.551 1.00 94.69 361 GLN A C 1
ATOM 2911 O O . GLN A 1 361 ? -15.119 5.466 24.860 1.00 94.69 361 GLN A O 1
ATOM 2916 N N . HIS A 1 362 ? -13.171 4.362 25.034 1.00 92.75 362 HIS A N 1
ATOM 2917 C CA . HIS A 1 362 ? -12.842 4.463 23.608 1.00 92.75 362 HIS A CA 1
ATOM 2918 C C . HIS A 1 362 ? -13.905 3.801 22.725 1.00 92.75 362 HIS A C 1
ATOM 2920 O O . HIS A 1 362 ? -14.381 4.408 21.763 1.00 92.75 362 HIS A O 1
ATOM 2926 N N . GLN A 1 363 ? -14.328 2.584 23.076 1.00 94.38 363 GLN A N 1
ATOM 2927 C CA . GLN A 1 363 ? -15.393 1.864 22.373 1.00 94.38 363 GLN A CA 1
ATOM 2928 C C . GLN A 1 363 ? -16.697 2.666 22.368 1.00 94.38 363 GLN A C 1
ATOM 2930 O O . GLN A 1 363 ? -17.307 2.857 21.312 1.00 94.38 363 GLN A O 1
ATOM 2935 N N . GLN A 1 364 ? -17.098 3.189 23.531 1.00 96.06 364 GLN A N 1
ATOM 2936 C CA . GLN A 1 364 ? -18.316 3.984 23.654 1.00 96.06 364 GLN A CA 1
ATOM 2937 C C . GLN A 1 364 ? -18.248 5.258 22.807 1.00 96.06 364 GLN A C 1
ATOM 2939 O O . GLN A 1 364 ? -19.197 5.548 22.087 1.00 96.06 364 GLN A O 1
ATOM 2944 N N . ASN A 1 365 ? -17.114 5.962 22.789 1.00 94.50 365 ASN A N 1
ATOM 2945 C CA . ASN A 1 365 ? -16.938 7.171 21.979 1.00 94.50 365 ASN A CA 1
ATOM 2946 C C . ASN A 1 365 ? -17.131 6.896 20.471 1.00 94.50 365 ASN A C 1
ATOM 2948 O O . ASN A 1 365 ? -17.703 7.717 19.744 1.00 94.50 365 ASN A O 1
ATOM 2952 N N . ARG A 1 366 ? -16.689 5.727 19.985 1.00 95.38 366 ARG A N 1
ATOM 2953 C CA . ARG A 1 366 ? -16.889 5.307 18.584 1.00 95.38 366 ARG A CA 1
ATOM 2954 C C . ARG A 1 366 ? -18.352 4.977 18.291 1.00 95.38 366 ARG A C 1
ATOM 2956 O O . ARG A 1 366 ? -18.872 5.361 17.241 1.00 95.38 366 ARG A O 1
ATOM 2963 N N . LEU A 1 367 ? -19.036 4.313 19.224 1.00 97.44 367 LEU A N 1
ATOM 2964 C CA . LEU A 1 367 ? -20.475 4.055 19.121 1.00 97.44 367 LEU A CA 1
ATOM 2965 C C . LEU A 1 367 ? -21.286 5.357 19.139 1.00 97.44 367 LEU A C 1
ATOM 2967 O O . LEU A 1 367 ? -22.171 5.520 18.303 1.00 97.44 367 LEU A O 1
ATOM 2971 N N . ASP A 1 368 ? -20.948 6.302 20.014 1.00 97.31 368 ASP A N 1
ATOM 2972 C CA . ASP A 1 368 ? -21.613 7.606 20.128 1.00 97.31 368 ASP A CA 1
ATOM 2973 C C . ASP A 1 368 ? -21.445 8.435 18.845 1.00 97.31 368 ASP A C 1
ATOM 2975 O O . ASP A 1 368 ? -22.395 9.066 18.366 1.00 97.31 368 ASP A O 1
ATOM 2979 N N . THR A 1 369 ? -20.258 8.380 18.229 1.00 97.31 369 THR A N 1
ATOM 2980 C CA . THR A 1 369 ? -19.995 9.005 16.922 1.00 97.31 369 THR A CA 1
ATOM 2981 C C . THR A 1 369 ? -20.929 8.433 15.852 1.00 97.31 369 THR A C 1
ATOM 2983 O O . THR A 1 369 ? -21.567 9.186 15.114 1.00 97.31 369 THR A O 1
ATOM 2986 N N . LEU A 1 370 ? -21.069 7.105 15.782 1.00 97.75 370 LEU A N 1
ATOM 2987 C CA . LEU A 1 370 ? -21.953 6.445 14.817 1.00 97.75 370 LEU A CA 1
ATOM 2988 C C . LEU A 1 370 ? -23.436 6.719 15.091 1.00 97.75 370 LEU A C 1
ATOM 2990 O O . LEU A 1 370 ? -24.179 7.002 14.154 1.00 97.75 370 LEU A O 1
ATOM 2994 N N . GLN A 1 371 ? -23.863 6.708 16.355 1.00 97.56 371 GLN A N 1
ATOM 2995 C CA . GLN A 1 371 ? -25.233 7.057 16.744 1.00 97.56 371 GLN A CA 1
ATOM 2996 C C . GLN A 1 371 ? -25.582 8.490 16.333 1.00 97.56 371 GLN A C 1
ATOM 2998 O O . GLN A 1 371 ? -26.627 8.711 15.724 1.00 97.56 371 GLN A O 1
ATOM 3003 N N . THR A 1 372 ? -24.668 9.438 16.556 1.00 97.81 372 THR A N 1
ATOM 3004 C CA . THR A 1 372 ? -24.820 10.828 16.102 1.00 97.81 372 THR A CA 1
ATOM 3005 C C . THR A 1 372 ? -25.011 10.894 14.583 1.00 97.81 372 THR A C 1
ATOM 3007 O O . THR A 1 372 ? -25.895 11.593 14.087 1.00 97.81 372 THR A O 1
ATOM 3010 N N . VAL A 1 373 ? -24.225 10.132 13.816 1.00 97.25 373 VAL A N 1
ATOM 3011 C CA . VAL A 1 373 ? -24.376 10.059 12.353 1.00 97.25 373 VAL A CA 1
ATOM 3012 C C . VAL A 1 373 ? -25.724 9.451 11.964 1.00 97.25 373 VAL A C 1
ATOM 3014 O O . VAL A 1 373 ? -26.380 9.966 11.058 1.00 97.25 373 VAL A O 1
ATOM 3017 N N . PHE A 1 374 ? -26.180 8.397 12.640 1.00 97.31 374 PHE A N 1
ATOM 3018 C CA . PHE A 1 374 ? -27.466 7.755 12.347 1.00 97.31 374 PHE A CA 1
ATOM 3019 C C . PHE A 1 374 ? -28.656 8.673 12.621 1.00 97.31 374 PHE A C 1
ATOM 3021 O O . PHE A 1 374 ? -29.609 8.687 11.839 1.00 97.31 374 PHE A O 1
ATOM 3028 N N . GLU A 1 375 ? -28.593 9.461 13.693 1.00 97.06 375 GLU A N 1
ATOM 3029 C CA . GLU A 1 375 ? -29.596 10.473 14.028 1.00 97.06 375 GLU A CA 1
ATOM 3030 C C . GLU A 1 375 ? -29.667 11.560 12.952 1.00 97.06 375 GLU A C 1
ATOM 3032 O O . GLU A 1 375 ? -30.738 11.842 12.414 1.00 97.06 375 GLU A O 1
ATOM 3037 N N . LEU A 1 376 ? -28.517 12.122 12.570 1.00 96.50 376 LEU A N 1
ATOM 3038 C CA . LEU A 1 376 ? -28.435 13.207 11.586 1.00 96.50 376 LEU A CA 1
ATOM 3039 C C . LEU A 1 376 ? -28.787 12.766 10.158 1.00 96.50 376 LEU A C 1
ATOM 3041 O O . LEU A 1 376 ? -29.232 13.577 9.342 1.00 96.50 376 LEU A O 1
ATOM 3045 N N . THR A 1 377 ? -28.596 11.485 9.845 1.00 95.44 377 THR A N 1
ATOM 3046 C CA . THR A 1 377 ? -28.930 10.903 8.536 1.00 95.44 377 THR A CA 1
ATOM 3047 C C . THR A 1 377 ? -30.320 10.264 8.493 1.00 95.44 377 THR A C 1
ATOM 3049 O O . THR A 1 377 ? -30.811 9.976 7.402 1.00 95.44 377 THR A O 1
ATOM 3052 N N . GLY A 1 378 ? -30.986 10.101 9.642 1.00 94.88 378 GLY A N 1
ATOM 3053 C CA . GLY A 1 378 ? -32.346 9.567 9.746 1.00 94.88 378 GLY A CA 1
ATOM 3054 C C . GLY A 1 378 ? -32.454 8.040 9.650 1.00 94.88 378 GLY A C 1
ATOM 3055 O O . GLY A 1 378 ? -33.525 7.532 9.316 1.00 94.88 378 GLY A O 1
ATOM 3056 N N . ILE A 1 379 ? -31.373 7.302 9.925 1.00 94.25 379 ILE A N 1
ATOM 3057 C CA . ILE A 1 379 ? -31.340 5.826 9.858 1.00 94.25 379 ILE A CA 1
ATOM 3058 C C . ILE A 1 379 ? -31.296 5.140 11.231 1.00 94.25 379 ILE A C 1
ATOM 3060 O O . ILE A 1 379 ? -31.238 3.917 11.290 1.00 94.25 379 ILE A O 1
ATOM 3064 N N . GLN A 1 380 ? -31.350 5.894 12.334 1.00 94.31 380 GLN A N 1
ATOM 3065 C CA . GLN A 1 380 ? -31.240 5.364 13.703 1.00 94.31 380 GLN A CA 1
ATOM 3066 C C . GLN A 1 380 ? -32.213 4.214 14.007 1.00 94.31 380 GLN A C 1
ATOM 3068 O O . GLN A 1 380 ? -31.815 3.221 14.600 1.00 94.31 380 GLN A O 1
ATOM 3073 N N . GLU A 1 381 ? -33.476 4.314 13.584 1.00 91.88 381 GLU A N 1
ATOM 3074 C CA . GLU A 1 381 ? -34.480 3.264 13.836 1.00 91.88 381 GLU A CA 1
ATOM 3075 C C . GLU A 1 381 ? -34.301 2.019 12.952 1.00 91.88 381 GLU A C 1
ATOM 3077 O O . GLU A 1 381 ? -34.915 0.986 13.205 1.00 91.88 381 GLU A O 1
ATOM 3082 N N . GLN A 1 382 ? -33.488 2.124 11.899 1.00 92.06 382 GLN A N 1
ATOM 3083 C CA . GLN A 1 382 ? -33.245 1.055 10.931 1.00 92.06 382 GLN A CA 1
ATOM 3084 C C . GLN A 1 382 ? -31.981 0.261 11.256 1.00 92.06 382 GLN A C 1
ATOM 3086 O O . GLN A 1 382 ? -31.733 -0.736 10.593 1.00 92.06 382 GLN A O 1
ATOM 3091 N N . MET A 1 383 ? -31.173 0.708 12.222 1.00 94.31 383 MET A N 1
ATOM 3092 C CA . MET A 1 383 ? -29.851 0.153 12.481 1.00 94.31 383 MET A CA 1
ATOM 3093 C C . MET A 1 383 ? -29.680 -0.190 13.959 1.00 94.31 383 MET A C 1
ATOM 3095 O O . MET A 1 383 ? -29.712 0.682 14.826 1.00 94.31 383 MET A O 1
ATOM 3099 N N . GLU A 1 384 ? -29.431 -1.461 14.248 1.00 95.31 384 GLU A N 1
ATOM 3100 C CA . GLU A 1 384 ? -28.926 -1.904 15.543 1.00 95.31 384 GLU A CA 1
ATOM 3101 C C . GLU A 1 384 ? -27.398 -1.853 15.513 1.00 95.31 384 GLU A C 1
ATOM 3103 O O . GLU A 1 384 ? -26.786 -2.351 14.571 1.00 95.31 384 GLU A O 1
ATOM 3108 N N . ILE A 1 385 ? -26.771 -1.258 16.530 1.00 96.88 385 ILE A N 1
ATOM 3109 C CA . ILE A 1 385 ? -25.313 -1.129 16.628 1.00 96.88 385 ILE A CA 1
ATOM 3110 C C . ILE A 1 385 ? -24.824 -1.518 18.022 1.00 96.88 385 ILE A C 1
ATOM 3112 O O . ILE A 1 385 ? -25.442 -1.178 19.031 1.00 96.88 385 ILE A O 1
ATOM 3116 N N . SER A 1 386 ? -23.701 -2.227 18.076 1.00 96.06 386 SER A N 1
ATOM 3117 C CA . SER A 1 386 ? -23.009 -2.578 19.316 1.00 96.06 386 SER A CA 1
ATOM 3118 C C . SER A 1 386 ? -21.516 -2.795 19.063 1.00 96.06 386 SER A C 1
ATOM 3120 O O . SER A 1 386 ? -21.061 -2.762 17.918 1.00 96.06 386 SER A O 1
ATOM 3122 N N . TRP A 1 387 ? -20.753 -3.004 20.132 1.00 96.75 387 TRP A N 1
ATOM 3123 C CA . TRP A 1 387 ? -19.357 -3.418 20.046 1.00 96.75 387 TRP A CA 1
ATOM 3124 C C . TRP A 1 387 ? -19.238 -4.942 20.155 1.00 96.75 387 TRP A C 1
ATOM 3126 O O . TRP A 1 387 ? -19.910 -5.555 20.987 1.00 96.75 387 TRP A O 1
ATOM 3136 N N . ASP A 1 388 ? -18.387 -5.552 19.331 1.00 93.06 388 ASP A N 1
ATOM 3137 C CA . ASP A 1 388 ? -18.017 -6.963 19.424 1.00 93.06 388 ASP A CA 1
ATOM 3138 C C . ASP A 1 388 ? -16.655 -7.103 20.116 1.00 93.06 388 ASP A C 1
ATOM 3140 O O . ASP A 1 388 ? -15.599 -6.997 19.491 1.00 93.06 388 ASP A O 1
ATOM 3144 N N . ASP A 1 389 ? -16.679 -7.388 21.421 1.00 88.94 389 ASP A N 1
ATOM 3145 C CA . ASP A 1 389 ? -15.471 -7.584 22.235 1.00 88.94 389 ASP A CA 1
ATOM 3146 C C . ASP A 1 389 ? -14.568 -8.725 21.736 1.00 88.94 389 ASP A C 1
ATOM 3148 O O . ASP A 1 389 ? -13.380 -8.758 22.054 1.00 88.94 389 ASP A O 1
ATOM 3152 N N . ALA A 1 390 ? -15.110 -9.705 21.002 1.00 84.44 390 ALA A N 1
ATOM 3153 C CA . ALA A 1 390 ? -14.333 -10.859 20.554 1.00 84.44 390 ALA A CA 1
ATOM 3154 C C . ALA A 1 390 ? -13.434 -10.528 19.358 1.00 84.44 390 ALA A C 1
ATOM 3156 O O . ALA A 1 390 ? -12.375 -11.143 19.205 1.00 84.44 390 ALA A O 1
ATOM 3157 N N . TYR A 1 391 ? -13.872 -9.589 18.521 1.00 86.69 391 TYR A N 1
ATOM 3158 C CA . TYR A 1 391 ? -13.173 -9.163 17.309 1.00 86.69 391 TYR A CA 1
ATOM 3159 C C . TYR A 1 391 ? -12.650 -7.729 17.389 1.00 86.69 391 TYR A C 1
ATOM 3161 O O . TYR A 1 391 ? -11.929 -7.311 16.487 1.00 86.69 391 TYR A O 1
ATOM 3169 N N . ASP A 1 392 ? -12.951 -7.023 18.482 1.00 91.12 392 ASP A N 1
ATOM 3170 C CA . ASP A 1 392 ? -12.501 -5.658 18.742 1.00 91.12 392 ASP A CA 1
ATOM 3171 C C . ASP A 1 392 ? -12.954 -4.685 17.641 1.00 91.12 392 ASP A C 1
ATOM 3173 O O . ASP A 1 392 ? -12.180 -3.923 17.056 1.00 91.12 392 ASP A O 1
ATOM 3177 N N . GLU A 1 393 ? -14.241 -4.772 17.300 1.00 94.19 393 GLU A N 1
ATOM 3178 C CA . GLU A 1 393 ? -14.829 -4.028 16.193 1.00 94.19 393 GLU A CA 1
ATOM 3179 C C . GLU A 1 393 ? -16.287 -3.640 16.449 1.00 94.19 393 GLU A C 1
ATOM 3181 O O . GLU A 1 393 ? -16.991 -4.215 17.277 1.00 94.19 393 GLU A O 1
ATOM 3186 N N . VAL A 1 394 ? -16.766 -2.667 15.676 1.00 96.19 394 VAL A N 1
ATOM 3187 C CA . VAL A 1 394 ? -18.190 -2.333 15.626 1.00 96.19 394 VAL A CA 1
ATOM 3188 C C . VAL A 1 394 ? -18.939 -3.414 14.850 1.00 96.19 394 VAL A C 1
ATOM 3190 O O . VAL A 1 394 ? -18.517 -3.801 13.760 1.00 96.19 394 VAL A O 1
ATOM 3193 N N . ILE A 1 395 ? -20.093 -3.833 15.364 1.00 96.31 395 ILE A N 1
ATOM 3194 C CA . ILE A 1 395 ? -21.051 -4.668 14.639 1.00 96.31 395 ILE A CA 1
ATOM 3195 C C . ILE A 1 395 ? -22.384 -3.933 14.520 1.00 96.31 395 ILE A C 1
ATOM 3197 O O . ILE A 1 395 ? -22.897 -3.379 15.497 1.00 96.31 395 ILE A O 1
ATOM 3201 N N . ALA A 1 396 ? -22.949 -3.927 13.315 1.00 96.88 396 ALA A N 1
ATOM 3202 C CA . ALA A 1 396 ? -24.245 -3.314 13.061 1.00 96.88 396 ALA A CA 1
ATOM 3203 C C . ALA A 1 396 ? -25.127 -4.169 12.151 1.00 96.88 396 ALA A C 1
ATOM 3205 O O . ALA A 1 396 ? -24.622 -4.943 11.337 1.00 96.88 396 ALA A O 1
ATOM 3206 N N . SER A 1 397 ? -26.445 -4.033 12.279 1.00 95.25 397 SER A N 1
ATOM 3207 C CA . SER A 1 397 ? -27.411 -4.757 11.456 1.00 95.25 397 SER A CA 1
ATOM 3208 C C . SER A 1 397 ? -28.681 -3.957 11.208 1.00 95.25 397 SER A C 1
ATOM 3210 O O . SER A 1 397 ? -29.190 -3.297 12.107 1.00 95.25 397 SER A O 1
ATOM 3212 N N . ASP A 1 398 ? -29.230 -4.094 10.004 1.00 94.38 398 ASP A N 1
ATOM 3213 C CA . ASP A 1 398 ? -30.557 -3.591 9.631 1.00 94.38 398 ASP A CA 1
ATOM 3214 C C . ASP A 1 398 ? -31.654 -4.673 9.719 1.00 94.38 398 ASP A C 1
ATOM 3216 O O . ASP A 1 398 ? -32.789 -4.482 9.281 1.00 94.38 398 ASP A O 1
ATOM 3220 N N . GLY A 1 399 ? -31.311 -5.845 10.267 1.00 91.19 399 GLY A N 1
ATOM 3221 C CA . GLY A 1 399 ? -32.163 -7.032 10.331 1.00 91.19 399 GLY A CA 1
ATOM 3222 C C . GLY A 1 399 ? -32.036 -7.984 9.135 1.00 91.19 399 GLY A C 1
ATOM 3223 O O . GLY A 1 399 ? -32.397 -9.157 9.267 1.00 91.19 399 GLY A O 1
ATOM 3224 N N . GLU A 1 400 ? -31.489 -7.540 7.999 1.00 91.75 400 GLU A N 1
ATOM 3225 C CA . GLU A 1 400 ? -31.217 -8.385 6.824 1.00 91.75 400 GLU A CA 1
ATOM 3226 C C . GLU A 1 400 ? -29.717 -8.616 6.613 1.00 91.75 400 GLU A C 1
ATOM 3228 O O . GLU A 1 400 ? -29.277 -9.742 6.353 1.00 91.75 400 GLU A O 1
ATOM 3233 N N . THR A 1 401 ? -28.936 -7.552 6.755 1.00 94.06 401 THR A N 1
ATOM 3234 C CA . THR A 1 401 ? -27.489 -7.499 6.583 1.00 94.06 401 THR A CA 1
ATOM 3235 C C . THR A 1 401 ? -26.824 -7.256 7.931 1.00 94.06 401 THR A C 1
ATOM 3237 O O . THR A 1 401 ? -27.365 -6.584 8.809 1.00 94.06 401 THR A O 1
ATOM 3240 N N . VAL A 1 402 ? -25.640 -7.839 8.112 1.00 94.00 402 VAL A N 1
ATOM 3241 C CA . VAL A 1 402 ? -24.777 -7.589 9.267 1.00 94.00 402 VAL A CA 1
ATOM 3242 C C . VAL A 1 402 ? -23.450 -7.073 8.735 1.00 94.00 402 VAL A C 1
ATOM 3244 O O . VAL A 1 402 ? -22.831 -7.726 7.893 1.00 94.00 402 VAL A O 1
ATOM 3247 N N . TRP A 1 403 ? -23.039 -5.904 9.211 1.00 96.69 403 TRP A N 1
ATOM 3248 C CA . TRP A 1 403 ? -21.771 -5.275 8.875 1.00 96.69 403 TRP A CA 1
ATOM 3249 C C . TRP A 1 403 ? -20.791 -5.411 10.033 1.00 96.69 403 TRP A C 1
ATOM 3251 O O . TRP A 1 403 ? -21.151 -5.193 11.190 1.00 96.69 403 TRP A O 1
ATOM 3261 N N . HIS A 1 404 ? -19.547 -5.724 9.683 1.00 95.19 404 HIS A N 1
ATOM 3262 C CA . HIS A 1 404 ? -18.441 -5.919 10.611 1.00 95.19 404 HIS A CA 1
ATOM 3263 C C . HIS A 1 404 ? -17.361 -4.859 10.403 1.00 95.19 404 HIS A C 1
ATOM 3265 O O . HIS A 1 404 ? -16.912 -4.635 9.272 1.00 95.19 404 HIS A O 1
ATOM 3271 N N . GLY A 1 405 ? -16.958 -4.202 11.491 1.00 94.00 405 GLY A N 1
ATOM 3272 C CA . GLY A 1 405 ? -15.895 -3.206 11.524 1.00 94.00 405 GLY A CA 1
ATOM 3273 C C . GLY A 1 405 ? -16.022 -2.198 10.388 1.00 94.00 405 GLY A C 1
ATOM 3274 O O . GLY A 1 405 ? -17.016 -1.479 10.257 1.00 94.00 405 GLY A O 1
ATOM 3275 N N . ARG A 1 406 ? -15.016 -2.183 9.512 1.00 95.00 406 ARG A N 1
ATOM 3276 C CA . ARG A 1 406 ? -14.922 -1.262 8.380 1.00 95.00 406 ARG A CA 1
ATOM 3277 C C . ARG A 1 406 ? -16.081 -1.355 7.383 1.00 95.00 406 ARG A C 1
ATOM 3279 O O . ARG A 1 406 ? -16.395 -0.355 6.740 1.00 95.00 406 ARG A O 1
ATOM 3286 N N . GLN A 1 407 ? -16.738 -2.508 7.252 1.00 96.00 407 GLN A N 1
ATOM 3287 C CA . GLN A 1 407 ? -17.835 -2.681 6.291 1.00 96.00 407 GLN A CA 1
ATOM 3288 C C . GLN A 1 407 ? -19.000 -1.727 6.563 1.00 96.00 407 GLN A C 1
ATOM 3290 O O . GLN A 1 407 ? -19.610 -1.234 5.615 1.00 96.00 407 GLN A O 1
ATOM 3295 N N . LEU A 1 408 ? -19.283 -1.438 7.838 1.00 96.56 408 LEU A N 1
ATOM 3296 C CA . LEU A 1 408 ? -20.322 -0.482 8.215 1.00 96.56 408 LEU A CA 1
ATOM 3297 C C . LEU A 1 408 ? -19.952 0.916 7.727 1.00 96.56 408 LEU A C 1
ATOM 3299 O O . LEU A 1 408 ? -20.743 1.571 7.057 1.00 96.56 408 LEU A O 1
ATOM 3303 N N . TYR A 1 409 ? -18.733 1.361 8.022 1.00 96.50 409 TYR A N 1
ATOM 3304 C CA . TYR A 1 409 ? -18.258 2.673 7.600 1.00 96.50 409 TYR A CA 1
ATOM 3305 C C . TYR A 1 409 ? -18.244 2.800 6.072 1.00 96.50 409 TYR A C 1
ATOM 3307 O O . TYR A 1 409 ? -18.695 3.803 5.532 1.00 96.50 409 TYR A O 1
ATOM 3315 N N . ASP A 1 410 ? -17.793 1.773 5.353 1.00 95.69 410 ASP A N 1
ATOM 3316 C CA . ASP A 1 410 ? -17.835 1.760 3.891 1.00 95.69 410 ASP A CA 1
ATOM 3317 C C . ASP A 1 410 ? -19.267 1.830 3.341 1.00 95.69 410 ASP A C 1
ATOM 3319 O O . ASP A 1 410 ? -19.496 2.536 2.359 1.00 95.69 410 ASP A O 1
ATOM 3323 N N . TYR A 1 411 ? -20.230 1.155 3.975 1.00 95.88 411 TYR A N 1
ATOM 3324 C CA . TYR A 1 411 ? -21.649 1.291 3.638 1.00 95.88 411 TYR A CA 1
ATOM 3325 C C . TYR A 1 411 ? -22.142 2.724 3.863 1.00 95.88 411 TYR A C 1
ATOM 3327 O O . TYR A 1 411 ? -22.739 3.306 2.958 1.00 95.88 411 TYR A O 1
ATOM 3335 N N . LEU A 1 412 ? -21.827 3.335 5.010 1.00 96.19 412 LEU A N 1
ATOM 3336 C CA . LEU A 1 412 ? -22.224 4.715 5.297 1.00 96.19 412 LEU A CA 1
ATOM 3337 C C . LEU A 1 412 ? -21.687 5.681 4.238 1.00 96.19 412 LEU A C 1
ATOM 3339 O O . LEU A 1 412 ? -22.454 6.449 3.663 1.00 96.19 412 LEU A O 1
ATOM 3343 N N . PHE A 1 413 ? -20.393 5.602 3.921 1.00 94.44 413 PHE A N 1
ATOM 3344 C CA . PHE A 1 413 ? -19.761 6.478 2.931 1.00 94.44 413 PHE A CA 1
ATOM 3345 C C . PHE A 1 413 ? -20.252 6.247 1.499 1.00 94.44 413 PHE A C 1
ATOM 3347 O O . PHE A 1 413 ? -20.145 7.157 0.684 1.00 94.44 413 PHE A O 1
ATOM 3354 N N . ARG A 1 414 ? -20.744 5.056 1.153 1.00 94.12 414 ARG A N 1
ATOM 3355 C CA . ARG A 1 414 ? -21.197 4.766 -0.217 1.00 94.12 414 ARG A CA 1
ATOM 3356 C C . ARG A 1 414 ? -22.686 5.012 -0.417 1.00 94.12 414 ARG A C 1
ATOM 3358 O O . ARG A 1 414 ? -23.065 5.522 -1.464 1.00 94.12 414 ARG A O 1
ATOM 3365 N N . GLU A 1 415 ? -23.503 4.653 0.568 1.00 94.56 415 GLU A N 1
ATOM 3366 C CA . GLU A 1 415 ? -24.955 4.537 0.397 1.00 94.56 415 GLU A CA 1
ATOM 3367 C C . GLU A 1 415 ? -25.757 5.543 1.240 1.00 94.56 415 GLU A C 1
ATOM 3369 O O . GLU A 1 415 ? -26.907 5.827 0.912 1.00 94.56 415 GLU A O 1
ATOM 3374 N N . VAL A 1 416 ? -25.185 6.090 2.322 1.00 94.50 416 VAL A N 1
ATOM 3375 C CA . VAL A 1 416 ? -25.927 6.932 3.287 1.00 94.50 416 VAL A CA 1
ATOM 3376 C C . VAL A 1 416 ? -25.503 8.400 3.237 1.00 94.50 416 VAL A C 1
ATOM 3378 O O . VAL A 1 416 ? -26.349 9.304 3.285 1.00 94.50 416 VAL A O 1
ATOM 3381 N N . LEU A 1 417 ? -24.197 8.655 3.178 1.00 94.31 417 LEU A N 1
ATOM 3382 C CA . LEU A 1 417 ? -23.639 10.004 3.168 1.00 94.31 417 LEU A CA 1
ATOM 3383 C C . LEU A 1 417 ? -23.810 10.666 1.799 1.00 94.31 417 LEU A C 1
ATOM 3385 O O . LEU A 1 417 ? -23.652 10.039 0.754 1.00 94.31 417 LEU A O 1
ATOM 3389 N N . VAL A 1 418 ? -24.108 11.963 1.818 1.00 93.38 418 VAL A N 1
ATOM 3390 C CA . VAL A 1 418 ? -24.295 12.797 0.629 1.00 93.38 418 VAL A CA 1
ATOM 3391 C C . VAL A 1 418 ? -23.202 13.855 0.612 1.00 93.38 418 VAL A C 1
ATOM 3393 O O . VAL A 1 418 ? -23.178 14.756 1.445 1.00 93.38 418 VAL A O 1
ATOM 3396 N N . PHE A 1 419 ? -22.279 13.736 -0.340 1.00 89.62 419 PHE A N 1
ATOM 3397 C CA . PHE A 1 419 ? -21.121 14.621 -0.435 1.00 89.62 419 PHE A CA 1
ATOM 3398 C C . PHE A 1 419 ? -21.423 15.862 -1.277 1.00 89.62 419 PHE A C 1
ATOM 3400 O O . PHE A 1 419 ? -21.234 15.861 -2.492 1.00 89.62 419 PHE A O 1
ATOM 3407 N N . ASP A 1 420 ? -21.857 16.936 -0.618 1.00 79.69 420 ASP A N 1
ATOM 3408 C CA . ASP A 1 420 ? -22.083 18.242 -1.256 1.00 79.69 420 ASP A CA 1
ATOM 3409 C C . ASP A 1 420 ? -20.768 18.972 -1.588 1.00 79.69 420 ASP A C 1
ATOM 3411 O O . ASP A 1 420 ? -20.713 19.847 -2.452 1.00 79.69 420 ASP A O 1
ATOM 3415 N N . SER A 1 421 ? -19.690 18.638 -0.876 1.00 75.56 421 SER A N 1
ATOM 3416 C CA . SER A 1 421 ? -18.336 19.132 -1.133 1.00 75.56 421 SER A CA 1
ATOM 3417 C C . SER A 1 421 ? -17.308 18.033 -0.821 1.00 75.56 421 SER A C 1
ATOM 3419 O O . SER A 1 421 ? -17.674 17.006 -0.238 1.00 75.56 421 SER A O 1
ATOM 3421 N N . PRO A 1 422 ? -16.036 18.166 -1.255 1.00 75.94 422 PRO A N 1
ATOM 3422 C CA . PRO A 1 422 ? -15.055 17.094 -1.109 1.00 75.94 422 PRO A CA 1
ATOM 3423 C C . PRO A 1 422 ? -14.964 16.605 0.340 1.00 75.94 422 PRO A C 1
ATOM 3425 O O . PRO A 1 422 ? -14.657 17.392 1.231 1.00 75.94 422 PRO A O 1
ATOM 3428 N N . ARG A 1 423 ? -15.234 15.308 0.556 1.00 74.44 423 ARG A N 1
ATOM 3429 C CA . ARG A 1 423 ? -15.211 14.651 1.879 1.00 74.44 423 ARG A CA 1
ATOM 3430 C C . ARG A 1 423 ? -16.167 15.252 2.924 1.00 74.44 423 ARG A C 1
ATOM 3432 O O . ARG A 1 423 ? -15.947 15.135 4.123 1.00 74.44 423 ARG A O 1
ATOM 3439 N N . ARG A 1 424 ? -17.249 15.906 2.493 1.00 84.56 424 ARG A N 1
ATOM 3440 C CA . ARG A 1 424 ? -18.177 16.605 3.386 1.00 84.56 424 ARG A CA 1
ATOM 3441 C C . ARG A 1 424 ? -19.646 16.316 3.090 1.00 84.56 424 ARG A C 1
ATOM 3443 O O . ARG A 1 424 ? -20.139 16.675 2.024 1.00 84.56 424 ARG A O 1
ATOM 3450 N N . ASP A 1 425 ? -20.344 15.799 4.095 1.00 91.75 425 ASP A N 1
ATOM 3451 C CA . ASP A 1 425 ? -21.805 15.834 4.184 1.00 91.75 425 ASP A CA 1
ATOM 3452 C C . ASP A 1 425 ? -22.221 17.015 5.068 1.00 91.75 425 ASP A C 1
ATOM 3454 O O . ASP A 1 425 ? -21.771 17.133 6.210 1.00 91.75 425 ASP A O 1
ATOM 3458 N N . ASN A 1 426 ? -23.045 17.925 4.545 1.00 92.19 426 ASN A N 1
ATOM 3459 C CA . ASN A 1 426 ? -23.424 19.144 5.265 1.00 92.19 426 ASN A CA 1
ATOM 3460 C C . ASN A 1 426 ? -24.343 18.890 6.466 1.00 92.19 426 ASN A C 1
ATOM 3462 O O . ASN A 1 426 ? -24.482 19.771 7.315 1.00 92.19 426 ASN A O 1
ATOM 3466 N N . ARG A 1 427 ? -24.957 17.704 6.561 1.00 94.38 427 ARG A N 1
ATOM 3467 C CA . ARG A 1 427 ? -25.761 17.307 7.725 1.00 94.38 427 ARG A CA 1
ATOM 3468 C C . ARG A 1 427 ? -24.887 17.013 8.943 1.00 94.38 427 ARG A C 1
ATOM 3470 O O . ARG A 1 427 ? -25.383 17.076 10.063 1.00 94.38 427 ARG A O 1
ATOM 3477 N N . ILE A 1 428 ? -23.608 16.693 8.732 1.00 94.44 428 ILE A N 1
ATOM 3478 C CA . ILE A 1 428 ? -22.706 16.195 9.771 1.00 94.44 428 ILE A CA 1
ATOM 3479 C C . ILE A 1 428 ? -21.748 17.312 10.237 1.00 94.44 428 ILE A C 1
ATOM 3481 O O . ILE A 1 428 ? -21.111 17.978 9.406 1.00 94.44 428 ILE A O 1
ATOM 3485 N N . PRO A 1 429 ? -21.616 17.543 11.562 1.00 94.62 429 PRO A N 1
ATOM 3486 C CA . PRO A 1 429 ? -20.623 18.456 12.127 1.00 94.62 429 PRO A CA 1
ATOM 3487 C C . PRO A 1 429 ? -19.188 18.138 11.682 1.00 94.62 429 PRO A C 1
ATOM 3489 O O . PRO A 1 429 ? -18.863 17.011 11.320 1.00 94.62 429 PRO A O 1
ATOM 3492 N N . TYR A 1 430 ? -18.308 19.147 11.680 1.00 90.00 430 TYR A N 1
ATOM 3493 C CA . TYR A 1 430 ? -16.957 18.994 11.116 1.00 90.00 430 TYR A CA 1
ATOM 3494 C C . TYR A 1 430 ? -16.103 17.979 11.865 1.00 90.00 430 TYR A C 1
ATOM 3496 O O . TYR A 1 430 ? -15.469 17.125 11.256 1.00 90.00 430 TYR A O 1
ATOM 3504 N N . ASP A 1 431 ? -16.097 18.107 13.178 1.00 90.44 431 ASP A N 1
ATOM 3505 C CA . ASP A 1 431 ? -15.435 17.231 14.127 1.00 90.44 431 ASP A CA 1
ATOM 3506 C C . ASP A 1 431 ? -15.955 15.793 14.030 1.00 90.44 431 ASP A C 1
ATOM 3508 O O . ASP A 1 431 ? -15.152 14.870 13.911 1.00 90.44 431 ASP A O 1
ATOM 3512 N N . VAL A 1 432 ? -17.278 15.609 13.963 1.00 95.06 432 VAL A N 1
ATOM 3513 C CA . VAL A 1 432 ? -17.901 14.282 13.810 1.00 95.06 432 VAL A CA 1
ATOM 3514 C C . VAL A 1 432 ? -17.511 13.641 12.478 1.00 95.06 432 VAL A C 1
ATOM 3516 O O . VAL A 1 432 ? -17.169 12.463 12.444 1.00 95.06 432 VAL A O 1
ATOM 3519 N N . MET A 1 433 ? -17.505 14.408 11.385 1.00 93.38 433 MET A N 1
ATOM 3520 C CA . MET A 1 433 ? -17.097 13.904 10.071 1.00 93.38 433 MET A CA 1
ATOM 3521 C C . MET A 1 433 ? -15.624 13.483 10.053 1.00 93.38 433 MET A C 1
ATOM 3523 O O . MET A 1 433 ? -15.296 12.415 9.542 1.00 93.38 433 MET A O 1
ATOM 3527 N N . GLY A 1 434 ? -14.741 14.298 10.640 1.00 90.00 434 GLY A N 1
ATOM 3528 C CA . GLY A 1 434 ? -13.322 13.963 10.762 1.00 90.00 434 GLY A CA 1
ATOM 3529 C C . GLY A 1 434 ? -13.109 12.701 11.598 1.00 90.00 434 GLY A C 1
ATOM 3530 O O . GLY A 1 434 ? -12.395 11.796 11.175 1.00 90.00 434 GLY A O 1
ATOM 3531 N N . GLN A 1 435 ? -13.785 12.596 12.746 1.00 92.06 435 GLN A N 1
ATOM 3532 C CA . GLN A 1 435 ? -13.738 11.398 13.586 1.00 92.06 435 GLN A CA 1
ATOM 3533 C C . GLN A 1 435 ? -14.240 10.156 12.838 1.00 92.06 435 GLN A C 1
ATOM 3535 O O . GLN A 1 435 ? -13.614 9.103 12.917 1.00 92.06 435 GLN A O 1
ATOM 3540 N N . LEU A 1 436 ? -15.331 10.285 12.080 1.00 95.00 436 LEU A N 1
ATOM 3541 C CA . LEU A 1 436 ? -15.898 9.198 11.287 1.00 95.00 436 LEU A CA 1
ATOM 3542 C C . LEU A 1 436 ? -14.928 8.712 10.195 1.00 95.00 436 LEU A C 1
ATOM 3544 O O . LEU A 1 436 ? -14.850 7.509 9.945 1.00 95.00 436 LEU A O 1
ATOM 3548 N N . GLU A 1 437 ? -14.176 9.618 9.559 1.00 91.88 437 GLU A N 1
ATOM 3549 C CA . GLU A 1 437 ? -13.122 9.251 8.604 1.00 91.88 437 GLU A CA 1
ATOM 3550 C C . GLU A 1 437 ? -11.978 8.485 9.278 1.00 91.88 437 GLU A C 1
ATOM 3552 O O . GLU A 1 437 ? -11.612 7.410 8.800 1.00 91.88 437 GLU A O 1
ATOM 3557 N N . HIS A 1 438 ? -11.458 8.982 10.404 1.00 91.69 438 HIS A N 1
ATOM 3558 C CA . HIS A 1 438 ? -10.407 8.289 11.158 1.00 91.69 438 HIS A CA 1
ATOM 3559 C C . HIS A 1 438 ? -10.854 6.889 11.594 1.00 91.69 438 HIS A C 1
ATOM 3561 O O . HIS A 1 438 ? -10.140 5.900 11.410 1.00 91.69 438 HIS A O 1
ATOM 3567 N N . ASP A 1 439 ? -12.073 6.777 12.118 1.00 94.75 439 ASP A N 1
ATOM 3568 C CA . ASP A 1 439 ? -12.649 5.505 12.542 1.00 94.75 439 ASP A CA 1
ATOM 3569 C C . ASP A 1 439 ? -12.842 4.538 11.373 1.00 94.75 439 ASP A C 1
ATOM 3571 O O . ASP A 1 439 ? -12.614 3.337 11.524 1.00 94.75 439 ASP A O 1
ATOM 3575 N N . ARG A 1 440 ? -13.231 5.033 10.195 1.00 94.31 440 ARG A N 1
ATOM 3576 C CA . ARG A 1 440 ? -13.394 4.204 8.998 1.00 94.31 440 ARG A CA 1
ATOM 3577 C C . ARG A 1 440 ? -12.095 3.508 8.605 1.00 94.31 440 ARG A C 1
ATOM 3579 O O . ARG A 1 440 ? -12.117 2.308 8.335 1.00 94.31 440 ARG A O 1
ATOM 3586 N N . PHE A 1 441 ? -10.988 4.245 8.553 1.00 92.44 441 PHE A N 1
ATOM 3587 C CA . PHE A 1 441 ? -9.710 3.706 8.083 1.00 92.44 441 PHE A CA 1
ATOM 3588 C C . PHE A 1 441 ? -8.975 2.886 9.145 1.00 92.44 441 PHE A C 1
ATOM 3590 O O . PHE A 1 441 ? -8.333 1.894 8.807 1.00 92.44 441 PHE A O 1
ATOM 3597 N N . SER A 1 442 ? -9.113 3.244 10.422 1.00 93.38 442 SER A N 1
ATOM 3598 C CA . SER A 1 442 ? -8.507 2.500 11.536 1.00 93.38 442 SER A CA 1
ATOM 3599 C C . SER A 1 442 ? -9.297 1.253 11.963 1.00 93.38 442 SER A C 1
ATOM 3601 O O . SER A 1 442 ? -8.800 0.450 12.760 1.00 93.38 442 SER A O 1
ATOM 3603 N N . SER A 1 443 ? -10.513 1.056 11.440 1.00 94.81 443 SER A N 1
ATOM 3604 C CA . SER A 1 443 ? -11.338 -0.128 11.709 1.00 94.81 443 SER A CA 1
ATOM 3605 C C . SER A 1 443 ? -10.794 -1.395 11.064 1.00 94.81 443 SER A C 1
ATOM 3607 O O . SER A 1 443 ? -10.319 -1.378 9.928 1.00 94.81 443 SER A O 1
ATOM 3609 N N . HIS A 1 444 ? -10.973 -2.516 11.764 1.00 92.75 444 HIS A N 1
ATOM 3610 C CA . HIS A 1 444 ? -10.685 -3.842 11.234 1.00 92.75 444 HIS A CA 1
ATOM 3611 C C . HIS A 1 444 ? -11.422 -4.068 9.906 1.00 92.75 444 HIS A C 1
ATOM 3613 O O . HIS A 1 444 ? -12.617 -3.778 9.781 1.00 92.75 444 HIS A O 1
ATOM 3619 N N . ASN A 1 445 ? -10.695 -4.570 8.907 1.00 91.38 445 ASN A N 1
ATOM 3620 C CA . ASN A 1 445 ? -11.244 -4.903 7.601 1.00 91.38 445 ASN A CA 1
ATOM 3621 C C . ASN A 1 445 ? -11.467 -6.422 7.489 1.00 91.38 445 ASN A C 1
ATOM 3623 O O . ASN A 1 445 ? -10.520 -7.148 7.174 1.00 91.38 445 ASN A O 1
ATOM 3627 N N . PRO A 1 446 ? -12.704 -6.919 7.670 1.00 86.19 446 PRO A N 1
ATOM 3628 C CA . PRO A 1 446 ? -12.988 -8.354 7.619 1.00 86.19 446 PRO A CA 1
ATOM 3629 C C . PRO A 1 446 ? -12.809 -8.967 6.220 1.00 86.19 446 PRO A C 1
ATOM 3631 O O . PRO A 1 446 ? -12.688 -10.187 6.096 1.00 86.19 446 PRO A O 1
ATOM 3634 N N . ASP A 1 447 ? -12.770 -8.151 5.161 1.00 87.56 447 ASP A N 1
ATOM 3635 C CA . ASP A 1 447 ? -12.570 -8.615 3.783 1.00 87.56 447 ASP A CA 1
ATOM 3636 C C . ASP A 1 447 ? -11.086 -8.822 3.435 1.00 87.56 447 ASP A C 1
ATOM 3638 O O . ASP A 1 447 ? -10.750 -9.355 2.369 1.00 87.56 447 ASP A O 1
ATOM 3642 N N . LYS A 1 448 ? -10.175 -8.430 4.332 1.00 87.50 448 LYS A N 1
ATOM 3643 C CA . LYS A 1 448 ? -8.738 -8.594 4.141 1.00 87.50 448 LYS A CA 1
ATOM 3644 C C . LYS A 1 448 ? -8.330 -10.062 4.279 1.00 87.50 448 LYS A C 1
ATOM 3646 O O . LYS A 1 448 ? -8.471 -10.684 5.327 1.00 87.50 448 LYS A O 1
ATOM 3651 N N . ALA A 1 449 ? -7.784 -10.617 3.198 1.00 80.06 449 ALA A N 1
ATOM 3652 C CA . ALA A 1 449 ? -7.365 -12.020 3.141 1.00 80.06 449 ALA A CA 1
ATOM 3653 C C . ALA A 1 449 ? -5.870 -12.241 3.426 1.00 80.06 449 ALA A C 1
ATOM 3655 O O . ALA A 1 449 ? -5.473 -13.358 3.760 1.00 80.06 449 ALA A O 1
ATOM 3656 N N . VAL A 1 450 ? -5.042 -11.208 3.251 1.00 81.19 450 VAL A N 1
ATOM 3657 C CA . VAL A 1 450 ? -3.581 -11.280 3.378 1.00 81.19 450 VAL A CA 1
ATOM 3658 C C . VAL A 1 450 ? -3.146 -10.265 4.418 1.00 81.19 450 VAL A C 1
ATOM 3660 O O . VAL A 1 450 ? -3.402 -9.080 4.242 1.00 81.19 450 VAL A O 1
ATOM 3663 N N . PHE A 1 451 ? -2.493 -10.737 5.476 1.00 84.88 451 PHE A N 1
ATOM 3664 C CA . PHE A 1 451 ? -1.954 -9.907 6.551 1.00 84.88 451 PHE A CA 1
ATOM 3665 C C . PHE A 1 451 ? -0.437 -9.846 6.436 1.00 84.88 451 PHE A C 1
ATOM 3667 O O . PHE A 1 451 ? 0.217 -10.872 6.213 1.00 84.88 451 PHE A O 1
ATOM 3674 N N . ILE A 1 452 ? 0.117 -8.646 6.583 1.00 86.75 452 ILE A N 1
ATOM 3675 C CA . ILE A 1 452 ? 1.558 -8.435 6.551 1.00 86.75 452 ILE A CA 1
ATOM 3676 C C . ILE A 1 452 ? 2.070 -8.405 7.987 1.00 86.75 452 ILE A C 1
ATOM 3678 O O . ILE A 1 452 ? 1.766 -7.505 8.763 1.00 86.75 452 ILE A O 1
ATOM 3682 N N . HIS A 1 453 ? 2.885 -9.398 8.337 1.00 84.31 453 HIS A N 1
ATOM 3683 C CA . HIS A 1 453 ? 3.517 -9.481 9.649 1.00 84.31 453 HIS A CA 1
ATOM 3684 C C . HIS A 1 453 ? 5.029 -9.307 9.540 1.00 84.31 453 HIS A C 1
ATOM 3686 O O . HIS A 1 453 ? 5.677 -9.820 8.620 1.00 84.31 453 HIS A O 1
ATOM 3692 N N . ARG A 1 454 ? 5.600 -8.599 10.516 1.00 88.88 454 ARG A N 1
ATOM 3693 C CA . ARG A 1 454 ? 7.047 -8.480 10.680 1.00 88.88 454 ARG A CA 1
ATOM 3694 C C . ARG A 1 454 ? 7.645 -9.861 10.975 1.00 88.88 454 ARG A C 1
ATOM 3696 O O . ARG A 1 454 ? 7.160 -10.560 11.862 1.00 88.88 454 ARG A O 1
ATOM 3703 N N . LYS A 1 455 ? 8.693 -10.270 10.247 1.00 84.44 455 LYS A N 1
ATOM 3704 C CA . LYS A 1 455 ? 9.428 -11.503 10.569 1.00 84.44 455 LYS A CA 1
ATOM 3705 C C . LYS A 1 455 ? 10.434 -11.159 11.672 1.00 84.44 455 LYS A C 1
ATOM 3707 O O . LYS A 1 455 ? 11.332 -10.353 11.455 1.00 84.44 455 LYS A O 1
ATOM 3712 N N . THR A 1 456 ? 10.276 -11.740 12.859 1.00 72.81 456 THR A N 1
ATOM 3713 C CA . THR A 1 456 ? 11.274 -11.630 13.936 1.00 72.81 456 THR A CA 1
ATOM 3714 C C . THR A 1 456 ? 12.461 -12.554 13.656 1.00 72.81 456 THR A C 1
ATOM 3716 O O . THR A 1 456 ? 12.353 -13.479 12.849 1.00 72.81 456 THR A O 1
ATOM 3719 N N . SER A 1 457 ? 13.596 -12.348 14.331 1.00 53.88 457 SER A N 1
ATOM 3720 C CA . SER A 1 457 ? 14.786 -13.208 14.189 1.00 53.88 457 SER A CA 1
ATOM 3721 C C . SER A 1 457 ? 14.508 -14.696 14.445 1.00 53.88 457 SER A C 1
ATOM 3723 O O . SER A 1 457 ? 15.194 -15.544 13.883 1.00 53.88 457 SER A O 1
ATOM 3725 N N . ASP A 1 458 ? 13.480 -15.013 15.238 1.00 45.94 458 ASP A N 1
ATOM 3726 C CA . ASP A 1 458 ? 13.047 -16.384 15.541 1.00 45.94 458 ASP A CA 1
ATOM 3727 C C . ASP A 1 458 ? 12.172 -17.007 14.433 1.00 45.94 458 ASP A C 1
ATOM 3729 O O . ASP A 1 458 ? 12.008 -18.224 14.378 1.00 45.94 458 ASP A O 1
ATOM 3733 N N . MET A 1 459 ? 11.617 -16.175 13.545 1.00 45.31 459 MET A N 1
ATOM 3734 C CA . MET A 1 459 ? 10.747 -16.540 12.415 1.00 45.31 459 MET A CA 1
ATOM 3735 C C . MET A 1 459 ? 11.434 -16.322 11.056 1.00 45.31 459 MET A C 1
ATOM 3737 O O . MET A 1 459 ? 10.807 -16.480 10.005 1.00 45.31 459 MET A O 1
ATOM 3741 N N . ALA A 1 460 ? 12.711 -15.929 11.059 1.00 43.03 460 ALA A N 1
ATOM 3742 C CA . ALA A 1 460 ? 13.519 -15.844 9.857 1.00 43.03 460 ALA A CA 1
ATOM 3743 C C . ALA A 1 460 ? 13.728 -17.261 9.308 1.00 43.03 460 ALA A C 1
ATOM 3745 O O . ALA A 1 460 ? 14.291 -18.123 9.985 1.00 43.03 460 ALA A O 1
ATOM 3746 N N . GLU A 1 461 ? 13.268 -17.501 8.078 1.00 42.69 461 GLU A N 1
ATOM 3747 C CA . GLU A 1 461 ? 13.671 -18.688 7.324 1.00 42.69 461 GLU A CA 1
ATOM 3748 C C . GLU A 1 461 ? 15.200 -18.781 7.369 1.00 42.69 461 GLU A C 1
ATOM 3750 O O . GLU A 1 461 ? 15.876 -17.753 7.213 1.00 42.69 461 GLU A O 1
ATOM 3755 N N . PRO A 1 462 ? 15.761 -19.967 7.659 1.00 47.31 462 PRO A N 1
ATOM 3756 C CA . PRO A 1 462 ? 17.194 -20.104 7.824 1.00 47.31 462 PRO A CA 1
ATOM 3757 C C . PRO A 1 462 ? 17.876 -19.543 6.578 1.00 47.31 462 PRO A C 1
ATOM 3759 O O . PRO A 1 462 ? 17.482 -19.859 5.460 1.00 47.31 462 PRO A O 1
ATOM 3762 N N . ALA A 1 463 ? 18.911 -18.719 6.763 1.00 48.59 463 ALA A N 1
ATOM 3763 C CA . ALA A 1 463 ? 19.646 -18.075 5.670 1.00 48.59 463 ALA A CA 1
ATOM 3764 C C . ALA A 1 463 ? 20.099 -19.060 4.568 1.00 48.59 463 ALA A C 1
ATOM 3766 O O . ALA A 1 463 ? 20.313 -18.655 3.431 1.00 48.59 463 ALA A O 1
ATOM 3767 N N . ALA A 1 464 ? 20.194 -20.353 4.896 1.00 46.62 464 ALA A N 1
ATOM 3768 C CA . ALA A 1 464 ? 20.408 -21.442 3.952 1.00 46.62 464 ALA A CA 1
ATOM 3769 C C . ALA A 1 464 ? 19.275 -21.600 2.915 1.00 46.62 464 ALA A C 1
ATOM 3771 O O . ALA A 1 464 ? 19.579 -21.709 1.738 1.00 46.62 464 ALA A O 1
ATOM 3772 N N . GLU A 1 465 ? 17.995 -21.548 3.300 1.00 47.22 465 GLU A N 1
ATOM 3773 C CA . GLU A 1 465 ? 16.865 -21.694 2.360 1.00 47.22 465 GLU A CA 1
ATOM 3774 C C . GLU A 1 465 ? 16.719 -20.467 1.444 1.00 47.22 465 GLU A C 1
ATOM 3776 O O . GLU A 1 465 ? 16.455 -20.604 0.250 1.00 47.22 465 GLU A O 1
ATOM 3781 N N . VAL A 1 466 ? 16.968 -19.260 1.970 1.00 51.78 466 VAL A N 1
ATOM 3782 C CA . VAL A 1 466 ? 17.005 -18.028 1.159 1.00 51.78 466 VAL A CA 1
ATOM 3783 C C . VAL A 1 466 ? 18.193 -18.051 0.192 1.00 51.78 466 VAL A C 1
ATOM 3785 O O . VAL A 1 466 ? 18.033 -17.698 -0.973 1.00 51.78 466 VAL A O 1
ATOM 3788 N N . SER A 1 467 ? 19.363 -18.517 0.643 1.00 57.50 467 SER A N 1
ATOM 3789 C CA . SER A 1 467 ? 20.542 -18.699 -0.211 1.00 57.50 467 SER A CA 1
ATOM 3790 C C . SER A 1 467 ? 20.317 -19.759 -1.292 1.00 57.50 467 SER A C 1
ATOM 3792 O O . SER A 1 467 ? 20.780 -19.573 -2.413 1.00 57.50 467 SER A O 1
ATOM 3794 N N . GLU A 1 468 ? 19.614 -20.852 -0.988 1.00 61.34 468 GLU A N 1
ATOM 3795 C CA . GLU A 1 468 ? 19.293 -21.902 -1.962 1.00 61.34 468 GLU A CA 1
ATOM 3796 C C . GLU A 1 468 ? 18.321 -21.395 -3.034 1.00 61.34 468 GLU A C 1
ATOM 3798 O O . GLU A 1 468 ? 18.565 -21.612 -4.220 1.00 61.34 468 GLU A O 1
ATOM 3803 N N . LYS A 1 469 ? 17.274 -20.649 -2.648 1.00 67.06 469 LYS A N 1
ATOM 3804 C CA . LYS A 1 469 ? 16.361 -19.997 -3.606 1.00 67.06 469 LYS A CA 1
ATOM 3805 C C . LYS A 1 469 ? 17.074 -18.942 -4.457 1.00 67.06 469 LYS A C 1
ATOM 3807 O O . LYS A 1 469 ? 16.876 -18.886 -5.667 1.00 67.06 469 LYS A O 1
ATOM 3812 N N . GLN A 1 470 ? 17.939 -18.129 -3.848 1.00 68.31 470 GLN A N 1
ATOM 3813 C CA . GLN A 1 470 ? 18.753 -17.156 -4.581 1.00 68.31 470 GLN A CA 1
ATOM 3814 C C . GLN A 1 470 ? 19.692 -17.842 -5.575 1.00 68.31 470 GLN A C 1
ATOM 3816 O O . GLN A 1 470 ? 19.831 -17.369 -6.699 1.00 68.31 470 GLN A O 1
ATOM 3821 N N . GLU A 1 471 ? 20.304 -18.967 -5.196 1.00 76.50 471 GLU A N 1
ATOM 3822 C CA . GLU A 1 471 ? 21.147 -19.755 -6.094 1.00 76.50 471 GLU A CA 1
ATOM 3823 C C . GLU A 1 471 ? 20.338 -20.428 -7.214 1.00 76.50 471 GLU A C 1
ATOM 3825 O O . GLU A 1 471 ? 20.821 -20.532 -8.345 1.00 76.50 471 GLU A O 1
ATOM 3830 N N . GLU A 1 472 ? 19.103 -20.850 -6.932 1.00 83.00 472 GLU A N 1
ATOM 3831 C CA . GLU A 1 472 ? 18.189 -21.395 -7.933 1.00 83.00 472 GLU A CA 1
ATOM 3832 C C . GLU A 1 472 ? 17.826 -20.359 -9.009 1.00 83.00 472 GLU A C 1
ATOM 3834 O O . GLU A 1 472 ? 17.890 -20.660 -10.206 1.00 83.00 472 GLU A O 1
ATOM 3839 N N . ASN A 1 473 ? 17.559 -19.114 -8.610 1.00 83.69 473 ASN A N 1
ATOM 3840 C CA . ASN A 1 473 ? 17.224 -18.035 -9.543 1.00 83.69 473 ASN A CA 1
ATOM 3841 C C . ASN A 1 473 ? 18.358 -17.722 -10.531 1.00 83.69 473 ASN A C 1
ATOM 3843 O O . ASN A 1 473 ? 18.082 -17.371 -11.680 1.00 83.69 473 ASN A O 1
ATOM 3847 N N . LEU A 1 474 ? 19.626 -17.939 -10.148 1.00 85.44 474 LEU A N 1
ATOM 3848 C CA . LEU A 1 474 ? 20.785 -17.654 -11.008 1.00 85.44 474 LEU A CA 1
ATOM 3849 C C . LEU A 1 474 ? 20.806 -18.440 -12.321 1.00 85.44 474 LEU A C 1
ATOM 3851 O O . LEU A 1 474 ? 21.484 -18.009 -13.255 1.00 85.44 474 LEU A O 1
ATOM 3855 N N . TRP A 1 475 ? 20.109 -19.579 -12.386 1.00 90.50 475 TRP A N 1
ATOM 3856 C CA . TRP A 1 475 ? 19.956 -20.379 -13.605 1.00 90.50 475 TRP A CA 1
ATOM 3857 C C . TRP A 1 475 ? 18.509 -20.471 -14.088 1.00 90.50 475 TRP A C 1
ATOM 3859 O O . TRP A 1 475 ? 18.287 -20.643 -15.289 1.00 90.50 475 TRP A O 1
ATOM 3869 N N . LEU A 1 476 ? 17.528 -20.356 -13.187 1.00 90.50 476 LEU A N 1
ATOM 3870 C CA . LEU A 1 476 ? 16.115 -20.476 -13.531 1.00 90.50 476 LEU A CA 1
ATOM 3871 C C . LEU A 1 476 ? 15.604 -19.266 -14.322 1.00 90.50 476 LEU A C 1
ATOM 3873 O O . LEU A 1 476 ? 14.933 -19.461 -15.336 1.00 90.50 476 LEU A O 1
ATOM 3877 N N . GLU A 1 477 ? 15.941 -18.038 -13.919 1.00 86.69 477 GLU A N 1
ATOM 3878 C CA . GLU A 1 477 ? 15.529 -16.828 -14.648 1.00 86.69 477 GLU A CA 1
ATOM 3879 C C . GLU A 1 477 ? 16.147 -16.761 -16.055 1.00 86.69 477 GLU A C 1
ATOM 3881 O O . GLU A 1 477 ? 15.400 -16.606 -17.023 1.00 86.69 477 GLU A O 1
ATOM 3886 N N . PRO A 1 478 ? 17.453 -17.038 -16.242 1.00 87.00 478 PRO A N 1
ATOM 3887 C CA . PRO A 1 478 ? 18.041 -17.232 -17.569 1.00 87.00 478 PRO A CA 1
ATOM 3888 C C . PRO A 1 478 ? 17.320 -18.270 -18.438 1.00 87.00 478 PRO A C 1
ATOM 3890 O O . PRO A 1 478 ? 17.175 -18.072 -19.644 1.00 87.00 478 PRO A O 1
ATOM 3893 N N . LEU A 1 479 ? 16.859 -19.379 -17.849 1.00 90.44 479 LEU A N 1
ATOM 3894 C CA . LEU A 1 479 ? 16.111 -20.417 -18.560 1.00 90.44 479 LEU A CA 1
ATOM 3895 C C . LEU A 1 479 ? 14.697 -19.954 -18.944 1.00 90.44 479 LEU A C 1
ATOM 3897 O O . LEU A 1 479 ? 14.239 -20.239 -20.052 1.00 90.44 479 LEU A O 1
ATOM 3901 N N . LYS A 1 480 ? 14.001 -19.231 -18.059 1.00 88.44 480 LYS A N 1
ATOM 3902 C CA . LYS A 1 480 ? 12.709 -18.602 -18.376 1.00 88.44 480 LYS A CA 1
ATOM 3903 C C . LYS A 1 480 ? 12.874 -17.565 -19.484 1.00 88.44 480 LYS A C 1
ATOM 3905 O O . LYS A 1 480 ? 12.114 -17.606 -20.450 1.00 88.44 480 LYS A O 1
ATOM 3910 N N . GLY A 1 481 ? 13.895 -16.710 -19.390 1.00 82.31 481 GLY A N 1
ATOM 3911 C CA . GLY A 1 481 ? 14.288 -15.744 -20.418 1.00 82.31 481 GLY A CA 1
ATOM 3912 C C . GLY A 1 481 ? 14.548 -16.423 -21.759 1.00 82.31 481 GLY A C 1
ATOM 3913 O O . GLY A 1 481 ? 13.960 -16.045 -22.765 1.00 82.31 481 GLY A O 1
ATOM 3914 N N . TYR A 1 482 ? 15.285 -17.534 -21.771 1.00 85.31 482 TYR A N 1
ATOM 3915 C CA . TYR A 1 482 ? 15.487 -18.343 -22.976 1.00 85.31 482 TYR A CA 1
ATOM 3916 C C . TYR A 1 482 ? 14.174 -18.841 -23.609 1.00 85.31 482 TYR A C 1
ATOM 3918 O O . TYR A 1 482 ? 14.028 -18.844 -24.829 1.00 85.31 482 TYR A O 1
ATOM 3926 N N . PHE A 1 483 ? 13.174 -19.230 -22.814 1.00 85.06 483 PHE A N 1
ATOM 3927 C CA . PHE A 1 483 ? 11.860 -19.596 -23.354 1.00 85.06 483 PHE A CA 1
ATOM 3928 C C . PHE A 1 483 ? 10.997 -18.390 -23.755 1.00 85.06 483 PHE A C 1
ATOM 3930 O O . PHE A 1 483 ? 10.095 -18.540 -24.586 1.00 85.06 483 PHE A O 1
ATOM 3937 N N . ASN A 1 484 ? 11.249 -17.213 -23.177 1.00 75.25 484 ASN A N 1
ATOM 3938 C CA . ASN A 1 484 ? 10.433 -16.019 -23.362 1.00 75.25 484 ASN A CA 1
ATOM 3939 C C . ASN A 1 484 ? 10.909 -15.084 -24.472 1.00 75.25 484 ASN A C 1
ATOM 3941 O O . ASN A 1 484 ? 10.067 -14.623 -25.250 1.00 75.25 484 ASN A O 1
ATOM 3945 N N . GLU A 1 485 ? 12.208 -14.817 -24.517 1.00 64.75 485 GLU A N 1
ATOM 3946 C CA . GLU A 1 485 ? 12.870 -13.811 -25.352 1.00 64.75 485 GLU A CA 1
ATOM 3947 C C . GLU A 1 485 ? 13.440 -14.419 -26.639 1.00 64.75 485 GLU A C 1
ATOM 3949 O O . GLU A 1 485 ? 13.474 -13.763 -27.675 1.00 64.75 485 GLU A O 1
ATOM 3954 N N . GLU A 1 486 ? 13.806 -15.705 -26.613 1.00 59.59 486 GLU A N 1
ATOM 3955 C CA . GLU A 1 486 ? 14.656 -16.302 -27.651 1.00 59.59 486 GLU A CA 1
ATOM 3956 C C . GLU A 1 486 ? 13.898 -17.093 -28.725 1.00 59.59 486 GLU A C 1
ATOM 3958 O O . GLU A 1 486 ? 14.484 -17.726 -29.610 1.00 59.59 486 GLU A O 1
ATOM 3963 N N . ILE A 1 487 ? 12.566 -17.087 -28.688 1.00 50.66 487 ILE A N 1
ATOM 3964 C CA . ILE A 1 487 ? 11.807 -17.716 -29.762 1.00 50.66 487 ILE A CA 1
ATOM 3965 C C . ILE A 1 487 ? 11.776 -16.743 -30.937 1.00 50.66 487 ILE A C 1
ATOM 3967 O O . ILE A 1 487 ? 10.955 -15.830 -30.975 1.00 50.66 487 ILE A O 1
ATOM 3971 N N . GLN A 1 488 ? 12.639 -16.992 -31.923 1.00 54.56 488 GLN A N 1
ATOM 3972 C CA . GLN A 1 488 ? 12.870 -16.143 -33.098 1.00 54.56 488 GLN A CA 1
ATOM 3973 C C . GLN A 1 488 ? 11.632 -15.737 -33.918 1.00 54.56 488 GLN A C 1
ATOM 3975 O O . GLN A 1 488 ? 11.773 -14.916 -34.813 1.00 54.56 488 GLN A O 1
ATOM 3980 N N . TYR A 1 489 ? 10.426 -16.234 -33.624 1.00 62.56 489 TYR A N 1
ATOM 3981 C CA . TYR A 1 489 ? 9.173 -15.674 -34.132 1.00 62.56 489 TYR A CA 1
ATOM 3982 C C . TYR A 1 489 ? 8.039 -15.920 -33.132 1.00 62.56 489 TYR A C 1
ATOM 3984 O O . TYR A 1 489 ? 7.850 -17.048 -32.669 1.00 62.56 489 TYR A O 1
ATOM 3992 N N . ILE A 1 490 ? 7.205 -14.901 -32.890 1.00 70.19 490 ILE A N 1
ATOM 3993 C CA . ILE A 1 490 ? 5.960 -14.999 -32.104 1.00 70.19 490 ILE A CA 1
ATOM 3994 C C . ILE A 1 490 ? 5.106 -16.222 -32.495 1.00 70.19 490 ILE A C 1
ATOM 3996 O O . ILE A 1 490 ? 4.459 -16.835 -31.646 1.00 70.19 490 ILE A O 1
ATOM 4000 N N . SER A 1 491 ? 5.175 -16.633 -33.765 1.00 75.12 491 SER A N 1
ATOM 4001 C CA . SER A 1 491 ? 4.577 -17.849 -34.319 1.00 75.12 491 SER A CA 1
ATOM 4002 C C . SER A 1 491 ? 4.949 -19.122 -33.556 1.00 75.12 491 SER A C 1
ATOM 4004 O O . SER A 1 491 ? 4.064 -19.870 -33.154 1.00 75.12 491 SER A O 1
ATOM 4006 N N . VAL A 1 492 ? 6.235 -19.381 -33.300 1.00 78.81 492 VAL A N 1
ATOM 4007 C CA . VAL A 1 492 ? 6.675 -20.622 -32.635 1.00 78.81 492 VAL A CA 1
ATOM 4008 C C . VAL A 1 492 ? 6.203 -20.650 -31.180 1.00 78.81 492 VAL A C 1
ATOM 4010 O O . VAL A 1 492 ? 5.679 -21.668 -30.733 1.00 78.81 492 VAL A O 1
ATOM 4013 N N . LYS A 1 493 ? 6.281 -19.518 -30.472 1.00 83.50 493 LYS A N 1
ATOM 4014 C CA . LYS A 1 493 ? 5.803 -19.381 -29.087 1.00 83.50 493 LYS A CA 1
ATOM 4015 C C . LYS A 1 493 ? 4.302 -19.643 -28.992 1.00 83.50 493 LYS A C 1
ATOM 4017 O O . LYS A 1 493 ? 3.847 -20.426 -28.161 1.00 83.50 493 LYS A O 1
ATOM 4022 N N . THR A 1 494 ? 3.547 -19.063 -29.923 1.00 81.62 494 THR A N 1
ATOM 4023 C CA . THR A 1 494 ? 2.097 -19.253 -30.061 1.00 81.62 494 THR A CA 1
ATOM 4024 C C . THR A 1 494 ? 1.733 -20.715 -30.333 1.00 81.62 494 THR A C 1
ATOM 4026 O O . THR A 1 494 ? 0.800 -21.249 -29.732 1.00 81.62 494 THR A O 1
ATOM 4029 N N . LEU A 1 495 ? 2.496 -21.405 -31.184 1.00 84.56 495 LEU A N 1
ATOM 4030 C CA . LEU A 1 495 ? 2.269 -22.817 -31.501 1.00 84.56 495 LEU A CA 1
ATOM 4031 C C . LEU A 1 495 ? 2.676 -23.758 -30.353 1.00 84.56 495 LEU A C 1
ATOM 4033 O O . LEU A 1 495 ? 1.997 -24.763 -30.129 1.00 84.56 495 LEU A O 1
ATOM 4037 N N . ILE A 1 496 ? 3.731 -23.436 -29.592 1.00 89.12 496 ILE A N 1
ATOM 4038 C CA . ILE A 1 496 ? 4.076 -24.152 -28.352 1.00 89.12 496 ILE A CA 1
ATOM 4039 C C . ILE A 1 496 ? 2.941 -23.991 -27.335 1.00 89.12 496 ILE A C 1
ATOM 4041 O O . ILE A 1 496 ? 2.452 -24.994 -26.815 1.00 89.12 496 ILE A O 1
ATOM 4045 N N . TYR A 1 497 ? 2.451 -22.769 -27.117 1.00 87.81 497 TYR A N 1
ATOM 4046 C CA . TYR A 1 497 ? 1.311 -22.501 -26.236 1.00 87.81 497 TYR A CA 1
ATOM 4047 C C . TYR A 1 497 ? 0.055 -23.283 -26.650 1.00 87.81 497 TYR A C 1
ATOM 4049 O O . TYR A 1 497 ? -0.593 -23.913 -25.810 1.00 87.81 497 TYR A O 1
ATOM 4057 N N . ASP A 1 498 ? -0.278 -23.326 -27.946 1.00 88.75 498 ASP A N 1
ATOM 4058 C CA . ASP A 1 498 ? -1.397 -24.135 -28.449 1.00 88.75 498 ASP A CA 1
ATOM 4059 C C . ASP A 1 498 ? -1.207 -25.632 -28.149 1.00 88.75 498 ASP A C 1
ATOM 4061 O O . ASP A 1 498 ? -2.147 -26.297 -27.721 1.00 88.75 498 ASP A O 1
ATOM 4065 N N . ILE A 1 499 ? -0.001 -26.190 -28.296 1.00 90.88 499 ILE A N 1
ATOM 4066 C CA . ILE A 1 499 ? 0.270 -27.581 -27.896 1.00 90.88 499 ILE A CA 1
ATOM 4067 C C . ILE A 1 499 ? 0.132 -27.762 -26.378 1.00 90.88 499 ILE A C 1
ATOM 4069 O O . ILE A 1 499 ? -0.472 -28.743 -25.922 1.00 90.88 499 ILE A O 1
ATOM 4073 N N . PHE A 1 500 ? 0.646 -26.828 -25.584 1.00 91.12 500 PHE A N 1
ATOM 4074 C CA . PHE A 1 500 ? 0.712 -26.923 -24.126 1.00 91.12 500 PHE A CA 1
ATOM 4075 C C . PHE A 1 500 ? -0.649 -26.772 -23.445 1.00 91.12 500 PHE A C 1
ATOM 4077 O O . PHE A 1 500 ? -0.914 -27.458 -22.454 1.00 91.12 500 PHE A O 1
ATOM 4084 N N . THR A 1 501 ? -1.556 -26.005 -24.045 1.00 86.38 501 THR A N 1
ATOM 4085 C CA . THR A 1 501 ? -2.959 -25.883 -23.617 1.00 86.38 501 THR A CA 1
ATOM 4086 C C . THR A 1 501 ? -3.841 -27.053 -24.073 1.00 86.38 501 THR A C 1
ATOM 4088 O O . THR A 1 501 ? -5.012 -27.156 -23.692 1.00 86.38 501 THR A O 1
ATOM 4091 N N . THR A 1 502 ? -3.303 -28.006 -24.844 1.00 86.38 502 THR A N 1
ATOM 4092 C CA . THR A 1 502 ? -4.034 -29.230 -25.198 1.00 86.38 502 THR A CA 1
ATOM 4093 C C . THR A 1 502 ? -3.975 -30.302 -24.107 1.00 86.38 502 THR A C 1
ATOM 4095 O O . THR A 1 502 ? -3.195 -30.269 -23.155 1.00 86.38 502 THR A O 1
ATOM 4098 N N . ASN A 1 503 ? -4.799 -31.338 -24.284 1.00 83.50 503 ASN A N 1
ATOM 4099 C CA . ASN A 1 503 ? -4.898 -32.486 -23.384 1.00 83.50 503 ASN A CA 1
ATOM 4100 C C . ASN A 1 503 ? -3.821 -33.571 -23.605 1.00 83.50 503 ASN A C 1
ATOM 4102 O O . ASN A 1 503 ? -4.039 -34.725 -23.218 1.00 83.50 503 ASN A O 1
ATOM 4106 N N . LEU A 1 504 ? -2.714 -33.239 -24.274 1.00 86.88 504 LEU A N 1
ATOM 4107 C CA . LEU A 1 504 ? -1.564 -34.132 -24.418 1.00 86.88 504 LEU A CA 1
ATOM 4108 C C . LEU A 1 504 ? -0.944 -34.447 -23.045 1.00 86.88 504 LEU A C 1
ATOM 4110 O O . LEU A 1 504 ? -1.021 -33.639 -22.119 1.00 86.88 504 LEU A O 1
ATOM 4114 N N . SER A 1 505 ? -0.359 -35.643 -22.901 1.00 89.56 505 SER A N 1
ATOM 4115 C CA . SER A 1 505 ? 0.333 -36.022 -21.663 1.00 89.56 505 SER A CA 1
ATOM 4116 C C . SER A 1 505 ? 1.600 -35.190 -21.474 1.00 89.56 505 SER A C 1
ATOM 4118 O O . SER A 1 505 ? 2.179 -34.722 -22.453 1.00 89.56 505 SER A O 1
ATOM 4120 N N . MET A 1 506 ? 2.068 -35.069 -20.228 1.00 89.62 506 MET A N 1
ATOM 4121 C CA . MET A 1 506 ? 3.327 -34.374 -19.935 1.00 89.62 506 MET A CA 1
ATOM 4122 C C . MET A 1 506 ? 4.509 -34.978 -20.707 1.00 89.62 506 MET A C 1
ATOM 4124 O O . MET A 1 506 ? 5.337 -34.257 -21.236 1.00 89.62 506 MET A O 1
ATOM 4128 N N . GLU A 1 507 ? 4.532 -36.301 -20.872 1.00 90.75 507 GLU A N 1
ATOM 4129 C CA . GLU A 1 507 ? 5.539 -37.003 -21.678 1.00 90.75 507 GLU A CA 1
ATOM 4130 C C . GLU A 1 507 ? 5.487 -36.613 -23.164 1.00 90.75 507 GLU A C 1
ATOM 4132 O O . GLU A 1 507 ? 6.521 -36.438 -23.797 1.00 90.75 507 GLU A O 1
ATOM 4137 N N . SER A 1 508 ? 4.288 -36.406 -23.722 1.00 91.81 508 SER A N 1
ATOM 4138 C CA . SER A 1 508 ? 4.152 -35.901 -25.094 1.00 91.81 508 SER A CA 1
ATOM 4139 C C . SER A 1 508 ? 4.579 -34.436 -25.206 1.00 91.81 508 SER A C 1
ATOM 4141 O O . SER A 1 508 ? 5.151 -34.060 -26.219 1.00 91.81 508 SER A O 1
ATOM 4143 N N . LYS A 1 509 ? 4.321 -33.608 -24.188 1.00 93.31 509 LYS A N 1
ATOM 4144 C CA . LYS A 1 509 ? 4.765 -32.204 -24.165 1.00 93.31 509 LYS A CA 1
ATOM 4145 C C . LYS A 1 509 ? 6.289 -32.106 -24.058 1.00 93.31 509 LYS A C 1
ATOM 4147 O O . LYS A 1 509 ? 6.898 -31.392 -24.843 1.00 93.31 509 LYS A O 1
ATOM 4152 N N . ALA A 1 510 ? 6.901 -32.907 -23.189 1.00 92.69 510 ALA A N 1
ATOM 4153 C CA . ALA A 1 510 ? 8.352 -33.032 -23.080 1.00 92.69 510 ALA A CA 1
ATOM 4154 C C . ALA A 1 510 ? 8.983 -33.523 -24.393 1.00 92.69 510 ALA A C 1
ATOM 4156 O O . ALA A 1 510 ? 9.918 -32.912 -24.897 1.00 92.69 510 ALA A O 1
ATOM 4157 N N . GLY A 1 511 ? 8.426 -34.574 -25.007 1.00 92.25 511 GLY A N 1
ATOM 4158 C CA . GLY A 1 511 ? 8.899 -35.068 -26.304 1.00 92.25 511 GLY A CA 1
ATOM 4159 C C . GLY A 1 511 ? 8.724 -34.058 -27.443 1.00 92.25 511 GLY A C 1
ATOM 4160 O O . GLY A 1 511 ? 9.517 -34.041 -28.381 1.00 92.25 511 GLY A O 1
ATOM 4161 N N . PHE A 1 512 ? 7.703 -33.200 -27.373 1.00 93.12 512 PHE A N 1
ATOM 4162 C CA . PHE A 1 512 ? 7.541 -32.100 -28.319 1.00 93.12 512 PHE A CA 1
ATOM 4163 C C . PHE A 1 512 ? 8.664 -31.073 -28.155 1.00 93.12 512 PHE A C 1
ATOM 4165 O O . PHE A 1 512 ? 9.301 -30.738 -29.149 1.00 93.12 512 PHE A O 1
ATOM 4172 N N . LEU A 1 513 ? 8.974 -30.652 -26.922 1.00 92.06 513 LEU A N 1
ATOM 4173 C CA . LEU A 1 513 ? 10.109 -29.760 -26.664 1.00 92.06 513 LEU A CA 1
ATOM 4174 C C . LEU A 1 513 ? 11.438 -30.380 -27.105 1.00 92.06 513 LEU A C 1
ATOM 4176 O O . LEU A 1 513 ? 12.220 -29.700 -27.755 1.00 92.06 513 LEU A O 1
ATOM 4180 N N . ALA A 1 514 ? 11.667 -31.669 -26.847 1.00 92.12 514 ALA A N 1
ATOM 4181 C CA . ALA A 1 514 ? 12.883 -32.356 -27.281 1.00 92.12 514 ALA A CA 1
ATOM 4182 C C . ALA A 1 514 ? 13.064 -32.333 -28.808 1.00 92.12 514 ALA A C 1
ATOM 4184 O O . ALA A 1 514 ? 14.171 -32.132 -29.301 1.00 92.12 514 ALA A O 1
ATOM 4185 N N . ASN A 1 515 ? 11.975 -32.480 -29.568 1.00 90.06 515 ASN A N 1
ATOM 4186 C CA . ASN A 1 515 ? 12.015 -32.400 -31.030 1.00 90.06 515 ASN A CA 1
ATOM 4187 C C . ASN A 1 515 ? 12.222 -30.966 -31.544 1.00 90.06 515 ASN A C 1
ATOM 4189 O O . ASN A 1 515 ? 12.761 -30.783 -32.633 1.00 90.06 515 ASN A O 1
ATOM 4193 N N . VAL A 1 516 ? 11.765 -29.962 -30.790 1.00 87.50 516 VAL A N 1
ATOM 4194 C CA . VAL A 1 516 ? 11.895 -28.541 -31.146 1.00 87.50 516 VAL A CA 1
ATOM 4195 C C . VAL A 1 516 ? 13.284 -28.003 -30.797 1.00 87.50 516 VAL A C 1
ATOM 4197 O O . VAL A 1 516 ? 13.893 -27.327 -31.619 1.00 87.50 516 VAL A O 1
ATOM 4200 N N . TYR A 1 517 ? 13.785 -28.307 -29.599 1.00 86.00 517 TYR A N 1
ATOM 4201 C CA . TYR A 1 517 ? 15.000 -27.712 -29.039 1.00 86.00 517 TYR A CA 1
ATOM 4202 C C . TYR A 1 517 ? 16.230 -28.623 -29.109 1.00 86.00 517 TYR A C 1
ATOM 4204 O O . TYR A 1 517 ? 17.349 -28.118 -29.160 1.00 86.00 517 TYR A O 1
ATOM 4212 N N . GLY A 1 518 ? 16.045 -29.944 -29.121 1.00 83.69 518 GLY A N 1
ATOM 4213 C CA . GLY A 1 518 ? 17.136 -30.909 -28.970 1.00 83.69 518 GLY A CA 1
ATOM 4214 C C . GLY A 1 518 ? 17.805 -31.366 -30.264 1.00 83.69 518 GLY A C 1
ATOM 4215 O O . GLY A 1 518 ? 18.805 -32.082 -30.214 1.00 83.69 518 GLY A O 1
ATOM 4216 N N . GLU A 1 519 ? 17.279 -30.974 -31.426 1.00 81.50 519 GLU A N 1
ATOM 4217 C CA . GLU A 1 519 ? 17.880 -31.265 -32.730 1.00 81.50 519 GLU A CA 1
ATOM 4218 C C . GLU A 1 519 ? 18.495 -30.005 -33.336 1.00 81.50 519 GLU A C 1
ATOM 4220 O O . GLU A 1 519 ? 17.794 -29.037 -33.625 1.00 81.50 519 GLU A O 1
ATOM 4225 N N . GLN A 1 520 ? 19.808 -30.033 -33.584 1.00 73.94 520 GLN A N 1
ATOM 4226 C CA . GLN A 1 520 ? 20.458 -28.995 -34.380 1.00 73.94 520 GLN A CA 1
ATOM 4227 C C . GLN A 1 520 ? 20.016 -29.117 -35.840 1.00 73.94 520 GLN A C 1
ATOM 4229 O O . GLN A 1 520 ? 20.096 -30.192 -36.437 1.00 73.94 520 GLN A O 1
ATOM 4234 N N . ARG A 1 521 ? 19.537 -28.010 -36.410 1.00 75.62 521 ARG A N 1
ATOM 4235 C CA . ARG A 1 521 ? 19.039 -27.938 -37.786 1.00 75.62 521 ARG A CA 1
ATOM 4236 C C . ARG A 1 521 ? 19.765 -26.825 -38.527 1.00 75.62 521 ARG A C 1
ATOM 4238 O O . ARG A 1 521 ? 19.947 -25.730 -38.003 1.00 75.62 521 ARG A O 1
ATOM 4245 N N . GLU A 1 522 ? 20.198 -27.125 -39.744 1.00 61.59 522 GLU A N 1
ATOM 4246 C CA . GLU A 1 522 ? 20.942 -26.190 -40.585 1.00 61.59 522 GLU A CA 1
ATOM 4247 C C . GLU A 1 522 ? 20.086 -24.944 -40.886 1.00 61.59 522 GLU A C 1
ATOM 4249 O O . GLU A 1 522 ? 18.918 -25.062 -41.260 1.00 61.59 522 GLU A O 1
ATOM 4254 N N . GLY A 1 523 ? 20.636 -23.746 -40.662 1.00 60.25 523 GLY A N 1
ATOM 4255 C CA . GLY A 1 523 ? 19.919 -22.473 -40.832 1.00 60.25 523 GLY A CA 1
ATOM 4256 C C . GLY A 1 523 ? 18.989 -22.067 -39.679 1.00 60.25 523 GLY A C 1
ATOM 4257 O O . GLY A 1 523 ? 18.318 -21.043 -39.786 1.00 60.25 523 GLY A O 1
ATOM 4258 N N . PHE A 1 524 ? 18.949 -22.826 -38.578 1.00 65.38 524 PHE A N 1
ATOM 4259 C CA . PHE A 1 524 ? 18.207 -22.475 -37.365 1.00 65.38 524 PHE A CA 1
ATOM 4260 C C . PHE A 1 524 ? 19.174 -22.057 -36.250 1.00 65.38 524 PHE A C 1
ATOM 4262 O O . PHE A 1 524 ? 19.784 -22.896 -35.586 1.00 65.38 524 PHE A O 1
ATOM 4269 N N . PHE A 1 525 ? 19.331 -20.747 -36.062 1.00 62.44 525 PHE A N 1
ATOM 4270 C CA . PHE A 1 525 ? 20.193 -20.172 -35.032 1.00 62.44 525 PHE A CA 1
ATOM 4271 C C . PHE A 1 525 ? 19.353 -19.870 -33.794 1.00 62.44 525 PHE A C 1
ATOM 4273 O O . PHE A 1 525 ? 18.587 -18.922 -33.812 1.00 62.44 525 PHE A O 1
ATOM 4280 N N . MET A 1 526 ? 19.483 -20.633 -32.714 1.00 68.31 526 MET A N 1
ATOM 4281 C CA . MET A 1 526 ? 18.959 -20.182 -31.416 1.00 68.31 526 MET A CA 1
ATOM 4282 C C . MET A 1 526 ? 20.130 -19.693 -30.576 1.00 68.31 526 MET A C 1
ATOM 4284 O O . MET A 1 526 ? 21.182 -20.346 -30.607 1.00 68.31 526 MET A O 1
ATOM 4288 N N . SER A 1 527 ? 19.957 -18.596 -29.831 1.00 68.00 527 SER A N 1
ATOM 4289 C CA . SER A 1 527 ? 21.039 -18.056 -29.008 1.00 68.00 527 SER A CA 1
ATOM 4290 C C . SER A 1 527 ? 21.651 -19.129 -28.107 1.00 68.00 527 SER A C 1
ATOM 4292 O O . SER A 1 527 ? 20.983 -20.046 -27.611 1.00 68.00 527 SER A O 1
ATOM 4294 N N . GLU A 1 528 ? 22.965 -19.023 -27.959 1.00 76.62 528 GLU A N 1
ATOM 4295 C CA . GLU A 1 528 ? 23.768 -19.794 -27.013 1.00 76.62 528 GLU A CA 1
ATOM 4296 C C . GLU A 1 528 ? 23.976 -19.024 -25.704 1.00 76.62 528 GLU A C 1
ATOM 4298 O O . GLU A 1 528 ? 24.652 -19.525 -24.808 1.00 76.62 528 GLU A O 1
ATOM 4303 N N . TYR A 1 529 ? 23.428 -17.808 -25.595 1.00 82.12 529 TYR A N 1
ATOM 4304 C CA . TYR A 1 529 ? 23.663 -16.904 -24.479 1.00 82.12 529 TYR A CA 1
ATOM 4305 C C . TYR A 1 529 ? 22.391 -16.202 -24.005 1.00 82.12 529 TYR A C 1
ATOM 4307 O O . TYR A 1 529 ? 21.584 -15.743 -24.809 1.00 82.12 529 TYR A O 1
ATOM 4315 N N . THR A 1 530 ? 22.275 -16.077 -22.691 1.00 82.44 530 THR A N 1
ATOM 4316 C CA . THR A 1 530 ? 21.324 -15.202 -21.992 1.00 82.44 530 THR A CA 1
ATOM 4317 C C . THR A 1 530 ? 22.080 -14.450 -20.901 1.00 82.44 530 THR A C 1
ATOM 4319 O O . THR A 1 530 ? 23.281 -14.671 -20.733 1.00 82.44 530 THR A O 1
ATOM 4322 N N . ASP A 1 531 ? 21.412 -13.583 -20.147 1.00 80.81 531 ASP A N 1
ATOM 4323 C CA . ASP A 1 531 ? 22.038 -12.827 -19.064 1.00 80.81 531 ASP A CA 1
ATOM 4324 C C . ASP A 1 531 ? 21.414 -13.179 -17.705 1.00 80.81 531 ASP A C 1
ATOM 4326 O O . ASP A 1 531 ? 20.226 -13.480 -17.606 1.00 80.81 531 ASP A O 1
ATOM 4330 N N . ASN A 1 532 ? 22.237 -13.157 -16.655 1.00 83.19 532 ASN A N 1
ATOM 4331 C CA . ASN A 1 532 ? 21.792 -13.056 -15.264 1.00 83.19 532 ASN A CA 1
ATOM 4332 C C . ASN A 1 532 ? 22.433 -11.819 -14.608 1.00 83.19 532 ASN A C 1
ATOM 4334 O O . ASN A 1 532 ? 23.250 -11.132 -15.227 1.00 83.19 532 ASN A O 1
ATOM 4338 N N . SER A 1 533 ? 22.130 -11.566 -13.332 1.00 75.94 533 SER A N 1
ATOM 4339 C CA . SER A 1 533 ? 22.631 -10.401 -12.580 1.00 75.94 533 SER A CA 1
ATOM 4340 C C . SER A 1 533 ? 24.163 -10.296 -12.474 1.00 75.94 533 SER A C 1
ATOM 4342 O O . SER A 1 533 ? 24.677 -9.245 -12.097 1.00 75.94 533 SER A O 1
ATOM 4344 N N . TYR A 1 534 ? 24.909 -11.355 -12.808 1.00 78.31 534 TYR A N 1
ATOM 4345 C CA . TYR A 1 534 ? 26.375 -11.407 -12.749 1.00 78.31 534 TYR A CA 1
ATOM 4346 C C . TYR A 1 534 ? 27.041 -11.556 -14.128 1.00 78.31 534 TYR A C 1
ATOM 4348 O O . TYR A 1 534 ? 28.271 -11.616 -14.215 1.00 78.31 534 TYR A O 1
ATOM 4356 N N . GLY A 1 535 ? 26.259 -11.600 -15.211 1.00 81.69 535 GLY A N 1
ATOM 4357 C CA . GLY A 1 535 ? 26.743 -11.577 -16.590 1.00 81.69 535 GLY A CA 1
ATOM 4358 C C . GLY A 1 535 ? 26.177 -12.687 -17.477 1.00 81.69 535 GLY A C 1
ATOM 4359 O O . GLY A 1 535 ? 25.128 -13.271 -17.212 1.00 81.69 535 GLY A O 1
ATOM 4360 N N . LYS A 1 536 ? 26.901 -12.978 -18.564 1.00 86.25 536 LYS A N 1
ATOM 4361 C CA . LYS A 1 536 ? 26.438 -13.887 -19.620 1.00 86.25 536 LYS A CA 1
ATOM 4362 C C . LYS A 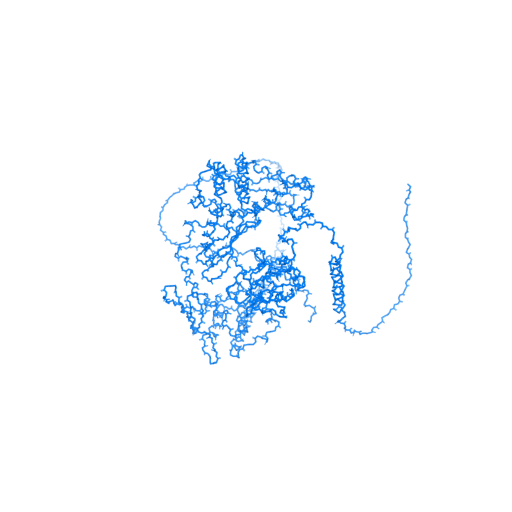1 536 ? 26.368 -15.337 -19.149 1.00 86.25 536 LYS A C 1
ATOM 4364 O O . LYS A 1 536 ? 27.394 -15.952 -18.841 1.00 86.25 536 LYS A O 1
ATOM 4369 N N . CYS A 1 537 ? 25.172 -15.901 -19.200 1.00 88.00 537 CYS A N 1
ATOM 4370 C CA . CYS A 1 537 ? 24.903 -17.325 -19.087 1.00 88.00 537 CYS A CA 1
ATOM 4371 C C . CYS A 1 537 ? 25.054 -17.995 -20.456 1.00 88.00 537 CYS A C 1
ATOM 4373 O O . CYS A 1 537 ? 24.661 -17.432 -21.473 1.00 88.00 537 CYS A O 1
ATOM 4375 N N . LYS A 1 538 ? 25.617 -19.204 -20.498 1.00 91.25 538 LYS A N 1
ATOM 4376 C CA . LYS A 1 538 ? 25.718 -20.020 -21.713 1.00 91.25 538 LYS A CA 1
ATOM 4377 C C . LYS A 1 538 ? 24.684 -21.138 -21.669 1.00 91.25 538 LYS A C 1
ATOM 4379 O O . LYS A 1 538 ? 24.645 -21.880 -20.690 1.00 91.25 538 LYS A O 1
ATOM 4384 N N . ILE A 1 539 ? 23.914 -21.284 -22.741 1.00 90.25 539 ILE A N 1
ATOM 4385 C CA . ILE A 1 539 ? 22.894 -22.320 -22.900 1.00 90.25 539 ILE A CA 1
ATOM 4386 C C . ILE A 1 539 ? 23.315 -23.294 -24.000 1.00 90.25 539 ILE A C 1
ATOM 4388 O O . ILE A 1 539 ? 23.554 -22.903 -25.144 1.00 90.25 539 ILE A O 1
ATOM 4392 N N . SER A 1 540 ? 23.371 -24.580 -23.661 1.00 88.81 540 SER A N 1
ATOM 4393 C CA . SER A 1 540 ? 23.509 -25.684 -24.615 1.00 88.81 540 SER A CA 1
ATOM 4394 C C . SER A 1 540 ? 22.357 -26.669 -24.474 1.00 88.81 540 SER A C 1
ATOM 4396 O O . SER A 1 540 ? 21.670 -26.706 -23.462 1.00 88.81 540 SER A O 1
ATOM 4398 N N . ARG A 1 541 ? 22.095 -27.441 -25.526 1.00 89.44 541 ARG A N 1
ATOM 4399 C CA . ARG A 1 541 ? 20.905 -28.289 -25.630 1.00 89.44 541 ARG A CA 1
ATOM 4400 C C . ARG A 1 541 ? 21.183 -29.508 -26.485 1.00 89.44 541 ARG A C 1
ATOM 4402 O O . ARG A 1 541 ? 21.896 -29.426 -27.486 1.00 89.44 541 ARG A O 1
ATOM 4409 N N . ASP A 1 542 ? 20.571 -30.611 -26.101 1.00 90.50 542 ASP A N 1
ATOM 4410 C CA . ASP A 1 542 ? 20.576 -31.871 -26.830 1.00 90.50 542 ASP A CA 1
ATOM 4411 C C . ASP A 1 542 ? 19.184 -32.515 -26.738 1.00 90.50 542 ASP A C 1
ATOM 4413 O O . ASP A 1 542 ? 18.215 -31.864 -26.347 1.00 90.50 542 ASP A O 1
ATOM 4417 N N . LYS A 1 543 ? 19.050 -33.785 -27.134 1.00 87.56 543 LYS A N 1
ATOM 4418 C CA . LYS A 1 543 ? 17.767 -34.507 -27.110 1.00 87.56 543 LYS A CA 1
ATOM 4419 C C . LYS A 1 543 ? 17.257 -34.839 -25.707 1.00 87.56 543 LYS A C 1
ATOM 4421 O O . LYS A 1 543 ? 16.088 -35.195 -25.569 1.00 87.56 543 LYS A O 1
ATOM 4426 N N . GLU A 1 544 ? 18.104 -34.757 -24.693 1.00 88.62 544 GLU A N 1
ATOM 4427 C CA . GLU A 1 544 ? 17.770 -35.116 -23.318 1.00 88.62 544 GLU A CA 1
ATOM 4428 C C . GLU A 1 544 ? 17.385 -33.886 -22.493 1.00 88.62 544 GLU A C 1
ATOM 4430 O O . GLU A 1 544 ? 16.511 -33.986 -21.628 1.00 88.62 544 GLU A O 1
ATOM 4435 N N . GLY A 1 545 ? 17.972 -32.723 -22.784 1.00 92.00 545 GLY A N 1
ATOM 4436 C CA . GLY A 1 545 ? 17.664 -31.510 -22.043 1.00 92.00 545 GLY A CA 1
ATOM 4437 C C . GLY A 1 545 ? 18.464 -30.277 -22.446 1.00 92.00 545 GLY A C 1
ATOM 4438 O O . GLY A 1 545 ? 18.952 -30.155 -23.572 1.00 92.00 545 GLY A O 1
ATOM 4439 N N . ILE A 1 546 ? 18.551 -29.351 -21.493 1.00 93.00 546 ILE A N 1
ATOM 4440 C CA . ILE A 1 546 ? 19.224 -28.059 -21.607 1.00 93.00 546 ILE A CA 1
ATOM 4441 C C . ILE A 1 546 ? 20.241 -27.939 -20.469 1.00 93.00 546 ILE A C 1
ATOM 4443 O O . ILE A 1 546 ? 19.902 -28.165 -19.306 1.00 93.00 546 ILE A O 1
ATOM 4447 N N . ASP A 1 547 ? 21.471 -27.561 -20.805 1.00 93.75 547 ASP A N 1
ATOM 4448 C CA . ASP A 1 547 ? 22.514 -27.190 -19.852 1.00 93.75 547 ASP A CA 1
ATOM 4449 C C . ASP A 1 547 ? 22.673 -25.670 -19.815 1.00 93.75 547 ASP A C 1
ATOM 4451 O O . ASP A 1 547 ? 22.717 -25.005 -20.853 1.00 93.75 547 ASP A O 1
ATOM 4455 N N . ILE A 1 548 ? 22.792 -25.133 -18.606 1.00 93.94 548 ILE A N 1
ATOM 4456 C CA . ILE A 1 548 ? 22.914 -23.71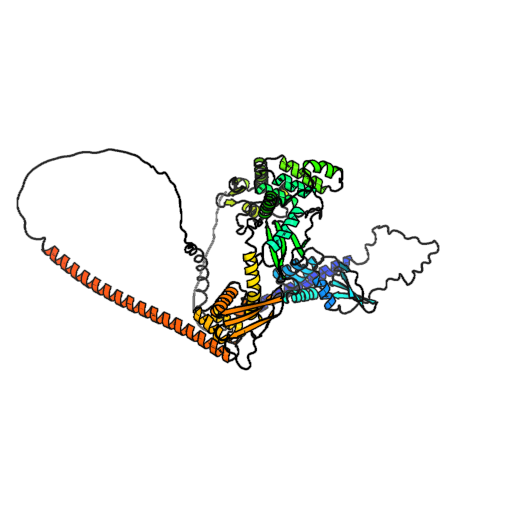0 -18.313 1.00 93.94 548 ILE A CA 1
ATOM 4457 C C . ILE A 1 548 ? 24.180 -23.528 -17.485 1.00 93.94 548 ILE A C 1
ATOM 4459 O O . ILE A 1 548 ? 24.281 -24.027 -16.364 1.00 93.94 548 ILE A O 1
ATOM 4463 N N . SER A 1 549 ? 25.148 -22.803 -18.031 1.00 93.69 549 SER A N 1
ATOM 4464 C CA . SER A 1 549 ? 26.347 -22.364 -17.317 1.00 93.69 549 SER A CA 1
ATOM 4465 C C . SER A 1 549 ? 26.193 -20.889 -16.973 1.00 93.69 549 SER A C 1
ATOM 4467 O O . SER A 1 549 ? 26.084 -20.072 -17.883 1.00 93.69 549 SER A O 1
ATOM 4469 N N . TYR A 1 550 ? 26.267 -20.526 -15.697 1.00 92.44 550 TYR A N 1
ATOM 4470 C CA . TYR A 1 550 ? 25.958 -19.176 -15.216 1.00 92.44 550 TYR A CA 1
ATOM 4471 C C . TYR A 1 550 ? 27.040 -18.639 -14.263 1.00 92.44 550 TYR A C 1
ATOM 4473 O O . TYR A 1 550 ? 27.620 -19.411 -13.493 1.00 92.44 550 TYR A O 1
ATOM 4481 N N . PRO A 1 551 ? 27.365 -17.334 -14.309 1.00 86.44 551 PRO A N 1
ATOM 4482 C CA . PRO A 1 551 ? 28.284 -16.722 -13.354 1.00 86.44 551 PRO A CA 1
ATOM 4483 C C . PRO A 1 551 ? 27.611 -16.508 -11.988 1.00 86.44 551 PRO A C 1
ATOM 4485 O O . PRO A 1 551 ? 26.403 -16.269 -11.907 1.00 86.44 551 PRO A O 1
ATOM 4488 N N . ARG A 1 552 ? 28.410 -16.590 -10.918 1.00 83.88 552 ARG A N 1
ATOM 4489 C CA . ARG A 1 552 ? 28.019 -16.323 -9.524 1.00 83.88 552 ARG A CA 1
ATOM 4490 C C . ARG A 1 552 ? 28.697 -15.057 -8.987 1.00 83.88 552 ARG A C 1
ATOM 4492 O O . ARG A 1 552 ? 29.704 -14.604 -9.529 1.00 83.88 552 ARG A O 1
ATOM 4499 N N . ALA A 1 553 ? 28.180 -14.533 -7.874 1.00 75.62 553 ALA A N 1
ATOM 4500 C CA . ALA A 1 553 ? 28.698 -13.336 -7.202 1.00 75.62 553 ALA A CA 1
ATOM 4501 C C . ALA A 1 553 ? 30.181 -13.434 -6.787 1.00 75.62 553 ALA A C 1
ATOM 4503 O O . ALA A 1 553 ? 30.893 -12.434 -6.785 1.00 75.62 553 ALA A O 1
ATOM 4504 N N . ASP A 1 554 ? 30.655 -14.635 -6.449 1.00 75.56 554 ASP A N 1
ATOM 4505 C CA . ASP A 1 554 ? 32.039 -14.910 -6.042 1.00 75.56 554 ASP A CA 1
ATOM 4506 C C . ASP A 1 554 ? 33.016 -15.049 -7.228 1.00 75.56 554 ASP A C 1
ATOM 4508 O O . ASP A 1 554 ? 34.199 -15.340 -7.040 1.00 75.56 554 ASP A O 1
ATOM 4512 N N . GLY A 1 555 ? 32.530 -14.853 -8.459 1.00 74.75 555 GLY A N 1
ATOM 4513 C CA . GLY A 1 555 ? 33.297 -15.015 -9.692 1.00 74.75 555 GLY A CA 1
ATOM 4514 C C . GLY A 1 555 ? 33.453 -16.467 -10.153 1.00 74.75 555 GLY A C 1
ATOM 4515 O O . GLY A 1 555 ? 34.088 -16.709 -11.184 1.00 74.75 555 GLY A O 1
ATOM 4516 N N . THR A 1 556 ? 32.883 -17.443 -9.436 1.00 85.62 556 THR A N 1
ATOM 4517 C CA . THR A 1 556 ? 32.838 -18.842 -9.882 1.00 85.62 556 THR A CA 1
ATOM 4518 C C . THR A 1 556 ? 31.710 -19.073 -10.893 1.00 85.62 556 THR A C 1
ATOM 4520 O O . THR A 1 556 ? 30.853 -18.215 -11.123 1.00 85.62 556 THR A O 1
ATOM 4523 N N . LYS A 1 557 ? 31.721 -20.239 -11.549 1.00 87.75 557 LYS A N 1
ATOM 4524 C CA . LYS A 1 557 ? 30.679 -20.655 -12.496 1.00 87.75 557 LYS A CA 1
ATOM 4525 C C . LYS A 1 557 ? 29.844 -21.780 -11.899 1.00 87.75 557 LYS A C 1
ATOM 4527 O O . LYS A 1 557 ? 30.402 -22.753 -11.395 1.00 87.75 557 LYS A O 1
ATOM 4532 N N . GLY A 1 558 ? 28.526 -21.639 -11.976 1.00 87.94 558 GLY A N 1
ATOM 4533 C CA . GLY A 1 558 ? 27.569 -22.710 -11.732 1.00 87.94 558 GLY A CA 1
ATOM 4534 C C . GLY A 1 558 ? 27.180 -23.407 -13.036 1.00 87.94 558 GLY A C 1
ATOM 4535 O O . GLY A 1 558 ? 27.187 -22.792 -14.103 1.00 87.94 558 GLY A O 1
ATOM 4536 N N . GLU A 1 559 ? 26.832 -24.688 -12.941 1.00 91.88 559 GLU A N 1
ATOM 4537 C CA . GLU A 1 559 ? 26.303 -25.484 -14.050 1.00 91.88 559 GLU A CA 1
ATOM 4538 C C . GLU A 1 559 ? 25.018 -26.184 -13.604 1.00 91.88 559 GLU A C 1
ATOM 4540 O O . GLU A 1 559 ? 24.973 -26.819 -12.547 1.00 91.88 559 GLU A O 1
ATOM 4545 N N . LYS A 1 560 ? 23.967 -26.087 -14.420 1.00 94.75 560 LYS A N 1
ATOM 4546 C CA . LYS A 1 560 ? 22.694 -26.769 -14.194 1.00 94.75 560 LYS A CA 1
ATOM 4547 C C . LYS A 1 560 ? 22.222 -27.447 -15.471 1.00 94.75 560 LYS A C 1
ATOM 4549 O O . LYS A 1 560 ? 22.091 -26.794 -16.498 1.00 94.75 560 LYS A O 1
ATOM 4554 N N . ARG A 1 561 ? 21.881 -28.733 -15.379 1.00 94.31 561 ARG A N 1
ATOM 4555 C CA . ARG A 1 561 ? 21.176 -29.474 -16.433 1.00 94.31 561 ARG A CA 1
ATOM 4556 C C . ARG A 1 561 ? 19.722 -29.697 -16.037 1.00 94.31 561 ARG A C 1
ATOM 4558 O O . ARG A 1 561 ? 19.447 -30.136 -14.919 1.00 94.31 561 ARG A O 1
ATOM 4565 N N . VAL A 1 562 ? 18.805 -29.424 -16.957 1.00 94.44 562 VAL A N 1
ATOM 4566 C CA . VAL A 1 562 ? 17.366 -29.683 -16.816 1.00 94.44 562 VAL A CA 1
ATOM 4567 C C . VAL A 1 562 ? 16.872 -30.530 -17.981 1.00 94.44 562 VAL A C 1
ATOM 4569 O O . VAL A 1 562 ? 17.292 -30.333 -19.118 1.00 94.44 562 VAL A O 1
ATOM 4572 N N . ASP A 1 563 ? 15.987 -31.488 -17.710 1.00 95.69 563 ASP A N 1
ATOM 4573 C CA . ASP A 1 563 ? 15.384 -32.314 -18.759 1.00 95.69 563 ASP A CA 1
ATOM 4574 C C . ASP A 1 563 ? 14.154 -31.630 -19.387 1.00 95.69 563 ASP A C 1
ATOM 4576 O O . ASP A 1 563 ? 13.561 -30.701 -18.829 1.00 95.69 563 ASP A O 1
ATOM 4580 N N . TYR A 1 564 ? 13.708 -32.110 -20.552 1.00 94.75 564 TYR A N 1
ATOM 4581 C CA . TYR A 1 564 ? 12.525 -31.531 -21.205 1.00 94.75 564 TYR A CA 1
ATOM 4582 C C . TYR A 1 564 ? 11.208 -31.771 -20.462 1.00 94.75 564 TYR A C 1
ATOM 4584 O O . TYR A 1 564 ? 10.194 -31.155 -20.801 1.00 94.75 564 TYR A O 1
ATOM 4592 N N . ARG A 1 565 ? 11.181 -32.657 -19.461 1.00 94.19 565 ARG A N 1
ATOM 4593 C CA . ARG A 1 565 ? 10.006 -32.819 -18.605 1.00 94.19 565 ARG A CA 1
ATOM 4594 C C . ARG A 1 565 ? 9.905 -31.648 -17.633 1.00 94.19 565 ARG A C 1
ATOM 4596 O O . ARG A 1 565 ? 8.813 -31.105 -17.499 1.00 94.19 565 ARG A O 1
ATOM 4603 N N . TYR A 1 566 ? 11.019 -31.247 -17.029 1.00 93.81 566 TYR A N 1
ATOM 4604 C CA . TYR A 1 566 ? 11.136 -30.041 -16.218 1.00 93.81 566 TYR A CA 1
ATOM 4605 C C . TYR A 1 566 ? 10.827 -28.800 -17.056 1.00 93.81 566 TYR A C 1
ATOM 4607 O O . TYR A 1 566 ? 9.977 -28.007 -16.671 1.00 93.81 566 TYR A O 1
ATOM 4615 N N . CYS A 1 567 ? 11.411 -28.672 -18.254 1.00 93.19 567 CYS A N 1
ATOM 4616 C CA . CYS A 1 567 ? 11.099 -27.550 -19.147 1.00 93.19 567 CYS A CA 1
ATOM 4617 C C . CYS A 1 567 ? 9.606 -27.487 -19.508 1.00 93.19 567 CYS A C 1
ATOM 4619 O O . CYS A 1 567 ? 9.037 -26.403 -19.603 1.00 93.19 567 CYS A O 1
ATOM 4621 N N . ALA A 1 568 ? 8.953 -28.638 -19.706 1.00 92.81 568 ALA A N 1
ATOM 4622 C CA . ALA A 1 568 ? 7.524 -28.671 -19.994 1.00 92.81 568 ALA A CA 1
ATOM 4623 C C . ALA A 1 568 ? 6.670 -28.235 -18.793 1.00 92.81 568 ALA A C 1
ATOM 4625 O O . ALA A 1 568 ? 5.644 -27.582 -18.972 1.00 92.81 568 ALA A O 1
ATOM 4626 N N . ASP A 1 569 ? 7.082 -28.594 -17.582 1.00 92.81 569 ASP A N 1
ATOM 4627 C CA . ASP A 1 569 ? 6.426 -28.148 -16.355 1.00 92.81 569 ASP A CA 1
ATOM 4628 C C . ASP A 1 569 ? 6.602 -26.635 -16.156 1.00 92.81 569 ASP A C 1
ATOM 4630 O O . ASP A 1 569 ? 5.618 -25.919 -15.986 1.00 92.81 569 ASP A O 1
ATOM 4634 N N . LEU A 1 570 ? 7.830 -26.136 -16.335 1.00 92.38 570 LEU A N 1
ATOM 4635 C CA . LEU A 1 570 ? 8.166 -24.715 -16.260 1.00 92.38 570 LEU A CA 1
ATOM 4636 C C . LEU A 1 570 ? 7.345 -23.874 -17.247 1.00 92.38 570 LEU A C 1
ATOM 4638 O O . LEU A 1 570 ? 6.733 -22.891 -16.846 1.00 92.38 570 LEU A O 1
ATOM 4642 N N . ILE A 1 571 ? 7.262 -24.276 -18.521 1.00 91.00 571 ILE A N 1
ATOM 4643 C CA . ILE A 1 571 ? 6.458 -23.550 -19.520 1.00 91.00 571 ILE A CA 1
ATOM 4644 C C . ILE A 1 571 ? 4.967 -23.571 -19.154 1.00 91.00 571 ILE A C 1
ATOM 4646 O O . ILE A 1 571 ? 4.281 -22.575 -19.363 1.00 91.00 571 ILE A O 1
ATOM 4650 N N . LEU A 1 572 ? 4.436 -24.675 -18.614 1.00 89.81 572 LEU A N 1
ATOM 4651 C CA . LEU A 1 572 ? 3.040 -24.707 -18.158 1.00 89.81 572 LEU A CA 1
ATOM 4652 C C . LEU A 1 572 ? 2.805 -23.745 -16.999 1.00 89.81 572 LEU A C 1
ATOM 4654 O O . LEU A 1 572 ? 1.807 -23.032 -17.017 1.00 89.81 572 LEU A O 1
ATOM 4658 N N . HIS A 1 573 ? 3.729 -23.691 -16.046 1.00 87.88 573 HIS A N 1
ATOM 4659 C CA . HIS A 1 573 ? 3.651 -22.757 -14.935 1.00 87.88 573 HIS A CA 1
ATOM 4660 C C . HIS A 1 573 ? 3.710 -21.301 -15.423 1.00 87.88 573 HIS A C 1
ATOM 4662 O O . HIS A 1 573 ? 2.839 -20.509 -15.084 1.00 87.88 573 HIS A O 1
ATOM 4668 N N . MET A 1 574 ? 4.625 -20.977 -16.345 1.00 87.19 574 MET A N 1
ATOM 4669 C CA . MET A 1 574 ? 4.674 -19.659 -16.994 1.00 87.19 574 MET A CA 1
ATOM 4670 C C . MET A 1 574 ? 3.380 -19.330 -17.762 1.00 87.19 574 MET A C 1
ATOM 4672 O O . MET A 1 574 ? 2.980 -18.173 -17.837 1.00 87.19 574 MET A O 1
ATOM 4676 N N . ILE A 1 575 ? 2.704 -20.324 -18.351 1.00 84.69 575 ILE A N 1
ATOM 4677 C CA . ILE A 1 575 ? 1.391 -20.134 -18.991 1.00 84.69 575 ILE A CA 1
ATOM 4678 C C . ILE A 1 575 ? 0.305 -19.835 -17.948 1.00 84.69 575 ILE A C 1
ATOM 4680 O O . ILE A 1 575 ? -0.547 -18.987 -18.200 1.00 84.69 575 ILE A O 1
ATOM 4684 N N . GLU A 1 576 ? 0.314 -20.523 -16.806 1.00 81.44 576 GLU A N 1
ATOM 4685 C CA . GLU A 1 576 ? -0.644 -20.317 -15.711 1.00 81.44 576 GLU A CA 1
ATOM 4686 C C . GLU A 1 576 ? -0.478 -18.946 -15.036 1.00 81.44 576 GLU A C 1
ATOM 4688 O O . GLU A 1 576 ? -1.480 -18.342 -14.655 1.00 81.44 576 GLU A O 1
ATOM 4693 N N . GLU A 1 577 ? 0.753 -18.433 -14.950 1.00 83.00 577 GLU A N 1
ATOM 4694 C CA . GLU A 1 577 ? 1.070 -17.100 -14.410 1.00 83.00 577 GLU A CA 1
ATOM 4695 C C . GLU A 1 577 ? 0.885 -15.957 -15.429 1.00 83.00 577 GLU A C 1
ATOM 4697 O O . GLU A 1 577 ? 1.099 -14.800 -15.090 1.00 83.00 577 GLU A O 1
ATOM 4702 N N . ASN A 1 578 ? 0.449 -16.250 -16.664 1.00 79.00 578 ASN A N 1
ATOM 4703 C CA . ASN A 1 578 ? 0.394 -15.302 -17.792 1.00 79.00 578 ASN A CA 1
ATOM 4704 C C . ASN A 1 578 ? 1.759 -14.697 -18.197 1.00 79.00 578 ASN A C 1
ATOM 4706 O O . ASN A 1 578 ? 1.810 -13.710 -18.930 1.00 79.00 578 ASN A O 1
ATOM 4710 N N . ASP A 1 579 ? 2.856 -15.345 -17.812 1.00 79.12 579 ASP A N 1
ATOM 4711 C CA . ASP A 1 579 ? 4.236 -14.915 -18.057 1.00 79.12 579 ASP A CA 1
ATOM 4712 C C . ASP A 1 579 ? 4.845 -15.513 -19.344 1.00 79.12 579 ASP A C 1
ATOM 4714 O O . ASP A 1 579 ? 5.968 -15.174 -19.718 1.00 79.12 579 ASP A O 1
ATOM 4718 N N . TYR A 1 580 ? 4.125 -16.397 -20.055 1.00 81.50 580 TYR A N 1
ATOM 4719 C CA . TYR A 1 580 ? 4.577 -16.988 -21.328 1.00 81.50 580 TYR A CA 1
ATOM 4720 C C . TYR A 1 580 ? 4.022 -16.269 -22.572 1.00 81.50 580 TYR A C 1
ATOM 4722 O O . TYR A 1 580 ? 4.770 -15.929 -23.484 1.00 81.50 580 TYR A O 1
ATOM 4730 N N . LEU A 1 581 ? 2.715 -16.014 -22.668 1.00 76.19 581 LEU A N 1
ATOM 4731 C CA . LEU A 1 581 ? 2.110 -15.277 -23.790 1.00 76.19 581 LEU A CA 1
ATOM 4732 C C . LEU A 1 581 ? 1.017 -14.349 -23.281 1.00 76.19 581 LEU A C 1
ATOM 4734 O O . LEU A 1 581 ? 0.183 -14.762 -22.483 1.00 76.19 581 LEU A O 1
ATOM 4738 N N . THR A 1 582 ? 0.970 -13.130 -23.815 1.00 66.62 582 THR A N 1
ATOM 4739 C CA . THR A 1 582 ? -0.098 -12.181 -23.499 1.00 66.62 582 THR A CA 1
ATOM 4740 C C . THR A 1 582 ? -1.438 -12.650 -24.076 1.00 66.62 582 THR A C 1
ATOM 4742 O O . THR A 1 582 ? -1.514 -13.144 -25.207 1.00 66.62 582 THR A O 1
ATOM 4745 N N . GLU A 1 583 ? -2.516 -12.466 -23.308 1.00 61.47 583 GLU A N 1
ATOM 4746 C CA . GLU A 1 583 ? -3.866 -12.967 -23.621 1.00 61.47 583 GLU A CA 1
ATOM 4747 C C . GLU A 1 583 ? -4.352 -12.517 -25.018 1.00 61.47 583 GLU A C 1
ATOM 4749 O O . GLU A 1 583 ? -4.922 -13.299 -25.781 1.00 61.47 583 GLU A O 1
ATOM 4754 N N . GLY A 1 584 ? -4.003 -11.292 -25.432 1.00 65.12 584 GLY A N 1
ATOM 4755 C CA . GLY A 1 584 ? -4.370 -10.730 -26.737 1.00 65.12 584 GLY A CA 1
ATOM 4756 C C . GLY A 1 584 ? -3.648 -11.321 -27.961 1.00 65.12 584 GLY A C 1
ATOM 4757 O O . GLY A 1 584 ? -4.075 -11.085 -29.093 1.00 65.12 584 GLY A O 1
ATOM 4758 N N . ILE A 1 585 ? -2.548 -12.065 -27.798 1.00 68.69 585 ILE A N 1
ATOM 4759 C CA . ILE A 1 585 ? -1.864 -12.733 -28.925 1.00 68.69 585 ILE A CA 1
ATOM 4760 C C . ILE A 1 585 ? -2.528 -14.078 -29.229 1.00 68.69 585 ILE A C 1
ATOM 4762 O O . ILE A 1 585 ? -2.719 -14.429 -30.395 1.00 68.69 585 ILE A O 1
ATOM 4766 N N . PHE A 1 586 ? -2.945 -14.806 -28.194 1.00 70.19 586 PHE A N 1
ATOM 4767 C CA . PHE A 1 586 ? -3.592 -16.103 -28.364 1.00 70.19 586 PHE A CA 1
ATOM 4768 C C . PHE A 1 586 ? -5.005 -15.994 -28.956 1.00 70.19 586 PHE A C 1
ATOM 4770 O O . PHE A 1 586 ? -5.382 -16.821 -29.787 1.00 70.19 586 PHE A O 1
ATOM 4777 N N . GLU A 1 587 ? -5.777 -14.960 -28.604 1.00 75.31 587 GLU A N 1
ATOM 4778 C CA . GLU A 1 587 ? -7.085 -14.729 -29.238 1.00 75.31 587 GLU A CA 1
ATOM 4779 C C . GLU A 1 587 ? -6.944 -14.436 -30.741 1.00 75.31 587 GLU A C 1
ATOM 4781 O O . GLU A 1 587 ? -7.632 -15.054 -31.556 1.00 75.31 587 GLU A O 1
ATOM 4786 N N . ARG A 1 588 ? -5.943 -13.638 -31.140 1.00 70.94 588 ARG A N 1
ATOM 4787 C CA . ARG A 1 588 ? -5.618 -13.411 -32.562 1.00 70.94 588 ARG A CA 1
ATOM 4788 C C . ARG A 1 588 ? -5.223 -14.696 -33.296 1.00 70.94 588 ARG A C 1
ATOM 4790 O O . ARG A 1 588 ? -5.575 -14.878 -34.461 1.00 70.94 588 ARG A O 1
ATOM 4797 N N . PHE A 1 589 ? -4.533 -15.621 -32.627 1.00 77.19 589 PHE A N 1
ATOM 4798 C CA . PHE A 1 589 ? -4.232 -16.939 -33.194 1.00 77.19 589 PHE A CA 1
ATOM 4799 C C . PHE A 1 589 ? -5.486 -17.789 -33.427 1.00 77.19 589 PHE A C 1
ATOM 4801 O O . PHE A 1 589 ? -5.566 -18.476 -34.445 1.00 77.19 589 PHE A O 1
ATOM 4808 N N . LYS A 1 590 ? -6.480 -17.744 -32.529 1.00 75.25 590 LYS A N 1
ATOM 4809 C CA . LYS A 1 590 ? -7.750 -18.464 -32.734 1.00 75.25 590 LYS A CA 1
ATOM 4810 C C . LYS A 1 590 ? -8.532 -17.928 -33.930 1.00 75.25 590 LYS A C 1
ATOM 4812 O O . LYS A 1 590 ? -9.157 -18.718 -34.635 1.00 75.25 590 LYS A O 1
ATOM 4817 N N . GLU A 1 591 ? -8.498 -16.615 -34.143 1.00 77.06 591 GLU A N 1
ATOM 4818 C CA . GLU A 1 591 ? -9.177 -15.942 -35.254 1.00 77.06 591 GLU A CA 1
ATOM 4819 C C . GLU A 1 591 ? -8.502 -16.228 -36.602 1.00 77.06 591 GLU A C 1
ATOM 4821 O O . GLU A 1 591 ? -9.184 -16.530 -37.582 1.00 77.06 591 GLU A O 1
ATOM 4826 N N . ALA A 1 592 ? -7.164 -16.194 -36.649 1.00 74.25 592 ALA A N 1
ATOM 4827 C CA . ALA A 1 592 ? -6.392 -16.388 -37.875 1.00 74.25 592 ALA A CA 1
ATOM 4828 C C . ALA A 1 592 ? -5.157 -17.296 -37.672 1.00 74.25 592 ALA A C 1
ATOM 4830 O O . ALA A 1 592 ? -4.020 -16.819 -37.721 1.00 74.25 592 ALA A O 1
ATOM 4831 N N . PRO A 1 593 ? -5.325 -18.630 -37.545 1.00 69.38 593 PRO A N 1
ATOM 4832 C CA . PRO A 1 593 ? -4.208 -19.552 -37.292 1.00 69.38 593 PRO A CA 1
ATOM 4833 C C . PRO A 1 593 ? -3.124 -19.529 -38.380 1.00 69.38 593 PRO A C 1
ATOM 4835 O O . PRO A 1 593 ? -1.951 -19.769 -38.107 1.00 69.38 593 PRO A O 1
ATOM 4838 N N . GLY A 1 594 ? -3.510 -19.223 -39.625 1.00 68.31 594 GLY A N 1
ATOM 4839 C CA . GLY A 1 594 ? -2.593 -19.127 -40.765 1.00 68.31 594 GLY A CA 1
ATOM 4840 C C . GLY A 1 594 ? -1.639 -17.928 -40.712 1.00 68.31 594 GLY A C 1
ATOM 4841 O O . GLY A 1 594 ? -0.615 -17.959 -41.387 1.00 68.31 594 GLY A O 1
ATOM 4842 N N . ALA A 1 595 ? -1.933 -16.907 -39.897 1.00 70.62 595 ALA A N 1
ATOM 4843 C CA . ALA A 1 595 ? -1.063 -15.743 -39.707 1.00 70.62 595 ALA A CA 1
ATOM 4844 C C . ALA A 1 595 ? 0.180 -16.053 -38.847 1.00 70.62 595 ALA A C 1
ATOM 4846 O O . ALA A 1 595 ? 1.127 -15.274 -38.837 1.00 70.62 595 ALA A O 1
ATOM 4847 N N . PHE A 1 596 ? 0.196 -17.204 -38.162 1.00 71.38 596 PHE A N 1
ATOM 4848 C CA . PHE A 1 596 ? 1.263 -17.638 -37.253 1.00 71.38 596 PHE A CA 1
ATOM 4849 C C . PHE A 1 596 ? 2.035 -18.844 -37.809 1.00 71.38 596 PHE A C 1
ATOM 4851 O O . PHE A 1 596 ? 2.414 -19.754 -37.071 1.00 71.38 596 PHE A O 1
ATOM 4858 N N . ALA A 1 597 ? 2.257 -18.882 -39.125 1.00 71.25 597 ALA A N 1
ATOM 4859 C CA . ALA A 1 597 ? 3.095 -19.907 -39.736 1.00 71.25 597 ALA A CA 1
ATOM 4860 C C . ALA A 1 597 ? 4.551 -19.786 -39.244 1.00 71.25 597 ALA A C 1
ATOM 4862 O O . ALA A 1 597 ? 5.094 -18.686 -39.119 1.00 71.25 597 ALA A O 1
ATOM 4863 N N . ALA A 1 598 ? 5.172 -20.929 -38.957 1.00 76.56 598 ALA A N 1
ATOM 4864 C CA . ALA A 1 598 ? 6.591 -21.047 -38.632 1.00 76.56 598 ALA A CA 1
ATOM 4865 C C . ALA A 1 598 ? 7.352 -21.722 -39.787 1.00 76.56 598 ALA A C 1
ATOM 4867 O O . ALA A 1 598 ? 6.771 -22.065 -40.819 1.00 76.56 598 ALA A O 1
ATOM 4868 N N . MET A 1 599 ? 8.658 -21.935 -39.610 1.00 78.69 599 MET A N 1
ATOM 4869 C CA . MET A 1 599 ? 9.490 -22.652 -40.581 1.00 78.69 599 MET A CA 1
ATOM 4870 C C . MET A 1 599 ? 8.886 -24.030 -40.929 1.00 78.69 599 MET A C 1
ATOM 4872 O O . MET A 1 599 ? 8.341 -24.687 -40.034 1.00 78.69 599 MET A O 1
ATOM 4876 N N . PRO A 1 600 ? 9.008 -24.515 -42.185 1.00 83.06 600 PRO A N 1
ATOM 4877 C CA . PRO A 1 600 ? 8.364 -25.755 -42.636 1.00 83.06 600 PRO A CA 1
ATOM 4878 C C . PRO A 1 600 ? 8.615 -26.955 -41.717 1.00 83.06 600 PRO A C 1
ATOM 4880 O O . PRO A 1 600 ? 7.690 -27.675 -41.351 1.00 83.06 600 PRO A O 1
ATOM 4883 N N . TRP A 1 601 ? 9.855 -27.102 -41.254 1.00 84.06 601 TRP A N 1
ATOM 4884 C CA . TRP A 1 601 ? 10.267 -28.185 -40.370 1.00 84.06 601 TRP A CA 1
ATOM 4885 C C . TRP A 1 601 ? 9.577 -28.148 -38.996 1.00 84.06 601 TRP A C 1
ATOM 4887 O O . TRP A 1 601 ? 9.294 -29.193 -38.415 1.00 84.06 601 TRP A O 1
ATOM 4897 N N . PHE A 1 602 ? 9.290 -26.955 -38.465 1.00 86.12 602 PHE A N 1
ATOM 4898 C CA . PHE A 1 602 ? 8.582 -26.801 -37.196 1.00 86.12 602 PHE A CA 1
ATOM 4899 C C . PHE A 1 602 ? 7.107 -27.151 -37.381 1.00 86.12 602 PHE A C 1
ATOM 4901 O O . PHE A 1 602 ? 6.514 -27.845 -36.554 1.00 86.12 602 PHE A O 1
ATOM 4908 N N . MET A 1 603 ? 6.521 -26.706 -38.495 1.00 86.44 603 MET A N 1
ATOM 4909 C CA . MET A 1 603 ? 5.133 -27.003 -38.837 1.00 86.44 603 MET A CA 1
ATOM 4910 C C . MET A 1 603 ? 4.897 -28.509 -39.000 1.00 86.44 603 MET A C 1
ATOM 4912 O O . MET A 1 603 ? 3.860 -29.003 -38.564 1.00 86.44 603 MET A O 1
ATOM 4916 N N . GLU A 1 604 ? 5.863 -29.260 -39.538 1.00 87.38 604 GLU A N 1
ATOM 4917 C CA . GLU A 1 604 ? 5.813 -30.729 -39.584 1.00 87.38 604 GLU A CA 1
ATOM 4918 C C . GLU A 1 604 ? 5.698 -31.348 -38.183 1.00 87.38 604 GLU A C 1
ATOM 4920 O O . GLU A 1 604 ? 4.778 -32.133 -37.932 1.00 87.38 604 GLU A O 1
ATOM 4925 N N . ILE A 1 605 ? 6.569 -30.943 -37.250 1.00 87.50 605 ILE A N 1
ATOM 4926 C CA . ILE A 1 605 ? 6.531 -31.412 -35.855 1.00 87.50 605 ILE A CA 1
ATOM 4927 C C . ILE A 1 605 ? 5.191 -31.029 -35.215 1.00 87.50 605 ILE A C 1
ATOM 4929 O O . ILE A 1 605 ? 4.506 -31.866 -34.624 1.00 87.50 605 ILE A O 1
ATOM 4933 N N . TYR A 1 606 ? 4.780 -29.770 -35.351 1.00 89.56 606 TYR A N 1
ATOM 4934 C CA . TYR A 1 606 ? 3.525 -29.269 -34.802 1.00 89.56 606 TYR A CA 1
ATOM 4935 C C . TYR A 1 606 ? 2.317 -30.080 -35.301 1.00 89.56 606 TYR A C 1
ATOM 4937 O O . TYR A 1 606 ? 1.512 -30.570 -34.498 1.00 89.56 606 TYR A O 1
ATOM 4945 N N . HIS A 1 607 ? 2.203 -30.295 -36.614 1.00 90.00 607 HIS A N 1
ATOM 4946 C CA . HIS A 1 607 ? 1.114 -31.071 -37.201 1.00 90.00 607 HIS A CA 1
ATOM 4947 C C . HIS A 1 607 ? 1.127 -32.530 -36.741 1.00 90.00 607 HIS A C 1
ATOM 4949 O O . HIS A 1 607 ? 0.063 -33.068 -36.415 1.00 90.00 607 HIS A O 1
ATOM 4955 N N . GLU A 1 608 ? 2.303 -33.150 -36.616 1.00 90.44 608 GLU A N 1
ATOM 4956 C CA . GLU A 1 608 ? 2.433 -34.505 -36.081 1.00 90.44 608 GLU A CA 1
ATOM 4957 C C . GLU A 1 608 ? 1.825 -34.614 -34.669 1.00 90.44 608 GLU A C 1
ATOM 4959 O O . GLU A 1 608 ? 1.033 -35.521 -34.375 1.00 90.44 608 GLU A O 1
ATOM 4964 N N . TYR A 1 609 ? 2.118 -33.653 -33.790 1.00 89.94 609 TYR A N 1
ATOM 4965 C CA . TYR A 1 609 ? 1.581 -33.640 -32.428 1.00 89.94 609 TYR A CA 1
ATOM 4966 C C . TYR A 1 609 ? 0.079 -33.316 -32.376 1.00 89.94 609 TYR A C 1
ATOM 4968 O O . TYR A 1 609 ? -0.661 -33.943 -31.601 1.00 89.94 609 TYR A O 1
ATOM 4976 N N . LYS A 1 610 ? -0.431 -32.437 -33.250 1.00 86.44 610 LYS A N 1
ATOM 4977 C CA . LYS A 1 610 ? -1.884 -32.212 -33.398 1.00 86.44 610 LYS A CA 1
ATOM 4978 C C . LYS A 1 610 ? -2.603 -33.474 -33.884 1.00 86.44 610 LYS A C 1
ATOM 4980 O O . LYS A 1 610 ? -3.694 -33.794 -33.395 1.00 86.44 610 LYS A O 1
ATOM 4985 N N . GLU A 1 611 ? -1.994 -34.254 -34.775 1.00 85.69 611 GLU A N 1
ATOM 4986 C CA . GLU A 1 611 ? -2.534 -35.549 -35.189 1.00 85.69 611 GLU A CA 1
ATOM 4987 C C . GLU A 1 611 ? -2.552 -36.572 -34.051 1.00 85.69 611 GLU A C 1
ATOM 4989 O O . GLU A 1 611 ? -3.563 -37.263 -33.868 1.00 85.69 611 GLU A O 1
ATOM 4994 N N . ARG A 1 612 ? -1.483 -36.658 -33.248 1.00 83.38 612 ARG A N 1
ATOM 4995 C CA . ARG A 1 612 ? -1.434 -37.520 -32.052 1.00 83.38 612 ARG A CA 1
ATOM 4996 C C . ARG A 1 612 ? -2.574 -37.182 -31.081 1.00 83.38 612 ARG A C 1
ATOM 4998 O O . ARG A 1 612 ? -3.263 -38.090 -30.602 1.00 83.38 612 ARG A O 1
ATOM 5005 N N . MET A 1 613 ? -2.870 -35.895 -30.878 1.00 79.69 613 MET A N 1
ATOM 5006 C CA . MET A 1 613 ? -4.028 -35.431 -30.099 1.00 79.69 613 MET A CA 1
ATOM 5007 C C . MET A 1 613 ? -5.373 -35.861 -30.720 1.00 79.69 613 MET A C 1
ATOM 5009 O O . MET A 1 613 ? -6.294 -36.299 -30.020 1.00 79.69 613 MET A O 1
ATOM 5013 N N . ARG A 1 614 ? -5.502 -35.817 -32.051 1.00 77.44 614 ARG A N 1
ATOM 5014 C CA . ARG A 1 614 ? -6.713 -36.279 -32.753 1.00 77.44 614 ARG A CA 1
ATOM 5015 C C . ARG A 1 614 ? -6.901 -37.796 -32.640 1.00 77.44 614 ARG A C 1
ATOM 5017 O O . ARG A 1 614 ? -8.023 -38.272 -32.420 1.00 77.44 614 ARG A O 1
ATOM 5024 N N . ARG A 1 615 ? -5.816 -38.571 -32.742 1.00 72.69 615 ARG A N 1
ATOM 5025 C CA . ARG A 1 615 ? -5.807 -40.037 -32.587 1.00 72.69 615 ARG A CA 1
ATOM 5026 C C . ARG A 1 615 ? -6.164 -40.444 -31.154 1.00 72.69 615 ARG A C 1
ATOM 5028 O O . ARG A 1 615 ? -7.013 -41.320 -30.974 1.00 72.69 615 ARG A O 1
ATOM 5035 N N . SER A 1 616 ? -5.635 -39.757 -30.138 1.00 59.69 616 SER A N 1
ATOM 5036 C CA . SER A 1 616 ? -5.961 -40.018 -28.726 1.00 59.69 616 SER A CA 1
ATOM 5037 C C . SER A 1 616 ? -7.437 -39.727 -28.399 1.00 59.69 616 SER A C 1
ATOM 5039 O O . SER A 1 616 ? -8.099 -40.536 -27.738 1.00 59.69 616 SER A O 1
ATOM 5041 N N . ARG A 1 617 ? -8.013 -38.643 -28.947 1.00 58.56 617 ARG A N 1
ATOM 5042 C CA . ARG A 1 617 ? -9.456 -38.331 -28.857 1.00 58.56 617 ARG A CA 1
ATOM 5043 C C . ARG A 1 617 ? -10.323 -39.390 -29.538 1.00 58.56 617 ARG A C 1
ATOM 5045 O O . ARG A 1 617 ? -11.341 -39.803 -28.979 1.00 58.56 617 ARG A O 1
ATOM 5052 N N . THR A 1 618 ? -9.911 -39.864 -30.712 1.00 59.72 618 THR A N 1
ATOM 5053 C CA . THR A 1 618 ? -10.638 -40.891 -31.478 1.00 59.72 618 THR A CA 1
ATOM 5054 C C . THR A 1 618 ? -10.597 -42.250 -30.771 1.00 59.72 618 THR A C 1
ATOM 5056 O O . THR A 1 618 ? -11.627 -42.918 -30.669 1.00 59.72 618 THR A O 1
ATOM 5059 N N . SER A 1 619 ? -9.456 -42.611 -30.176 1.00 56.97 619 SER A N 1
ATOM 5060 C CA . SER A 1 619 ? -9.284 -43.832 -29.379 1.00 56.97 619 SER A CA 1
ATOM 5061 C C . SER A 1 619 ? -10.070 -43.788 -28.056 1.00 56.97 619 SER A C 1
ATOM 5063 O O . SER A 1 619 ? -10.769 -44.738 -27.705 1.00 56.97 619 SER A O 1
ATOM 5065 N N . ARG A 1 620 ? -10.111 -42.641 -27.354 1.00 51.81 620 ARG A N 1
ATOM 5066 C CA . ARG A 1 620 ? -11.023 -42.447 -26.203 1.00 51.81 620 ARG A CA 1
ATOM 5067 C C . ARG A 1 620 ? -12.493 -42.581 -26.605 1.00 51.81 620 ARG A C 1
ATOM 5069 O O . ARG A 1 620 ? -13.273 -43.202 -25.881 1.00 51.81 620 ARG A O 1
ATOM 5076 N N . ARG A 1 621 ? -12.890 -42.042 -27.763 1.00 52.09 621 ARG A N 1
ATOM 5077 C CA . ARG A 1 621 ? -14.267 -42.139 -28.281 1.00 52.09 621 ARG A CA 1
ATOM 5078 C C . ARG A 1 621 ? -14.622 -43.577 -28.696 1.00 52.09 621 ARG A C 1
ATOM 5080 O O . ARG A 1 621 ? -15.746 -44.016 -28.438 1.00 52.09 621 ARG A O 1
ATOM 5087 N N . SER A 1 622 ? -13.679 -44.344 -29.252 1.00 53.66 622 SER A N 1
ATOM 5088 C CA . SER A 1 622 ? -13.860 -45.770 -29.576 1.00 53.66 622 SER A CA 1
ATOM 5089 C C . SER A 1 622 ? -13.951 -46.648 -28.313 1.00 53.66 622 SER A C 1
ATOM 5091 O O . SER A 1 622 ? -14.825 -47.509 -28.218 1.00 53.66 622 SER A O 1
ATOM 5093 N N . LEU A 1 623 ? -13.157 -46.363 -27.275 1.00 51.84 623 LEU A N 1
ATOM 5094 C CA . LEU A 1 623 ? -13.226 -47.036 -25.970 1.00 51.84 623 LEU A CA 1
ATOM 5095 C C . LEU A 1 623 ? -14.534 -46.733 -25.220 1.00 51.84 623 LEU A C 1
ATOM 5097 O O . LEU A 1 623 ? -15.157 -47.637 -24.655 1.00 51.84 623 LEU A O 1
ATOM 5101 N N . LEU A 1 624 ? -15.000 -45.480 -25.248 1.00 53.56 624 LEU A N 1
ATOM 5102 C CA . LEU A 1 624 ? -16.285 -45.070 -24.664 1.00 53.56 624 LEU A CA 1
ATOM 5103 C C . LEU A 1 624 ? -17.477 -45.696 -25.402 1.00 53.56 624 LEU A C 1
ATOM 5105 O O . LEU A 1 624 ? -18.443 -46.131 -24.768 1.00 53.56 624 LEU A O 1
ATOM 5109 N N . THR A 1 625 ? -17.415 -45.799 -26.732 1.00 51.69 625 THR A N 1
ATOM 5110 C CA . THR A 1 625 ? -18.440 -46.497 -27.528 1.00 51.69 625 THR A CA 1
ATOM 5111 C C . THR A 1 625 ? -18.385 -48.015 -27.334 1.00 51.69 625 THR A C 1
ATOM 5113 O O . THR A 1 625 ? -19.440 -48.643 -27.233 1.00 51.69 625 THR A O 1
ATOM 5116 N N . GLY A 1 626 ? -17.197 -48.603 -27.164 1.00 55.59 626 GLY A N 1
ATOM 5117 C CA . GLY A 1 626 ? -17.000 -50.002 -26.773 1.00 55.59 626 GLY A CA 1
ATOM 5118 C C . GLY A 1 626 ? -17.583 -50.325 -25.393 1.00 55.59 626 GLY A C 1
ATOM 5119 O O . GLY A 1 626 ? -18.362 -51.272 -25.260 1.00 55.59 626 GLY A O 1
ATOM 5120 N N . ARG A 1 627 ? -17.320 -49.487 -24.377 1.00 48.12 627 ARG A N 1
ATOM 5121 C CA . ARG A 1 627 ? -17.935 -49.593 -23.037 1.00 48.12 627 ARG A CA 1
ATOM 5122 C C . ARG A 1 627 ? -19.453 -49.399 -23.078 1.00 48.12 627 ARG A C 1
ATOM 5124 O O . ARG A 1 627 ? -20.173 -50.156 -22.430 1.00 48.12 627 ARG A O 1
ATOM 5131 N N . ARG A 1 628 ? -19.968 -48.466 -23.892 1.00 47.28 628 ARG A N 1
ATOM 5132 C CA . ARG A 1 628 ? -21.419 -48.301 -24.115 1.00 47.28 628 ARG A CA 1
ATOM 5133 C C . ARG A 1 628 ? -22.046 -49.523 -24.791 1.00 47.28 628 ARG A C 1
ATOM 5135 O O . ARG A 1 628 ? -23.133 -49.925 -24.387 1.00 47.28 628 ARG A O 1
ATOM 5142 N N . LYS A 1 629 ? -21.378 -50.150 -25.769 1.00 51.91 629 LYS A N 1
ATOM 5143 C CA . LYS A 1 629 ? -21.843 -51.400 -26.401 1.00 51.91 629 LYS A CA 1
ATOM 5144 C C . LYS A 1 629 ? -21.827 -52.576 -25.416 1.00 51.91 629 LYS A C 1
ATOM 5146 O O . LYS A 1 629 ? -22.802 -53.327 -25.383 1.00 51.91 629 LYS A O 1
ATOM 5151 N N . LYS A 1 630 ? -20.798 -52.696 -24.567 1.00 46.91 630 LYS A N 1
ATOM 5152 C CA . LYS A 1 630 ? -20.707 -53.724 -23.509 1.00 46.91 630 LYS A CA 1
ATOM 5153 C C . LYS A 1 630 ? -21.809 -53.542 -22.453 1.00 46.91 630 LYS A C 1
ATOM 5155 O O . LYS A 1 630 ? -22.610 -54.447 -22.258 1.00 46.91 630 LYS A O 1
ATOM 5160 N N . GLY A 1 631 ? -22.002 -52.321 -21.945 1.00 47.94 631 GLY A N 1
ATOM 5161 C CA . GLY A 1 631 ? -23.095 -51.989 -21.018 1.00 47.94 631 GLY A CA 1
ATOM 5162 C C . GLY A 1 631 ? -24.510 -52.054 -21.620 1.00 47.94 631 GLY A C 1
ATOM 5163 O O . GLY A 1 631 ? -25.493 -52.123 -20.883 1.00 47.94 631 GLY A O 1
ATOM 5164 N N . ARG A 1 632 ? -24.655 -52.035 -22.954 1.00 48.44 632 ARG A N 1
ATOM 5165 C CA . ARG A 1 632 ? -25.933 -52.294 -23.649 1.00 48.44 632 ARG A CA 1
ATOM 5166 C C . ARG A 1 632 ? -26.172 -53.798 -23.843 1.00 48.44 632 ARG A C 1
ATOM 5168 O O . ARG A 1 632 ? -27.313 -54.237 -23.726 1.00 48.44 632 ARG A O 1
ATOM 5175 N N . LYS A 1 633 ? -25.114 -54.594 -24.058 1.00 49.91 633 LYS A N 1
ATOM 5176 C CA . LYS A 1 633 ? -25.169 -56.068 -24.031 1.00 49.91 633 LYS A CA 1
ATOM 5177 C C . LYS A 1 633 ? -25.528 -56.592 -22.638 1.00 49.91 633 LYS A C 1
ATOM 5179 O O . LYS A 1 633 ? -26.430 -57.418 -22.545 1.00 49.91 633 LYS A O 1
ATOM 5184 N N . ASP A 1 634 ? -24.923 -56.055 -21.581 1.00 53.41 634 ASP A N 1
ATOM 5185 C CA . ASP A 1 634 ? -25.193 -56.478 -20.199 1.00 53.41 634 ASP A CA 1
ATOM 5186 C C . ASP A 1 634 ? -26.603 -56.073 -19.738 1.00 53.41 634 ASP A C 1
ATOM 5188 O O . ASP A 1 634 ? -27.316 -56.886 -19.153 1.00 53.41 634 ASP A O 1
ATOM 5192 N N . ARG A 1 635 ? -27.093 -54.884 -20.128 1.00 49.53 635 ARG A N 1
ATOM 5193 C CA . ARG A 1 635 ? -28.502 -54.489 -19.912 1.00 49.53 635 ARG A CA 1
ATOM 5194 C C . ARG A 1 635 ? -29.504 -55.355 -20.677 1.00 49.53 635 ARG A C 1
ATOM 5196 O O . ARG A 1 635 ? -30.564 -55.672 -20.139 1.00 49.53 635 ARG A O 1
ATOM 5203 N N . ASN A 1 636 ? -29.182 -55.776 -21.902 1.00 55.25 636 ASN A N 1
ATOM 5204 C CA . ASN A 1 636 ? -30.021 -56.717 -22.651 1.00 55.25 636 ASN A CA 1
ATOM 5205 C C . ASN A 1 636 ? -29.978 -58.137 -22.064 1.00 55.25 636 ASN A C 1
ATOM 5207 O O . ASN A 1 636 ? -30.978 -58.851 -22.151 1.00 55.25 636 ASN A O 1
ATOM 5211 N N . ARG A 1 637 ? -28.860 -58.545 -21.448 1.00 53.38 637 ARG A N 1
ATOM 5212 C CA . ARG A 1 637 ? -28.731 -59.826 -20.737 1.00 53.38 637 ARG A CA 1
ATOM 5213 C C . ARG A 1 637 ? -29.558 -59.821 -19.446 1.00 53.38 637 ARG A C 1
ATOM 5215 O O . ARG A 1 637 ? -30.424 -60.679 -19.303 1.00 53.38 637 ARG A O 1
ATOM 5222 N N . GLY A 1 638 ? -29.432 -58.771 -18.631 1.00 50.78 638 GLY A N 1
ATOM 5223 C CA . GLY A 1 638 ? -30.252 -58.569 -17.430 1.00 50.78 638 GLY A CA 1
ATOM 5224 C C . GLY A 1 638 ? -31.748 -58.418 -17.732 1.00 50.78 638 GLY A C 1
ATOM 5225 O O . GLY A 1 638 ? -32.585 -58.972 -17.027 1.00 50.78 638 GLY A O 1
ATOM 5226 N N . SER A 1 639 ? -32.117 -57.769 -18.844 1.00 52.25 639 SER A N 1
ATOM 5227 C CA . SER A 1 639 ? -33.524 -57.679 -19.281 1.00 52.25 639 SER A CA 1
ATOM 5228 C C . SER A 1 639 ? -34.093 -59.023 -19.757 1.00 52.25 639 SER A C 1
ATOM 5230 O O . SER A 1 639 ? -35.293 -59.270 -19.624 1.00 52.25 639 SER A O 1
ATOM 5232 N N . ARG A 1 640 ? -33.257 -59.917 -20.306 1.00 52.97 640 ARG A N 1
ATOM 5233 C CA . ARG A 1 640 ? -33.663 -61.287 -20.668 1.00 52.97 640 ARG A CA 1
ATOM 5234 C C . ARG A 1 640 ? -33.820 -62.180 -19.436 1.00 52.97 640 ARG A C 1
ATOM 5236 O O . ARG A 1 640 ? -34.757 -62.973 -19.411 1.00 52.97 640 ARG A O 1
ATOM 5243 N N . GLU A 1 641 ? -32.970 -62.026 -18.423 1.00 54.47 641 GLU A N 1
ATOM 5244 C CA . GLU A 1 641 ? -33.100 -62.725 -17.134 1.00 54.47 641 GLU A CA 1
ATOM 5245 C C . GLU A 1 641 ? -34.319 -62.250 -16.336 1.00 54.47 641 GLU A C 1
ATOM 5247 O O . GLU A 1 641 ? -35.108 -63.077 -15.888 1.00 54.47 641 GLU A O 1
ATOM 5252 N N . LEU A 1 642 ? -34.580 -60.940 -16.279 1.00 50.75 642 LEU A N 1
ATOM 5253 C CA . LEU A 1 642 ? -35.798 -60.389 -15.670 1.00 50.75 642 LEU A CA 1
ATOM 5254 C C . LEU A 1 642 ? -37.076 -60.890 -16.359 1.00 50.75 642 LEU A C 1
ATOM 5256 O O . LEU A 1 642 ? -38.049 -61.222 -15.684 1.00 50.75 642 LEU A O 1
ATOM 5260 N N . ARG A 1 643 ? -37.081 -61.023 -17.694 1.00 53.84 643 ARG A N 1
ATOM 5261 C CA . ARG A 1 643 ? -38.218 -61.603 -18.438 1.00 53.84 643 ARG A CA 1
ATOM 5262 C C . ARG A 1 643 ? -38.389 -63.111 -18.217 1.00 53.84 643 ARG A C 1
ATOM 5264 O O . ARG A 1 643 ? -39.518 -63.594 -18.312 1.00 53.84 643 ARG A O 1
ATOM 5271 N N . LYS A 1 644 ? -37.313 -63.851 -17.921 1.00 57.78 644 LYS A N 1
ATOM 5272 C CA . LYS A 1 644 ? -37.396 -65.261 -17.501 1.00 57.78 644 LYS A CA 1
ATOM 5273 C C . LYS A 1 644 ? -37.966 -65.377 -16.083 1.00 57.78 644 LYS A C 1
ATOM 5275 O O . LYS A 1 644 ? -38.968 -66.067 -15.919 1.00 57.78 644 LYS A O 1
ATOM 5280 N N . ASN A 1 645 ? -37.455 -64.599 -15.127 1.00 54.12 645 ASN A N 1
ATOM 5281 C CA . ASN A 1 645 ? -37.950 -64.591 -13.744 1.00 54.12 645 ASN A CA 1
ATOM 5282 C C . ASN A 1 645 ? -39.419 -64.152 -13.641 1.00 54.12 645 ASN A C 1
ATOM 5284 O O . ASN A 1 645 ? -40.186 -64.749 -12.892 1.00 54.12 645 ASN A O 1
ATOM 5288 N N . TYR A 1 646 ? -39.865 -63.175 -14.439 1.00 51.66 646 TYR A N 1
ATOM 5289 C CA . TYR A 1 646 ? -41.285 -62.793 -14.484 1.00 51.66 646 TYR A CA 1
ATOM 5290 C C . TYR A 1 646 ? -42.190 -63.898 -15.057 1.00 51.66 646 TYR A C 1
ATOM 5292 O O . TYR A 1 646 ? -43.330 -64.054 -14.616 1.00 51.66 646 TYR A O 1
ATOM 5300 N N . ARG A 1 647 ? -41.701 -64.696 -16.017 1.00 53.88 647 ARG A N 1
ATOM 5301 C CA . ARG A 1 647 ? -42.442 -65.857 -16.545 1.00 53.88 647 ARG A CA 1
ATOM 5302 C C . ARG A 1 647 ? -42.475 -67.024 -15.558 1.00 53.88 647 ARG A C 1
ATOM 5304 O O . ARG A 1 647 ? -43.488 -67.718 -15.506 1.00 53.88 647 ARG A O 1
ATOM 5311 N N . GLU A 1 648 ? -41.419 -67.224 -14.776 1.00 54.62 648 GLU A N 1
ATOM 5312 C CA . GLU A 1 648 ? -41.363 -68.254 -13.731 1.00 54.62 648 GLU A CA 1
ATOM 5313 C C . GLU A 1 648 ? -42.236 -67.883 -12.524 1.00 54.62 648 GLU A C 1
ATOM 5315 O O . GLU A 1 648 ? -43.110 -68.665 -12.153 1.00 54.62 648 GLU A O 1
ATOM 5320 N N . HIS A 1 649 ? -42.166 -66.644 -12.025 1.00 51.59 649 HIS A N 1
ATOM 5321 C CA . HIS A 1 649 ? -43.064 -66.163 -10.964 1.00 51.59 649 HIS A CA 1
ATOM 5322 C C . HIS A 1 649 ? -44.543 -66.120 -11.387 1.00 51.59 649 HIS A C 1
ATOM 5324 O O . HIS A 1 649 ? -45.432 -66.377 -10.570 1.00 51.59 649 HIS A O 1
ATOM 5330 N N . GLY A 1 650 ? -44.832 -65.858 -12.667 1.00 49.09 650 GLY A N 1
ATOM 5331 C CA . GLY A 1 650 ? -46.186 -65.955 -13.225 1.00 49.09 650 GLY A CA 1
ATOM 5332 C C . GLY A 1 650 ? -46.714 -67.393 -13.334 1.00 49.09 650 GLY A C 1
ATOM 5333 O O . GLY A 1 650 ? -47.927 -67.607 -13.279 1.00 49.09 650 GLY A O 1
ATOM 5334 N N . ARG A 1 651 ? -45.825 -68.390 -13.448 1.00 53.62 651 ARG A N 1
ATOM 5335 C CA . ARG A 1 651 ? -46.182 -69.817 -13.390 1.00 53.62 651 ARG A CA 1
ATOM 5336 C C . ARG A 1 651 ? -46.376 -70.281 -11.946 1.00 53.62 651 ARG A C 1
ATOM 5338 O O . ARG A 1 651 ? -47.390 -70.922 -11.687 1.00 53.62 651 ARG A O 1
ATOM 5345 N N . GLN A 1 652 ? -45.519 -69.850 -11.014 1.00 49.03 652 GLN A N 1
ATOM 5346 C CA . GLN A 1 652 ? -45.633 -70.155 -9.579 1.00 49.03 652 GLN A CA 1
ATOM 5347 C C . GLN A 1 652 ? -46.957 -69.644 -8.973 1.00 49.03 652 GLN A C 1
ATOM 5349 O O . GLN A 1 652 ? -47.661 -70.385 -8.289 1.00 49.03 652 GLN A O 1
ATOM 5354 N N . ARG A 1 653 ? -47.376 -68.412 -9.313 1.00 42.25 653 ARG A N 1
ATOM 5355 C CA . ARG A 1 653 ? -48.660 -67.843 -8.850 1.00 42.25 653 ARG A CA 1
ATOM 5356 C C . ARG A 1 653 ? -49.899 -68.553 -9.416 1.00 42.25 653 ARG A C 1
ATOM 5358 O O . ARG A 1 653 ? -50.941 -68.556 -8.766 1.00 42.25 653 ARG A O 1
ATOM 5365 N N . LYS A 1 654 ? -49.807 -69.184 -10.595 1.00 48.78 654 LYS A N 1
ATOM 5366 C CA . LYS A 1 654 ? -50.898 -70.003 -11.163 1.00 48.78 654 LYS A CA 1
ATOM 5367 C C . LYS A 1 654 ? -50.970 -71.408 -10.552 1.00 48.78 654 LYS A C 1
ATOM 5369 O O . LYS A 1 654 ? -52.056 -71.983 -10.518 1.00 48.78 654 LYS A O 1
ATOM 5374 N N . THR A 1 655 ? -49.858 -71.947 -10.051 1.00 50.38 655 THR A N 1
ATOM 5375 C CA . THR A 1 655 ? -49.833 -73.212 -9.297 1.00 50.38 655 THR A CA 1
ATOM 5376 C C . THR A 1 655 ? -50.319 -73.054 -7.854 1.00 50.38 655 THR A C 1
ATOM 5378 O O . THR A 1 655 ? -51.036 -73.931 -7.377 1.00 50.38 655 THR A O 1
ATOM 5381 N N . ASP A 1 656 ? -50.058 -71.918 -7.200 1.00 43.88 656 ASP A N 1
ATOM 5382 C CA . ASP A 1 656 ? -50.506 -71.682 -5.816 1.00 43.88 656 ASP A CA 1
ATOM 5383 C C . ASP A 1 656 ? -52.000 -71.318 -5.708 1.00 43.88 656 ASP A C 1
ATOM 5385 O O . ASP A 1 656 ? -52.668 -71.735 -4.763 1.00 43.88 656 ASP A O 1
ATOM 5389 N N . MET A 1 657 ? -52.591 -70.674 -6.725 1.00 40.28 657 MET A N 1
ATOM 5390 C CA . MET A 1 657 ? -54.054 -70.482 -6.806 1.00 40.28 657 MET A CA 1
ATOM 5391 C C . MET A 1 657 ? -54.846 -71.770 -7.102 1.00 40.28 657 MET A C 1
ATOM 5393 O O . MET A 1 657 ? -56.066 -71.780 -6.948 1.00 40.28 657 MET A O 1
ATOM 5397 N N . ARG A 1 658 ? -54.187 -72.866 -7.506 1.00 41.31 658 ARG A N 1
ATOM 5398 C CA . ARG A 1 658 ? -54.826 -74.183 -7.707 1.00 41.31 658 ARG A CA 1
ATOM 5399 C C . ARG A 1 658 ? -54.767 -75.094 -6.475 1.00 41.31 658 ARG A C 1
ATOM 5401 O O . ARG A 1 658 ? -55.424 -76.128 -6.488 1.00 41.31 658 ARG A O 1
ATOM 5408 N N . ARG A 1 659 ? -54.041 -74.721 -5.412 1.00 41.47 659 ARG A N 1
ATOM 5409 C CA . ARG A 1 659 ? -53.942 -75.504 -4.160 1.00 41.47 659 ARG A CA 1
ATOM 5410 C C . ARG A 1 659 ? -54.870 -75.043 -3.029 1.00 41.47 659 ARG A C 1
ATOM 5412 O O . ARG A 1 659 ? -55.002 -75.759 -2.047 1.00 41.47 659 ARG A O 1
ATOM 5419 N N . TYR A 1 660 ? -55.574 -73.921 -3.184 1.00 37.56 660 TYR A N 1
ATOM 5420 C CA . TYR A 1 660 ? -56.563 -73.419 -2.217 1.00 37.56 660 TYR A CA 1
ATOM 5421 C C . TYR A 1 660 ? -58.002 -73.500 -2.763 1.00 37.56 660 TYR A C 1
ATOM 5423 O O . TYR A 1 660 ? -58.717 -72.508 -2.852 1.00 37.56 660 TYR A O 1
ATOM 5431 N N . ARG A 1 661 ? -58.435 -74.705 -3.153 1.00 34.38 661 ARG A N 1
ATOM 5432 C CA . ARG A 1 661 ? -59.851 -75.098 -3.289 1.00 34.38 661 ARG A CA 1
ATOM 5433 C C . ARG A 1 661 ? -59.945 -76.612 -3.106 1.00 34.38 661 ARG A C 1
ATOM 5435 O O . ARG A 1 661 ? -59.623 -77.357 -4.022 1.00 34.38 661 ARG A O 1
ATOM 5442 N N . GLY A 1 662 ? -60.400 -77.041 -1.933 1.00 29.61 662 GLY A N 1
ATOM 5443 C CA . GLY A 1 662 ? -60.754 -78.436 -1.669 1.00 29.61 662 GLY A CA 1
ATOM 5444 C C . GLY A 1 662 ? -60.142 -78.972 -0.384 1.00 29.61 662 GLY A C 1
ATOM 5445 O O . GLY A 1 662 ? -59.106 -79.614 -0.426 1.00 29.61 662 GLY A O 1
ATOM 5446 N N . HIS A 1 663 ? -60.770 -78.678 0.751 1.00 32.16 663 HIS A N 1
ATOM 5447 C CA . HIS A 1 663 ? -61.350 -79.694 1.634 1.00 32.16 663 HIS A CA 1
ATOM 5448 C C . HIS A 1 663 ? -61.847 -79.013 2.910 1.00 32.16 663 HIS A C 1
ATOM 5450 O O . HIS A 1 663 ? -61.078 -78.476 3.701 1.00 32.16 663 HIS A O 1
ATOM 5456 N N . GLY A 1 664 ? -63.169 -79.014 3.080 1.00 25.98 664 GLY A N 1
ATOM 5457 C CA . GLY A 1 664 ? -63.786 -78.761 4.371 1.00 25.98 664 GLY A CA 1
ATOM 5458 C C . GLY A 1 664 ? -63.709 -80.009 5.243 1.00 25.98 664 GLY A C 1
ATOM 5459 O O . GLY A 1 664 ? -63.733 -81.128 4.735 1.00 25.98 664 GLY A O 1
ATOM 5460 N N . SER A 1 665 ? -63.685 -79.827 6.557 1.00 26.98 665 SER A N 1
ATOM 5461 C CA . SER A 1 665 ? -64.837 -80.112 7.424 1.00 26.98 665 SER A CA 1
ATOM 5462 C C . SER A 1 665 ? -64.411 -80.332 8.882 1.00 26.98 665 SER A C 1
ATOM 5464 O O . SER A 1 665 ? -63.321 -80.807 9.165 1.00 26.98 665 SER A O 1
ATOM 5466 N N . GLN A 1 666 ? -65.368 -80.021 9.761 1.00 29.25 666 GLN A N 1
ATOM 5467 C CA . GLN A 1 666 ? -65.555 -80.485 11.140 1.00 29.25 666 GLN A CA 1
ATOM 5468 C C . GLN A 1 666 ? -65.129 -79.591 12.323 1.00 29.25 666 GLN A C 1
ATOM 5470 O O . GLN A 1 666 ? -63.970 -79.458 12.682 1.00 29.25 666 GLN A O 1
ATOM 5475 N N . GLN A 1 667 ? -66.205 -79.113 12.973 1.00 28.14 667 GLN A N 1
ATOM 5476 C CA . GLN A 1 667 ? -66.500 -79.162 14.416 1.00 28.14 667 GLN A CA 1
ATOM 5477 C C . GLN A 1 667 ? -65.721 -78.210 15.334 1.00 28.14 667 GLN A C 1
ATOM 5479 O O . GLN A 1 667 ? -64.521 -78.295 15.521 1.00 28.14 667 GLN A O 1
ATOM 5484 N N . LYS A 1 668 ? -66.400 -77.161 15.816 1.00 26.23 668 LYS A N 1
ATOM 5485 C CA . LYS A 1 668 ? -67.201 -77.103 17.062 1.00 26.23 668 LYS A CA 1
ATOM 5486 C C . LYS A 1 668 ? -66.336 -77.057 18.329 1.00 26.23 668 LYS A C 1
ATOM 5488 O O . LYS A 1 668 ? -65.808 -78.066 18.763 1.00 26.23 668 LYS A O 1
ATOM 5493 N N . ALA A 1 669 ? -66.432 -75.898 18.982 1.00 25.84 669 ALA A N 1
ATOM 5494 C CA . ALA A 1 669 ? -66.829 -75.710 20.382 1.00 25.84 669 ALA A CA 1
ATOM 5495 C C . ALA A 1 669 ? -65.828 -74.925 21.241 1.00 25.84 669 ALA A C 1
ATOM 5497 O O . ALA A 1 669 ? -64.723 -75.368 21.513 1.00 25.84 669 ALA A O 1
ATOM 5498 N N . GLY A 1 670 ? -66.340 -73.825 21.806 1.00 25.20 670 GLY A N 1
ATOM 5499 C CA . GLY A 1 670 ? -66.126 -73.532 23.221 1.00 25.20 670 GLY A CA 1
ATOM 5500 C C . GLY A 1 670 ? -65.250 -72.332 23.570 1.00 25.20 670 GLY A C 1
ATOM 5501 O O . GLY A 1 670 ? -64.050 -72.492 23.676 1.00 25.20 670 GLY A O 1
ATOM 5502 N N . ARG A 1 671 ? -65.931 -71.233 23.963 1.00 25.72 671 ARG A N 1
ATOM 5503 C CA . ARG A 1 671 ? -65.651 -70.369 25.146 1.00 25.72 671 ARG A CA 1
ATOM 5504 C C . ARG A 1 671 ? -64.297 -69.611 25.158 1.00 25.72 671 ARG A C 1
ATOM 5506 O O . ARG A 1 671 ? -63.279 -70.130 24.770 1.00 25.72 671 ARG A O 1
ATOM 5513 N N . LYS A 1 672 ? -64.136 -68.396 25.686 1.00 27.03 672 LYS A N 1
ATOM 5514 C CA . LYS A 1 672 ? -64.954 -67.438 26.446 1.00 27.03 672 LYS A CA 1
ATOM 5515 C C . LYS A 1 672 ? -64.156 -66.110 26.466 1.00 27.03 672 LYS A C 1
ATOM 5517 O O . LYS A 1 672 ? -62.947 -66.139 26.617 1.00 27.03 672 LYS A O 1
ATOM 5522 N N . LYS A 1 673 ? -64.896 -65.000 26.376 1.00 26.55 673 LYS A N 1
ATOM 5523 C CA . LYS A 1 673 ? -64.786 -63.699 27.078 1.00 26.55 673 LYS A CA 1
ATOM 5524 C C . LYS A 1 673 ? -63.427 -63.047 27.446 1.00 26.55 673 LYS A C 1
ATOM 5526 O O . LYS A 1 673 ? -62.691 -63.594 28.251 1.00 26.55 673 LYS A O 1
ATOM 5531 N N . GLN A 1 674 ? -63.396 -61.735 27.122 1.00 28.05 674 GLN A N 1
ATOM 5532 C CA . GLN A 1 674 ? -62.976 -60.573 27.955 1.00 28.05 674 GLN A CA 1
ATOM 5533 C C . GLN A 1 674 ? -61.474 -60.418 28.250 1.00 28.05 674 GLN A C 1
ATOM 5535 O O . GLN A 1 674 ? -60.772 -61.401 28.364 1.00 28.05 674 GLN A O 1
ATOM 5540 N N . GLN A 1 675 ? -60.880 -59.249 28.502 1.00 27.05 675 GLN A N 1
ATOM 5541 C CA . GLN A 1 675 ? -61.137 -57.803 28.384 1.00 27.05 675 GLN A CA 1
ATOM 5542 C C . GLN A 1 675 ? -59.833 -57.160 28.940 1.00 27.05 675 GLN A C 1
ATOM 5544 O O . GLN A 1 675 ? -59.161 -57.792 29.749 1.00 27.05 675 GLN A O 1
ATOM 5549 N N . LYS A 1 676 ? -59.600 -55.868 28.662 1.00 29.45 676 LYS A N 1
ATOM 5550 C CA . LYS A 1 676 ? -58.993 -54.872 29.585 1.00 29.45 676 LYS A CA 1
ATOM 5551 C C . LYS A 1 676 ? -57.458 -54.681 29.729 1.00 29.45 676 LYS A C 1
ATOM 5553 O O . LYS A 1 676 ? -56.733 -55.584 30.112 1.00 29.45 676 LYS A O 1
ATOM 5558 N N . TYR A 1 677 ? -57.123 -53.376 29.653 1.00 26.52 677 TYR A N 1
ATOM 5559 C CA . TYR A 1 677 ? -56.062 -52.577 30.316 1.00 26.52 677 TYR A CA 1
ATOM 5560 C C . TYR A 1 677 ? -54.591 -52.844 29.941 1.00 26.52 677 TYR A C 1
ATOM 5562 O O . TYR A 1 677 ? -54.201 -53.972 29.720 1.00 26.52 677 TYR A O 1
ATOM 5570 N N . GLY A 1 678 ? -53.682 -51.865 29.871 1.00 25.73 678 GLY A N 1
ATOM 5571 C CA . GLY A 1 678 ? -53.727 -50.438 30.199 1.00 25.73 678 GLY A CA 1
ATOM 5572 C C . GLY A 1 678 ? -52.403 -49.983 30.840 1.00 25.73 678 GLY A C 1
ATOM 5573 O O . GLY A 1 678 ? -51.955 -50.623 31.777 1.00 25.73 678 GLY A O 1
ATOM 5574 N N . ARG A 1 679 ? -51.891 -48.829 30.380 1.00 28.09 679 ARG A N 1
ATOM 5575 C CA . ARG A 1 679 ? -51.092 -47.804 31.099 1.00 28.09 679 ARG A CA 1
ATOM 5576 C C . ARG A 1 679 ? -49.654 -48.057 31.603 1.00 28.09 679 ARG A C 1
ATOM 5578 O O . ARG A 1 679 ? -49.334 -49.084 32.179 1.00 28.09 679 ARG A O 1
ATOM 5585 N N . ASP A 1 680 ? -48.927 -46.925 31.540 1.00 29.50 680 ASP A N 1
ATOM 5586 C CA . ASP A 1 680 ? -47.803 -46.450 32.376 1.00 29.50 680 ASP A CA 1
ATOM 5587 C C . ASP A 1 680 ? -46.411 -47.069 32.091 1.00 29.50 680 ASP A C 1
ATOM 5589 O O . ASP A 1 680 ? -46.300 -48.261 31.878 1.00 29.50 680 ASP A O 1
ATOM 5593 N N . ARG A 1 681 ? -45.262 -46.365 32.066 1.00 27.91 681 ARG A N 1
ATOM 5594 C CA . ARG A 1 681 ? -44.855 -45.029 32.553 1.00 27.91 681 ARG A CA 1
ATOM 5595 C C . ARG A 1 681 ? -43.432 -44.673 32.036 1.00 27.91 681 ARG A C 1
ATOM 5597 O O . ARG A 1 681 ? -42.537 -45.499 32.097 1.00 27.91 681 ARG A O 1
ATOM 5604 N N . LYS A 1 682 ? -43.245 -43.407 31.628 1.00 28.42 682 LYS A N 1
ATOM 5605 C CA . LYS A 1 682 ? -42.219 -42.412 32.058 1.00 28.42 682 LYS A CA 1
ATOM 5606 C C . LYS A 1 682 ? -40.688 -42.737 32.137 1.00 28.42 682 LYS A C 1
A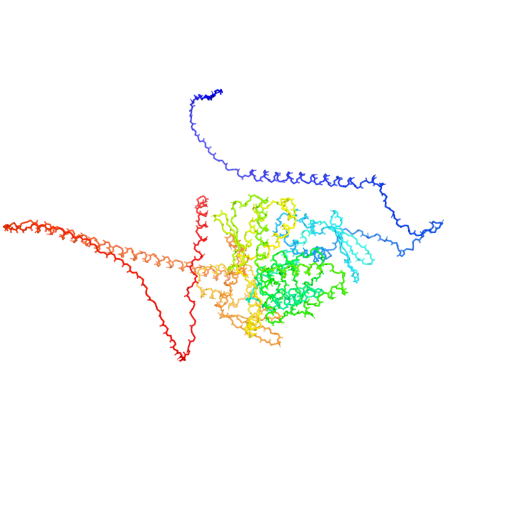TOM 5608 O O . LYS A 1 682 ? -40.253 -43.406 33.059 1.00 28.42 682 LYS A O 1
ATOM 5613 N N . ILE A 1 683 ? -39.912 -41.930 31.372 1.00 28.39 683 ILE A N 1
ATOM 5614 C CA . ILE A 1 683 ? -38.909 -40.897 31.810 1.00 28.39 683 ILE A CA 1
ATOM 5615 C C . ILE A 1 683 ? -37.375 -41.192 31.915 1.00 28.39 683 ILE A C 1
ATOM 5617 O O . ILE A 1 683 ? -36.954 -42.025 32.701 1.00 28.39 683 ILE A O 1
ATOM 5621 N N . ARG A 1 684 ? -36.596 -40.276 31.262 1.00 25.69 684 ARG A N 1
ATOM 5622 C CA . ARG A 1 684 ? -35.216 -39.710 31.506 1.00 25.69 684 ARG A CA 1
ATOM 5623 C C . ARG A 1 684 ? -33.994 -40.653 31.494 1.00 25.69 684 ARG A C 1
ATOM 5625 O O . ARG A 1 684 ? -34.093 -41.788 31.904 1.00 25.69 684 ARG A O 1
ATOM 5632 N N . ARG A 1 685 ? -32.744 -40.217 31.259 1.00 29.17 685 ARG A N 1
ATOM 5633 C CA . ARG A 1 685 ? -32.014 -39.163 30.494 1.00 29.17 685 ARG A CA 1
ATOM 5634 C C . ARG A 1 685 ? -30.532 -39.332 30.912 1.00 29.17 685 ARG A C 1
ATOM 5636 O O . ARG A 1 685 ? -30.283 -39.530 32.091 1.00 29.17 685 ARG A O 1
ATOM 5643 N N . LYS A 1 686 ? -29.617 -39.024 29.984 1.00 29.42 686 LYS A N 1
ATOM 5644 C CA . LYS A 1 686 ? -28.251 -38.464 30.163 1.00 29.42 686 LYS A CA 1
ATOM 5645 C C . LYS A 1 686 ? -27.077 -39.333 30.686 1.00 29.42 686 LYS A C 1
ATOM 5647 O O . LYS A 1 686 ? -27.054 -39.734 31.834 1.00 29.42 686 LYS A O 1
ATOM 5652 N N . ARG A 1 687 ? -26.039 -39.332 29.823 1.00 26.88 687 ARG A N 1
ATOM 5653 C CA . ARG A 1 687 ? -24.604 -38.980 30.016 1.00 26.88 687 ARG A CA 1
ATOM 5654 C C . ARG A 1 687 ? -23.783 -39.724 31.080 1.00 26.88 687 ARG A C 1
ATOM 5656 O O . ARG A 1 687 ? -24.063 -39.565 32.255 1.00 26.88 687 ARG A O 1
ATOM 5663 N N . GLN A 1 688 ? -22.606 -40.219 30.675 1.00 25.59 688 GLN A N 1
ATOM 5664 C CA . GLN A 1 688 ? -21.320 -39.632 31.095 1.00 25.59 688 GLN A CA 1
ATOM 5665 C C . GLN A 1 688 ? -20.119 -40.181 30.308 1.00 25.59 688 GLN A C 1
ATOM 5667 O O . GLN A 1 688 ? -20.187 -41.210 29.648 1.00 25.59 688 GLN A O 1
ATOM 5672 N N . SER A 1 689 ? -19.049 -39.399 30.368 1.00 25.06 689 SER A N 1
ATOM 5673 C CA . SER A 1 689 ? -17.798 -39.416 29.620 1.00 25.06 689 SER A CA 1
ATOM 5674 C C . SER A 1 689 ? -16.610 -39.437 30.594 1.00 25.06 689 SER A C 1
ATOM 5676 O O . SER A 1 689 ? -16.753 -38.888 31.683 1.00 25.06 689 SER A O 1
ATOM 5678 N N . MET A 1 690 ? -15.426 -39.819 30.081 1.00 25.16 690 MET A N 1
ATOM 5679 C CA . MET A 1 690 ? -14.111 -39.180 30.341 1.00 25.16 690 MET A CA 1
ATOM 5680 C C . MET A 1 690 ? -13.185 -39.781 31.438 1.00 25.16 690 MET A C 1
ATOM 5682 O O . MET A 1 690 ? -13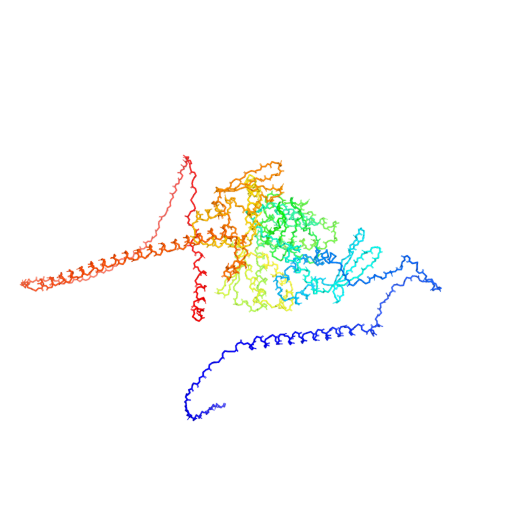.600 -39.900 32.582 1.00 25.16 690 MET A O 1
ATOM 5686 N N . TRP A 1 691 ? -11.914 -40.064 31.066 1.00 25.09 691 TRP A N 1
ATOM 5687 C CA . TRP A 1 691 ? -10.600 -39.635 31.653 1.00 25.09 691 TRP A CA 1
ATOM 5688 C C . TRP A 1 691 ? -9.465 -40.673 31.405 1.00 25.09 691 TRP A C 1
ATOM 5690 O O . TRP A 1 691 ? -9.640 -41.838 31.729 1.00 25.09 691 TRP A O 1
ATOM 5700 N N . ARG A 1 692 ? -8.420 -40.320 30.615 1.00 26.98 692 ARG A N 1
ATOM 5701 C CA . ARG A 1 692 ? -6.988 -39.988 30.951 1.00 26.98 692 ARG A CA 1
ATOM 5702 C C . ARG A 1 692 ? -6.108 -41.191 31.377 1.00 26.98 692 ARG A C 1
ATOM 5704 O O . ARG A 1 692 ? -6.588 -42.023 32.118 1.00 26.98 692 ARG A O 1
ATOM 5711 N N . GLY A 1 693 ? -4.816 -41.352 31.042 1.00 23.17 693 GLY A N 1
ATOM 5712 C CA . GLY A 1 693 ? -3.801 -40.599 30.280 1.00 23.17 693 GLY A CA 1
ATOM 5713 C C . GLY A 1 693 ? -2.364 -41.133 30.575 1.00 23.17 693 GLY A C 1
ATOM 5714 O O . GLY A 1 693 ? -2.190 -41.784 31.599 1.00 23.17 693 GLY A O 1
ATOM 5715 N N . LYS A 1 694 ? -1.370 -40.761 29.728 1.00 26.50 694 LYS A N 1
ATOM 5716 C CA . LYS A 1 694 ? 0.129 -40.812 29.879 1.00 26.50 694 LYS A CA 1
ATOM 5717 C C . LYS A 1 694 ? 0.792 -42.226 29.862 1.00 26.50 694 LYS A C 1
ATOM 5719 O O . LYS A 1 694 ? 0.192 -43.156 30.363 1.00 26.50 694 LYS A O 1
ATOM 5724 N N . SER A 1 695 ? 2.000 -42.521 29.336 1.00 24.12 695 SER A N 1
ATOM 5725 C CA . SER A 1 695 ? 3.224 -41.751 29.023 1.00 24.12 695 SER A CA 1
ATOM 5726 C C . SER A 1 695 ? 4.262 -42.577 28.196 1.00 24.12 695 SER A C 1
ATOM 5728 O O . SER A 1 695 ? 4.432 -43.754 28.484 1.00 24.12 695 SER A O 1
ATOM 5730 N N . LEU A 1 696 ? 4.990 -41.898 27.287 1.00 24.30 696 LEU A N 1
ATOM 5731 C CA . LEU A 1 696 ? 6.420 -41.991 26.868 1.00 24.30 696 LEU A CA 1
ATOM 5732 C C . LEU A 1 696 ? 7.083 -43.188 26.093 1.00 24.30 696 LEU A C 1
ATOM 5734 O O . LEU A 1 696 ? 7.194 -44.296 26.600 1.00 24.30 696 LEU A O 1
ATOM 5738 N N . ILE A 1 697 ? 7.725 -42.798 24.960 1.00 24.19 697 ILE A N 1
ATOM 5739 C CA . ILE A 1 697 ? 9.110 -43.078 24.457 1.00 24.19 697 ILE A CA 1
ATOM 5740 C C . ILE A 1 697 ? 9.359 -43.968 23.195 1.00 24.19 697 ILE A C 1
ATOM 5742 O O . ILE A 1 697 ? 9.192 -45.179 23.210 1.00 24.19 697 ILE A O 1
ATOM 5746 N N . LEU A 1 698 ? 9.909 -43.276 22.168 1.00 23.11 698 LEU A N 1
ATOM 5747 C CA . LEU A 1 698 ? 10.885 -43.603 21.094 1.00 23.11 698 LEU A CA 1
ATOM 5748 C C . LEU A 1 698 ? 10.624 -44.713 20.049 1.00 23.11 698 LEU A C 1
ATOM 5750 O O . LEU A 1 698 ? 10.824 -45.895 20.298 1.00 23.11 698 LEU A O 1
ATOM 5754 N N . THR A 1 699 ? 10.396 -44.306 18.792 1.00 27.02 699 THR A N 1
ATOM 5755 C CA . THR A 1 699 ? 11.355 -44.383 17.653 1.00 27.02 699 THR A CA 1
ATOM 5756 C C . THR A 1 699 ? 10.687 -43.843 16.377 1.00 27.02 699 THR A C 1
ATOM 5758 O O . THR A 1 699 ? 9.486 -44.003 16.180 1.00 27.02 699 THR A O 1
ATOM 5761 N N . GLY A 1 700 ? 11.444 -43.101 15.563 1.00 23.19 700 GLY A N 1
ATOM 5762 C CA . GLY A 1 700 ? 10.923 -42.269 14.477 1.00 23.19 700 GLY A CA 1
ATOM 5763 C C . GLY A 1 700 ? 10.790 -42.940 13.107 1.00 23.19 700 GLY A C 1
ATOM 5764 O O . GLY A 1 700 ? 11.490 -43.895 12.794 1.00 23.19 700 GLY A O 1
ATOM 5765 N N . ALA A 1 701 ? 9.915 -42.357 12.284 1.00 26.03 701 ALA A N 1
ATOM 5766 C CA . ALA A 1 701 ? 10.010 -42.277 10.826 1.00 26.03 701 ALA A CA 1
ATOM 5767 C C . ALA A 1 701 ? 9.002 -41.218 10.344 1.00 26.03 701 ALA A C 1
ATOM 5769 O O . ALA A 1 701 ? 7.798 -41.346 10.563 1.00 26.03 701 ALA A O 1
ATOM 5770 N N . TRP A 1 702 ? 9.505 -40.143 9.739 1.00 22.06 702 TRP A N 1
ATOM 5771 C CA . TRP A 1 702 ? 8.709 -39.056 9.175 1.00 22.06 702 TRP A CA 1
ATOM 5772 C C . TRP A 1 702 ? 8.095 -39.484 7.831 1.00 22.06 702 TRP A C 1
ATOM 5774 O O . TRP A 1 702 ? 8.815 -39.776 6.881 1.00 22.06 702 TRP A O 1
ATOM 5784 N N . GLN A 1 703 ? 6.763 -39.487 7.745 1.00 26.12 703 GLN A N 1
ATOM 5785 C CA . GLN A 1 703 ? 5.995 -39.366 6.501 1.00 26.12 703 GLN A CA 1
ATOM 5786 C C . GLN A 1 703 ? 4.785 -38.466 6.780 1.00 26.12 703 GLN A C 1
ATOM 5788 O O . GLN A 1 703 ? 3.871 -38.843 7.512 1.00 26.12 703 GLN A O 1
ATOM 5793 N N . SER A 1 704 ? 4.794 -37.265 6.203 1.00 25.80 704 SER A N 1
ATOM 5794 C CA . SER A 1 704 ? 3.688 -36.305 6.262 1.00 25.80 704 SER A CA 1
ATOM 5795 C C . SER A 1 704 ? 2.546 -36.707 5.311 1.00 25.80 704 SER A C 1
ATOM 5797 O O . SER A 1 704 ? 2.815 -37.050 4.157 1.00 25.80 704 SER A O 1
ATOM 5799 N N . PRO A 1 705 ? 1.268 -36.626 5.734 1.00 29.56 705 PRO A N 1
ATOM 5800 C CA . PRO A 1 705 ? 0.109 -36.827 4.870 1.00 29.56 705 PRO A CA 1
ATOM 5801 C C . PRO A 1 705 ? -0.635 -35.505 4.603 1.00 29.56 705 PRO A C 1
ATOM 5803 O O . PRO A 1 705 ? -1.280 -34.964 5.494 1.00 29.56 705 PRO A O 1
ATOM 5806 N N . LEU A 1 706 ? -0.644 -35.022 3.356 1.00 24.28 706 LEU A N 1
ATOM 5807 C CA . LEU A 1 706 ? -1.589 -33.990 2.898 1.00 24.28 706 LEU A CA 1
ATOM 5808 C C . LEU A 1 706 ? -2.185 -34.373 1.537 1.00 24.28 706 LEU A C 1
ATOM 5810 O O . LEU A 1 706 ? -1.760 -33.950 0.468 1.00 24.28 706 LEU A O 1
ATOM 5814 N N . ARG A 1 707 ? -3.230 -35.200 1.591 1.00 26.66 707 ARG A N 1
ATOM 5815 C CA . ARG A 1 707 ? -4.272 -35.283 0.563 1.00 26.66 707 ARG A CA 1
ATOM 5816 C C . ARG A 1 707 ? -5.610 -35.286 1.282 1.00 26.66 707 ARG A C 1
ATOM 5818 O O . ARG A 1 707 ? -5.957 -36.310 1.857 1.00 26.66 707 ARG A O 1
ATOM 5825 N N . ALA A 1 708 ? -6.324 -34.160 1.216 1.00 29.39 708 ALA A N 1
ATOM 5826 C CA . ALA A 1 708 ? -7.790 -34.050 1.140 1.00 29.39 708 ALA A CA 1
ATOM 5827 C C . ALA A 1 708 ? -8.348 -32.811 1.861 1.00 29.39 708 ALA A C 1
ATOM 5829 O O . ALA A 1 708 ? -9.084 -32.956 2.824 1.00 29.39 708 ALA A O 1
ATOM 5830 N N . VAL A 1 709 ? -8.124 -31.612 1.323 1.00 28.06 709 VAL A N 1
ATOM 5831 C CA . VAL A 1 709 ? -9.125 -30.530 1.303 1.00 28.06 709 VAL A CA 1
ATOM 5832 C C . VAL A 1 709 ? -8.806 -29.703 0.058 1.00 28.06 709 VAL A C 1
ATOM 5834 O O . VAL A 1 709 ? -7.696 -29.222 -0.037 1.00 28.06 709 VAL A O 1
ATOM 5837 N N . PHE A 1 710 ? -9.725 -29.651 -0.912 1.00 24.97 710 PHE A N 1
ATOM 5838 C CA . PHE A 1 710 ? -9.862 -28.693 -2.037 1.00 24.97 710 PHE A CA 1
ATOM 5839 C C . PHE A 1 710 ? -10.451 -29.389 -3.272 1.00 24.97 710 PHE A C 1
ATOM 5841 O O . PHE A 1 710 ? -9.853 -29.545 -4.327 1.00 24.97 710 PHE A O 1
ATOM 5848 N N . SER A 1 711 ? -11.701 -29.825 -3.136 1.00 33.31 711 SER A N 1
ATOM 5849 C CA . SER A 1 711 ? -12.574 -30.118 -4.274 1.00 33.31 711 SER A CA 1
ATOM 5850 C C . SER A 1 711 ? -13.990 -29.720 -3.881 1.00 33.31 711 SER A C 1
ATOM 5852 O O . SER A 1 711 ? -14.822 -30.585 -3.603 1.00 33.31 711 SER A O 1
ATOM 5854 N N . ARG A 1 712 ? -14.255 -28.407 -3.793 1.00 30.41 712 ARG A N 1
ATOM 5855 C CA . ARG A 1 712 ? -15.633 -27.873 -3.724 1.00 30.41 712 ARG A CA 1
ATOM 5856 C C . ARG A 1 712 ? -15.836 -26.383 -4.043 1.00 30.41 712 ARG A C 1
ATOM 5858 O O . ARG A 1 712 ? -16.989 -25.975 -4.068 1.00 30.41 712 ARG A O 1
ATOM 5865 N N . ARG A 1 713 ? -14.808 -25.588 -4.380 1.00 30.64 713 ARG A N 1
ATOM 5866 C CA . ARG A 1 713 ? -14.988 -24.154 -4.724 1.00 30.64 713 ARG A CA 1
ATOM 5867 C C . ARG A 1 713 ? -14.899 -23.771 -6.213 1.00 30.64 713 ARG A C 1
ATOM 5869 O O . ARG A 1 713 ? -15.208 -22.637 -6.543 1.00 30.64 713 ARG A O 1
ATOM 5876 N N . LEU A 1 714 ? -14.650 -24.707 -7.136 1.00 30.64 714 LEU A N 1
ATOM 5877 C CA . LEU A 1 714 ? -14.616 -24.422 -8.591 1.00 30.64 714 LEU A CA 1
ATOM 5878 C C . LEU A 1 714 ? -15.839 -24.916 -9.395 1.00 30.64 714 LEU A C 1
ATOM 5880 O O . LEU A 1 714 ? -15.861 -24.824 -10.617 1.00 30.64 714 LEU A O 1
ATOM 5884 N N . CYS A 1 715 ? -16.902 -25.402 -8.742 1.00 30.80 715 CYS A N 1
ATOM 5885 C CA . CYS A 1 715 ? -18.106 -25.888 -9.444 1.00 30.80 715 CYS A CA 1
ATOM 5886 C C . CYS A 1 715 ? -19.275 -24.875 -9.493 1.00 30.80 715 CYS A C 1
ATOM 5888 O O . CYS A 1 715 ? -20.285 -25.146 -10.141 1.00 30.80 715 CYS A O 1
ATOM 5890 N N . GLY A 1 716 ? -19.141 -23.711 -8.840 1.00 32.59 716 GLY A N 1
ATOM 5891 C CA . GLY A 1 716 ? -20.181 -22.671 -8.777 1.00 32.59 716 GLY A CA 1
ATOM 5892 C C . GLY A 1 716 ? -20.138 -21.646 -9.918 1.00 32.59 716 GLY A C 1
ATOM 5893 O O . GLY A 1 716 ? -21.186 -21.261 -10.422 1.00 32.59 716 GLY A O 1
ATOM 5894 N N . ARG A 1 717 ? -18.946 -21.268 -10.404 1.00 34.78 717 ARG A N 1
ATOM 5895 C CA . ARG A 1 717 ? -18.782 -20.230 -11.447 1.00 34.78 717 ARG A CA 1
ATOM 5896 C C . ARG A 1 717 ? -18.791 -20.751 -12.894 1.00 34.78 717 ARG A C 1
ATOM 5898 O O . ARG A 1 717 ? -18.958 -19.974 -13.823 1.00 34.78 717 ARG A O 1
ATOM 5905 N N . TRP A 1 718 ? -18.732 -22.069 -13.109 1.00 29.67 718 TRP A N 1
ATOM 5906 C CA . TRP A 1 718 ? -18.758 -22.686 -14.452 1.00 29.67 718 TRP A CA 1
ATOM 5907 C C . TRP A 1 718 ? -20.170 -22.993 -15.004 1.00 29.67 718 TRP A C 1
ATOM 5909 O O . TRP A 1 718 ? -20.319 -23.399 -16.158 1.00 29.67 718 TRP A O 1
ATOM 5919 N N . ARG A 1 719 ? -21.238 -22.794 -14.212 1.00 31.41 719 ARG A N 1
ATOM 5920 C CA . ARG A 1 719 ? -22.636 -23.046 -14.637 1.00 31.41 719 ARG A CA 1
ATOM 5921 C C . ARG A 1 719 ? -23.403 -21.807 -15.107 1.00 31.41 719 ARG A C 1
ATOM 5923 O O . ARG A 1 719 ? -24.495 -21.967 -15.646 1.00 31.41 719 ARG A O 1
ATOM 5930 N N . GLN A 1 720 ? -22.840 -20.609 -14.957 1.00 34.78 720 GLN A N 1
ATOM 5931 C CA . GLN A 1 720 ? -23.485 -19.361 -15.390 1.00 34.78 720 GLN A CA 1
ATOM 5932 C C . GLN A 1 720 ? -22.985 -18.863 -16.757 1.00 34.78 720 GLN A C 1
ATOM 5934 O O . GLN A 1 720 ? -23.724 -18.185 -17.457 1.00 34.78 720 GLN A O 1
ATOM 5939 N N . TRP A 1 721 ? -21.812 -19.314 -17.217 1.00 29.23 721 TRP A N 1
ATOM 5940 C CA . TRP A 1 721 ? -21.269 -18.972 -18.543 1.00 29.23 721 TRP A CA 1
ATOM 5941 C C . TRP A 1 721 ? -21.705 -19.913 -19.683 1.00 29.23 721 TRP A C 1
ATOM 5943 O O . TRP A 1 721 ? -21.665 -19.554 -20.856 1.00 29.23 721 TRP A O 1
ATOM 5953 N N . THR A 1 722 ? -22.220 -21.105 -19.370 1.00 32.03 722 THR A N 1
ATOM 5954 C CA . THR A 1 722 ? -22.700 -22.076 -20.377 1.00 32.03 722 THR A CA 1
ATOM 5955 C C . THR A 1 722 ? -24.170 -21.895 -20.782 1.00 32.03 722 THR A C 1
ATOM 5957 O O . THR A 1 722 ? -24.677 -22.668 -21.594 1.00 32.03 722 THR A O 1
ATOM 5960 N N . ARG A 1 723 ? -24.865 -20.866 -20.274 1.00 31.98 723 ARG A N 1
ATOM 5961 C CA . ARG A 1 723 ? -26.251 -20.541 -20.669 1.00 31.98 723 ARG A CA 1
ATOM 5962 C C . ARG A 1 723 ? -26.379 -19.363 -21.637 1.00 31.98 723 ARG A C 1
ATOM 5964 O O . ARG A 1 723 ? -27.376 -19.313 -22.349 1.00 31.98 723 ARG A O 1
ATOM 5971 N N . THR A 1 724 ? -25.365 -18.510 -21.765 1.00 36.12 724 THR A N 1
ATOM 5972 C CA . THR A 1 724 ? -25.398 -17.353 -22.681 1.00 36.12 724 THR A CA 1
ATOM 5973 C C . THR A 1 724 ? -24.804 -17.667 -24.064 1.00 36.12 724 THR A C 1
ATOM 5975 O O . THR A 1 724 ? -25.231 -17.096 -25.058 1.00 36.12 724 THR A O 1
ATOM 5978 N N . CYS A 1 725 ? -23.923 -18.671 -24.182 1.00 30.91 725 CYS A N 1
ATOM 5979 C CA . CYS A 1 725 ? -23.352 -19.106 -25.473 1.00 30.91 725 CYS A CA 1
ATOM 5980 C C . CYS A 1 725 ? -24.186 -20.151 -26.250 1.00 30.91 725 CYS A C 1
ATOM 5982 O O . CYS A 1 725 ? -23.837 -20.501 -27.372 1.00 30.91 725 CYS A O 1
ATOM 5984 N N . VAL A 1 726 ? -25.302 -20.653 -25.703 1.00 33.06 726 VAL A N 1
ATOM 5985 C CA . VAL A 1 726 ? -26.166 -21.644 -26.393 1.00 33.06 726 VAL A CA 1
ATOM 5986 C C . VAL A 1 726 ? -27.370 -20.992 -27.104 1.00 33.06 726 VAL A C 1
ATOM 5988 O O . VAL A 1 726 ? -28.098 -21.670 -27.823 1.00 33.06 726 VAL A O 1
ATOM 5991 N N . MET A 1 727 ? -27.548 -19.668 -27.006 1.00 33.59 727 MET A N 1
ATOM 5992 C CA . MET A 1 727 ? -28.590 -18.930 -27.746 1.00 33.59 727 MET A CA 1
ATOM 5993 C C . MET A 1 727 ? -28.095 -18.141 -28.972 1.00 33.59 727 MET A C 1
ATOM 5995 O O . MET A 1 727 ? -28.897 -17.462 -29.601 1.00 33.59 727 MET A O 1
ATOM 5999 N N . ARG A 1 728 ? -26.826 -18.273 -29.385 1.00 33.12 728 ARG A N 1
ATOM 6000 C CA . ARG A 1 728 ? -26.287 -17.566 -30.569 1.00 33.12 728 ARG A CA 1
ATOM 6001 C C . ARG A 1 728 ? -25.580 -18.468 -31.593 1.00 33.12 728 ARG A C 1
ATOM 6003 O O . ARG A 1 728 ? -24.690 -18.032 -32.303 1.00 33.12 728 ARG A O 1
ATOM 6010 N N . LEU A 1 729 ? -25.996 -19.736 -31.664 1.00 31.44 729 LEU A N 1
ATOM 6011 C CA . LEU A 1 729 ? -25.525 -20.739 -32.640 1.00 31.44 729 LEU A CA 1
ATOM 6012 C C . LEU A 1 729 ? -26.701 -21.456 -33.337 1.00 31.44 729 LEU A C 1
ATOM 6014 O O . LEU A 1 729 ? -26.700 -22.663 -33.578 1.00 31.44 729 LEU A O 1
ATOM 6018 N N . LYS A 1 730 ? -27.737 -20.674 -33.647 1.00 36.53 730 LYS A N 1
ATOM 6019 C CA . LYS A 1 730 ? -28.684 -20.905 -34.743 1.00 36.53 730 LYS A CA 1
ATOM 6020 C C . LYS A 1 730 ? -28.744 -19.579 -35.498 1.00 36.53 730 LYS A C 1
ATOM 6022 O O . LYS A 1 730 ? -29.061 -18.586 -34.856 1.00 36.53 730 LYS A O 1
ATOM 6027 N N . PHE A 1 731 ? -28.439 -19.600 -36.795 1.00 35.97 731 PHE A N 1
ATOM 6028 C CA . PHE A 1 731 ? -28.014 -18.474 -37.646 1.00 35.97 731 PHE A CA 1
ATOM 6029 C C . PHE A 1 731 ? -26.518 -18.153 -37.537 1.00 35.97 731 PHE A C 1
ATOM 6031 O O . PHE A 1 731 ? -26.136 -17.184 -36.894 1.00 35.97 731 PHE A O 1
ATOM 6038 N N . ILE A 1 732 ? -25.685 -19.044 -38.087 1.00 38.47 732 ILE A N 1
ATOM 6039 C CA . ILE A 1 732 ? -24.911 -18.876 -39.336 1.00 38.47 732 ILE A CA 1
ATOM 6040 C C . ILE A 1 732 ? -24.889 -20.253 -40.009 1.00 38.47 732 ILE A C 1
ATOM 6042 O O . ILE A 1 732 ? -24.779 -21.255 -39.257 1.00 38.47 732 ILE A O 1
#

Sequence (732 aa):
MAATAAGEDAGRGNRDERSSDEVPLGDSGQQTEESEQQNIRKAELDREIEQELNEINSMGSSETQKGSYEQASFLIAANGDMELPKEYSYQKPEQALTVPHEYITQMLMRGSGYEHGKRRIYAMFQDISDPGERVKAIRKEYGQGGAGWPLEGDGLHGYDSFSAKGLRFQWREGGMEKEGYVNWKAIERELGALIMTGEYYTPPKAFDPDKVSAAAWQKPMDAFFQNSFWNPVPNMLIYEVFKKELPMSDKSQFIERMLYRNVYGSGIQNNFENDYGRCNIEQTDEGIFIEYYDGEGTKWKTELDWWDCAAYVDSMIADGAYQTKAPYSEIGRILEERPYVSWVKNFWEDTERYLSEDAGQHQQNRLDTLQTVFELTGIQEQMEISWDDAYDEVIASDGETVWHGRQLYDYLFREVLVFDSPRRDNRIPYDVMGQLEHDRFSSHNPDKAVFIHRKTSDMAEPAAEVSEKQEENLWLEPLKGYFNEEIQYISVKTLIYDIFTTNLSMESKAGFLANVYGEQREGFFMSEYTDNSYGKCKISRDKEGIDISYPRADGTKGEKRVDYRYCADLILHMIEENDYLTEGIFERFKEAPGAFAAMPWFMEIYHEYKERMRRSRTSRRSLLTGRRKKGRKDRNRGSRELRKNYREHGRQRKTDMRRYRGHGSQQKAGRKKQQKYGRDRKIRRKRQSMWRGKSLILTGAWQSPLRAVFSRRLCGRWRQWTRTCVMRLKFI

Foldseek 3Di:
DDDDDDDDDDDDDDDDDDDDDDDDDDPDPPVVVVVVVVVVVVVVVVVVVVVVVVVVVVVVDDDPPPDDDDDDDDDDDPPPDDDDPPVPDDDDAAEDADDPVVLLVVVLLVAAPDDPNLVQLLVLVVPPPDLVVSLVVSLVSNPFDKDADDDDDWFWGMWTSNDPQAIKTWTGDPNGIYIYGDGSSRSSVVSVVCVVVVNRDDDAAEDDVLPAPPQQPLVQVLCQLAPFFLDLLLLQLLLVVLPDPADLLLLLLLVCVSQPDDPPDDRGDQWDAGPQGIKGWDQDLQGIKIWGADLQRHIYMYGAGSSLVSQAVNVCVVVVSRDGPDHPVCVVVVCVVPVPCVVSVVSVVVSVVSVVDGNVRVQVVLVVLVCLVCVLLVCNVQKDWDADPVQRAIWMDSPPDIDTWLRVLVCCVPPRADPPDVQDRPSDDPVSSVVSSSSNSSIDDPPDDDRDHDQDPVNDDPVVVVVVSVVVCQFLVQLLCLLAVFPPAPLLLLLLVVLLPAPDDLVLNLQLCLLVFADDDPPDDTDQWDADSQGIWGWDHHSFFIKIWGADPVRDIDIDTDGSSVVSVSLNVCVVVVNRDPPVVNVVCVVPVVVSDDDPSSVVSSVVSVVVSVVVVVVVVVVVVVVVVVVVVVVVVVVVVVVVVVVVVVVVVVVVVVVPDDDDDDDDDDDDDDDDDDDDDDDDDDDDDDDYDDDDDDDDDDDDDDDDDDDDDPPPPVVPVVPVVVVPPPDD